Protein 3FE4 (pdb70)

Secondary structure (DSSP, 8-state):
-TTHHHH-GGGGSSS-S--EE-GGGPEE-TT-----EES-SSEEEEEEEEE-SS-EEEE--TT-EEE-TTS-EEEEEEEEEEE------SSEETTEE-SEEEEEEEEETTSSSHHHHTTSTT-EEEEEEEEE-SS----GGGHHHHHHGGGG-STT-EEEEEEE-HHHHS-S--S-EEEEEE--SSTT--S-EEEEEESS-EE--HHHHHHHHHS-B-TTSSBP---PPPP---TT---EES--/--HHHH-GGGGSSS-S--EE-GGGPEE-TT------BS-SSEEEEEEEEE-SS-EEEE--TT-EEE-TT--EEEEEEEEEEE-------SSEETTB--SEEEEEEEEETTSSSHHHHTTSTT-EEEEEEEEE-SSPPP-GGGHHHHHHGGGG-STT-EEEEEEE-HHHHS-S--S-EEEEEE--SSTT--S-EEEEEESS-EE--HHHHHHHHHS-B-TTS-B--PPPPPP---TT---EESS--

Foldseek 3Di:
DVCLCVPQVLVVDQFADDAEAEPVQAAADQLWWAQAWPDQFKDFAKWKWFFQQAWIKTADDQRTWTATSVGWIWGWGIKTKFAAVCAGDQYHYNPHRAGMKIKTKTFTPVDPDLVVLQQDALGIEIEMAGEHEDADDALVQCVVVLVCLLQHQEHPGMDIDRIHRRVSQHFPDRTKWKWWFHFDQDPSGDRRYIYIYHPGHGYHYPVSSVSRQARHAGPVRHGHGDHHRHHDDNRPIGIYMNDD/DCLCVPQVLVVDQFADDAEAEPVQAAADQQWWAFAWPDQFWDFDKWKWAAQQAWIKTADDQRTWTATSVGWIWGWGIKIKFAAPCQAGDRYHYNPRDAGMKIKTKTFTPVDPDLVVLQPDALGIEIEMAGEDEDADDALPLCVVVLVCLLQHQERGGMDIDRIHRRVSQHFPDRTKWKWWFHFDQDPSGDRRYTYTYHPGHGYHYPVSSVSRQARHAHPVRHGNHDHGRHHDDNRPIGIYMNDDD

Nearest PDB structures (foldseek):
  3fe4-assembly1_A  TM=1.004E+00  e=1.177E-58  Homo sapiens
  3fe4-assembly2_B  TM=1.004E+00  e=1.096E-55  Homo sapiens
  6y74-assembly1_B  TM=9.432E-01  e=4.328E-32  Homo sapiens
  4lu3-assembly1_A  TM=9.340E-01  e=4.397E-31  Homo sapiens
  6rqq-assembly2_C  TM=9.404E-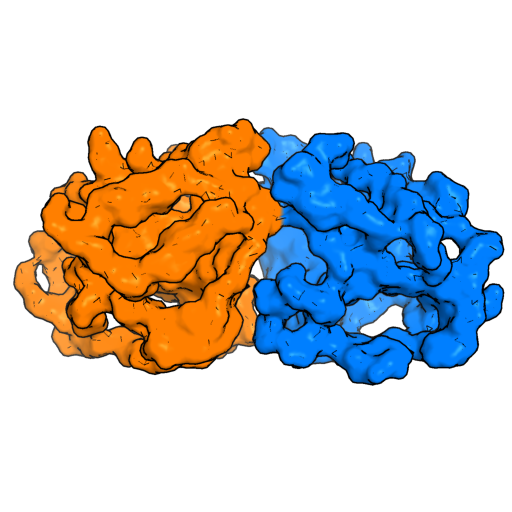01  e=1.831E-30  Homo sapiens

GO terms:
  GO:0004089 carbonate dehydratase activity (F, IDA)
  GO:0004089 carbonate dehydratase activity (F, TAS)
  GO:0005576 extracellular region (C, TAS)
  GO:0001580 detection of chemical stimulus involved in sensory perception of bitter taste (P, IDA)
  GO:0005576 extracellular region (C, IDA)
  GO:0070062 extracellular exosome (C, HDA)
  GO:0005576 extracellular region (C, HDA)

Radius of gyration: 23.87 Å; Cα contacts (8 Å, |Δi|>4): 1274; chains: 2; bounding box: 53×44×70 Å

CATH classification: 3.10.200.10

Solvent-accessible surface area: 21668 Å² total; per-residue (Å²): 75,98,71,55,54,142,60,29,110,36,8,50,28,103,88,5,0,0,0,30,0,94,127,140,70,30,127,94,34,93,82,24,116,30,8,85,37,91,20,4,91,96,47,90,34,60,2,3,0,18,0,49,8,118,3,0,39,0,12,17,45,61,86,0,88,0,42,14,70,122,44,36,43,6,12,2,50,22,1,22,4,43,15,5,92,142,51,4,0,11,0,7,12,61,55,95,44,29,28,0,0,1,6,0,12,0,24,4,46,134,39,147,39,49,39,25,0,30,65,10,99,79,0,4,0,10,1,0,0,2,1,27,35,47,102,64,112,99,27,101,108,3,35,97,2,14,77,49,1,77,82,0,92,43,14,24,30,49,18,49,5,103,27,14,19,0,71,53,2,8,3,135,50,33,83,69,6,19,12,7,8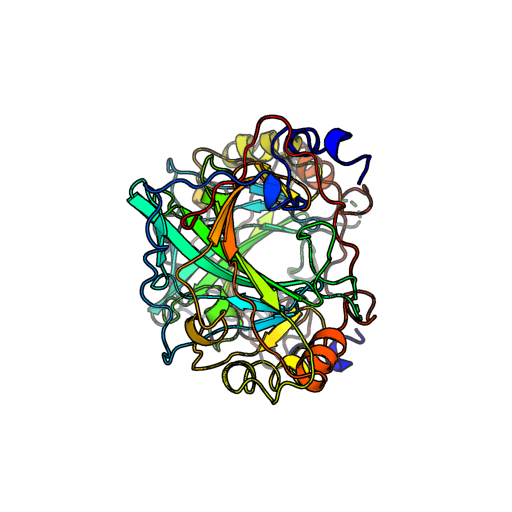9,0,0,54,22,79,29,27,0,26,47,10,2,32,8,7,1,2,32,47,53,4,117,4,14,149,79,5,12,153,88,4,26,64,22,1,26,38,148,88,90,53,69,8,68,70,107,88,16,146,45,30,89,46,72,172,27,67,3,35,4,23,50,143,95,75,76,61,140,63,26,107,36,7,49,27,109,85,5,0,0,0,32,0,83,131,133,90,25,129,90,32,103,88,27,70,29,8,86,34,89,21,4,93,98,49,91,32,85,2,6,0,21,0,45,7,118,6,0,42,0,11,16,43,62,95,0,88,0,41,14,69,122,44,31,46,7,13,2,49,17,0,24,4,44,17,7,76,144,105,40,4,0,11,0,7,19,63,54,106,47,29,29,0,0,1,4,0,14,0,24,3,46,125,44,188,39,51,35,28,0,32,59,10,96,78,0,4,0,8,0,1,0,3,1,26,36,125,96,49,109,98,26,97,111,2,32,96,2,11,78,50,2,82,82,0,93,32,12,25,29,48,17,47,4,115,26,15,18,0,75,57,0,9,3,108,39,32,116,73,5,18,10,6,92,0,0,50,20,76,28,26,0,33,46,11,3,30,7,6,1,2,33,53,67,3,114,4,14,148,79,5,11,153,85,5,24,63,24,2,27,38,149,86,91,50,46,8,97,68,103,80,30,166,43,33,90,40,72,180,30,67,4,32,2,21,43,88,183

Structure (mmCIF, N/CA/C/O backbone):
data_3FE4
#
_entry.id   3FE4
#
_cell.length_a   51.650
_cell.length_b   80.048
_cell.length_c   133.441
_cell.angle_alpha   90.00
_cell.angle_beta   90.00
_cell.angle_gamma   90.00
#
_symmetry.space_group_name_H-M   'P 21 21 21'
#
loop_
_entity.id
_entity.type
_entity.pdbx_description
1 polymer 'Carbonic anhydrase 6'
2 non-polymer 'MAGNESIUM ION'
3 non-polymer GLYCEROL
4 water water
#
loop_
_atom_site.group_PDB
_atom_site.id
_atom_site.type_symbol
_atom_site.label_atom_id
_atom_site.label_alt_id
_atom_site.label_comp_id
_atom_site.label_asym_id
_atom_site.label_entity_id
_atom_site.label_seq_id
_atom_site.pdbx_PDB_ins_code
_atom_site.Cartn_x
_atom_site.Cartn_y
_atom_site.Cartn_z
_atom_site.occupancy
_atom_site.B_iso_or_equiv
_atom_site.auth_seq_id
_atom_site.auth_comp_id
_atom_site.auth_asym_id
_atom_site.auth_atom_id
_atom_site.pdbx_PDB_model_num
ATOM 1 N N . GLU A 1 13 ? 52.587 64.995 97.422 1.00 36.48 32 GLU A N 1
ATOM 2 C CA . GLU A 1 13 ? 51.864 65.310 98.697 1.00 37.89 32 GLU A CA 1
ATOM 3 C C . GLU A 1 13 ? 52.051 66.794 99.016 1.00 35.24 32 GLU A C 1
ATOM 4 O O . GLU A 1 13 ? 51.144 67.482 99.483 1.00 34.39 32 GLU A O 1
ATOM 10 N N . ALA A 1 14 ? 53.234 67.293 98.716 1.00 30.34 33 ALA A N 1
ATOM 11 C CA . ALA A 1 14 ? 53.533 68.720 98.846 1.00 29.92 33 ALA A CA 1
ATOM 12 C C . ALA A 1 14 ? 52.683 69.557 97.895 1.00 24.95 33 ALA A C 1
ATOM 13 O O . ALA A 1 14 ? 52.372 70.700 98.183 1.00 19.75 33 ALA A O 1
ATOM 15 N N . HIS A 1 15 ? 52.324 68.958 96.769 1.00 26.27 34 HIS A N 1
ATOM 16 C CA . HIS A 1 15 ? 51.591 69.612 95.690 1.00 25.77 34 HIS A CA 1
ATOM 17 C C . HIS A 1 15 ? 50.044 69.640 95.876 1.00 26.99 34 HIS A C 1
ATOM 18 O O . HIS A 1 15 ? 49.338 70.399 95.187 1.00 21.19 34 HIS A O 1
ATOM 20 N N . TRP A 1 16 ? 49.537 68.848 96.822 1.00 21.47 35 TRP A N 1
ATOM 21 C CA . TRP A 1 16 ? 48.092 68.619 96.950 1.00 18.42 35 TRP A CA 1
ATOM 22 C C . TRP A 1 16 ? 47.274 69.909 97.016 1.00 18.72 35 TRP A C 1
ATOM 23 O O . TRP A 1 16 ? 46.218 69.957 96.400 1.00 16.05 35 TRP A O 1
ATOM 34 N N . PRO A 1 17 ? 47.744 70.939 97.764 1.00 14.49 36 PRO A N 1
ATOM 35 C CA . PRO A 1 17 ? 46.958 72.157 97.900 1.00 14.79 36 PRO A CA 1
ATOM 36 C C . PRO A 1 17 ? 46.785 72.963 96.616 1.00 12.23 36 PRO A C 1
ATOM 37 O O . PRO A 1 17 ? 45.901 73.809 96.548 1.00 16.61 36 PRO A O 1
ATOM 41 N N . GLN A 1 18 ? 47.590 72.725 95.607 1.00 9.37 37 GLN A N 1
ATOM 42 C CA . GLN A 1 18 ? 47.429 73.430 94.356 1.00 10.43 37 GLN A CA 1
ATOM 43 C C . GLN A 1 18 ? 46.028 73.244 93.792 1.00 16.81 37 GLN A C 1
ATOM 44 O O . GLN A 1 18 ? 45.354 74.219 93.505 1.00 18.07 37 GLN A O 1
ATOM 50 N N . HIS A 1 19 ? 45.614 71.989 93.661 1.00 16.97 38 HIS A N 1
ATOM 51 C CA . HIS A 1 19 ? 44.308 71.651 93.085 1.00 21.15 38 HIS A CA 1
ATOM 52 C C . HIS A 1 19 ? 43.261 71.222 94.096 1.00 21.53 38 HIS A C 1
ATOM 53 O O . HIS A 1 19 ? 42.048 71.273 93.802 1.00 19.81 38 HIS A O 1
ATOM 60 N N . TYR A 1 20 ? 43.685 70.782 95.283 1.00 12.34 39 TYR A N 1
ATOM 61 C CA . TYR A 1 20 ? 42.723 70.462 96.293 1.00 11.49 39 TYR A CA 1
ATOM 62 C C . TYR A 1 20 ? 42.904 71.398 97.468 1.00 14.78 39 TYR A C 1
ATOM 63 O O . TYR A 1 20 ? 43.713 71.118 98.360 1.00 14.44 39 TYR A O 1
ATOM 72 N N . PRO A 1 21 ? 42.151 72.499 97.488 1.00 12.85 40 PRO A N 1
ATOM 73 C CA . PRO A 1 21 ? 42.490 73.552 98.445 1.00 19.27 40 PRO A CA 1
ATOM 74 C C . PRO A 1 21 ? 42.400 73.143 99.923 1.00 20.63 40 PRO A C 1
ATOM 75 O O . PRO A 1 21 ? 43.155 73.667 100.747 1.00 18.06 40 PRO A O 1
ATOM 79 N N . ALA A 1 22 ? 41.522 72.195 100.246 1.00 15.28 41 ALA A N 1
ATOM 80 C CA . ALA A 1 22 ? 41.368 71.765 101.640 1.00 20.58 41 ALA A CA 1
ATOM 81 C C . ALA A 1 22 ? 42.637 71.150 102.152 1.00 17.48 41 ALA A C 1
ATOM 82 O O . ALA A 1 22 ? 42.913 71.193 103.361 1.00 20.70 41 ALA A O 1
ATOM 84 N N . CYS A 1 23 ? 43.442 70.591 101.245 1.00 17.44 42 CYS A N 1
ATOM 85 C CA . CYS A 1 23 ? 44.722 69.999 101.671 1.00 17.49 42 CYS A CA 1
ATOM 86 C C . CYS A 1 23 ? 45.729 71.000 102.254 1.00 22.34 42 CYS A C 1
ATOM 87 O O . CYS A 1 23 ? 46.634 70.589 102.985 1.00 20.02 42 CYS A O 1
ATOM 90 N N . GLY A 1 24 ? 45.567 72.289 101.921 1.00 22.49 43 GLY A N 1
ATOM 91 C CA . GLY A 1 24 ? 46.368 73.382 102.477 1.00 21.12 43 GLY A CA 1
ATOM 92 C C . GLY A 1 24 ? 45.783 73.955 103.768 1.00 20.96 43 GLY A C 1
ATOM 93 O O . GLY A 1 24 ? 46.263 74.957 104.273 1.00 17.18 43 GLY A O 1
ATOM 94 N N . GLY A 1 25 ? 44.778 73.279 104.334 1.00 20.01 44 GLY A N 1
ATOM 95 C CA . GLY A 1 25 ? 44.111 73.709 105.556 1.00 19.23 44 GLY A CA 1
ATOM 96 C C . GLY A 1 25 ? 44.904 73.564 106.837 1.00 18.78 44 GLY A C 1
ATOM 97 O O . GLY A 1 25 ? 45.987 73.020 106.828 1.00 16.52 44 GLY A O 1
ATOM 98 N N . GLN A 1 26 ? 44.304 74.060 107.929 1.00 17.48 45 GLN A N 1
ATOM 99 C CA . GLN A 1 26 ? 44.835 74.039 109.297 1.00 19.56 45 GLN A CA 1
ATOM 100 C C . GLN A 1 26 ? 44.431 72.850 110.180 1.00 17.47 45 GLN A C 1
ATOM 101 O O . GLN A 1 26 ? 44.985 72.717 111.276 1.00 19.40 45 GLN A O 1
ATOM 107 N N . ARG A 1 27 ? 43.477 72.022 109.742 1.00 14.72 46 ARG A N 1
ATOM 108 C CA . ARG A 1 27 ? 43.004 70.915 110.550 1.00 16.09 46 ARG A CA 1
ATOM 109 C C . ARG A 1 27 ? 43.141 69.560 109.807 1.00 14.40 46 ARG A C 1
ATOM 110 O O . ARG A 1 27 ? 42.188 68.765 109.619 1.00 17.94 46 ARG A O 1
ATOM 118 N N . GLN A 1 28 ? 44.367 69.313 109.359 1.00 12.35 47 GLN A N 1
ATOM 119 C CA . GLN A 1 28 ? 44.637 68.153 108.540 1.00 15.74 47 GLN A CA 1
ATOM 120 C C . GLN A 1 28 ? 45.002 66.946 109.407 1.00 17.08 47 GLN A C 1
ATOM 121 O O . GLN A 1 28 ? 45.494 67.088 110.545 1.00 15.56 47 GLN A O 1
ATOM 127 N N . SER A 1 29 ? 44.771 65.764 108.828 1.00 18.48 48 SER A N 1
ATOM 128 C CA . SER A 1 29 ? 45.115 64.477 109.426 1.00 15.80 48 SER A CA 1
ATOM 129 C C . SER A 1 29 ? 46.077 63.713 108.482 1.00 13.46 48 SER A C 1
ATOM 130 O O . SER A 1 29 ? 46.102 63.986 107.292 1.00 13.62 48 SER A O 1
ATOM 133 N N . PRO A 1 30 ? 46.813 62.718 108.992 1.00 13.62 49 PRO A N 1
ATOM 134 C CA . PRO A 1 30 ? 46.855 62.271 110.367 1.00 13.66 49 PRO A CA 1
ATOM 135 C C . PRO A 1 30 ? 47.763 63.185 111.146 1.00 12.51 49 PRO A C 1
ATOM 136 O O . PRO A 1 30 ? 48.382 64.109 110.583 1.00 16.47 49 PRO A O 1
ATOM 140 N N . ILE A 1 31 ? 47.866 62.916 112.445 1.00 14.52 50 ILE A N 1
ATOM 141 C CA . ILE A 1 31 ? 48.699 63.677 113.315 1.00 16.06 50 ILE A CA 1
ATOM 142 C C . ILE A 1 31 ? 49.479 62.686 114.180 1.00 17.04 50 ILE A C 1
ATOM 143 O O . ILE A 1 31 ? 49.103 61.490 114.308 1.00 17.03 50 ILE A O 1
ATOM 148 N N . ASN A 1 32 ? 50.532 63.203 114.792 1.00 18.66 51 ASN A N 1
ATOM 149 C CA . ASN A 1 32 ? 51.219 62.553 115.902 1.00 19.89 51 ASN A CA 1
ATOM 150 C C . ASN A 1 32 ? 50.531 62.997 117.197 1.00 21.02 51 ASN A C 1
ATOM 151 O O . ASN A 1 32 ? 50.391 64.193 117.447 1.00 22.38 51 ASN A O 1
ATOM 156 N N . LEU A 1 33 ? 50.102 62.038 118.005 1.00 20.29 52 LEU A N 1
ATOM 157 C CA . LEU A 1 33 ? 49.494 62.306 119.299 1.00 22.53 52 LEU A CA 1
ATOM 158 C C . LEU A 1 33 ? 50.600 62.337 120.337 1.00 23.00 52 LEU A C 1
ATOM 159 O O . LEU A 1 33 ? 51.163 61.289 120.658 1.00 21.22 52 LEU A O 1
ATOM 164 N N . GLN A 1 34 ? 50.936 63.529 120.829 1.00 22.20 53 GLN A N 1
ATOM 165 C CA . GLN A 1 34 ? 51.863 63.678 121.951 1.00 23.88 53 GLN A CA 1
ATOM 166 C C . GLN A 1 34 ? 51.070 63.690 123.280 1.00 25.09 53 GLN A C 1
ATOM 167 O O . GLN A 1 34 ? 50.320 64.622 123.577 1.00 21.80 53 GLN A O 1
ATOM 173 N N . ARG A 1 35 ? 51.236 62.633 124.064 1.00 23.72 54 ARG A N 1
ATOM 174 C CA . ARG A 1 35 ? 50.416 62.410 125.258 1.00 26.23 54 ARG A CA 1
ATOM 175 C C . ARG A 1 35 ? 50.630 63.452 126.347 1.00 26.01 54 ARG A C 1
ATOM 176 O O . ARG A 1 35 ? 49.720 63.718 127.135 1.00 24.83 54 ARG A O 1
ATOM 184 N N . THR A 1 36 ? 51.799 64.088 126.362 1.00 25.36 55 THR A N 1
ATOM 185 C CA . THR A 1 36 ? 52.053 65.144 127.350 1.00 23.76 55 THR A CA 1
ATOM 186 C C . THR A 1 36 ? 51.247 66.423 127.008 1.00 22.83 55 THR A C 1
ATOM 187 O O . THR A 1 36 ? 50.933 67.205 127.888 1.00 21.90 55 THR A O 1
ATOM 191 N N . LYS A 1 37 ? 50.886 66.600 125.738 1.00 19.39 56 LYS A N 1
ATOM 192 C CA . LYS A 1 37 ? 50.050 67.727 125.264 1.00 19.08 56 LYS A CA 1
ATOM 193 C C . LYS A 1 37 ? 48.527 67.471 125.180 1.00 18.27 56 LYS A C 1
ATOM 194 O O . LYS A 1 37 ? 47.766 68.361 124.814 1.00 23.83 56 LYS A O 1
ATOM 197 N N . VAL A 1 38 ? 48.071 66.279 125.541 1.00 18.81 57 VAL A N 1
ATOM 198 C CA . VAL A 1 38 ? 46.649 65.967 125.524 1.00 16.00 57 VAL A CA 1
ATOM 199 C C . VAL A 1 38 ? 45.930 66.577 126.734 1.00 21.26 57 VAL A C 1
ATOM 200 O O . VAL A 1 38 ? 46.418 66.485 127.898 1.00 18.90 57 VAL A O 1
ATOM 204 N N . ARG A 1 39 ? 44.774 67.190 126.473 1.00 15.30 58 ARG A N 1
ATOM 205 C CA . ARG A 1 39 ? 43.942 67.773 127.540 1.00 13.04 58 ARG A CA 1
ATOM 206 C C . ARG A 1 39 ? 42.797 66.827 127.972 1.00 19.46 58 ARG A C 1
ATOM 207 O O . ARG A 1 39 ? 41.980 66.412 127.167 1.00 18.78 58 ARG A O 1
ATOM 215 N N . TYR A 1 40 ? 42.758 66.501 129.268 1.00 18.05 59 TYR A N 1
ATOM 216 C CA . TYR A 1 40 ? 41.688 65.728 129.842 1.00 19.12 59 TYR A CA 1
ATOM 217 C C . TYR A 1 40 ? 40.411 66.552 129.906 1.00 19.69 59 TYR A C 1
ATOM 218 O O . TYR A 1 40 ? 40.355 67.570 130.577 1.00 14.64 59 TYR A O 1
ATOM 227 N N . ASN A 1 41 ? 39.379 66.085 129.225 1.00 17.60 60 ASN A N 1
ATOM 228 C CA . ASN A 1 41 ? 38.065 66.704 129.272 1.00 17.64 60 ASN A CA 1
ATOM 229 C C . ASN A 1 41 ? 37.079 65.778 129.998 1.00 18.96 60 ASN A C 1
ATOM 230 O O . ASN A 1 41 ? 36.501 64.890 129.378 1.00 19.95 60 ASN A O 1
ATOM 235 N N . PRO A 1 42 ? 36.862 65.991 131.315 1.00 28.51 61 PRO A N 1
ATOM 236 C CA . PRO A 1 42 ? 35.911 65.166 132.069 1.00 27.34 61 PRO A CA 1
ATOM 237 C C . PRO A 1 42 ? 34.474 65.161 131.541 1.00 27.30 61 PRO A C 1
ATOM 238 O O . PRO A 1 42 ? 33.706 64.296 131.917 1.00 35.37 61 PRO A O 1
ATOM 242 N N . SER A 1 43 ? 34.092 66.104 130.694 1.00 29.38 62 SER A N 1
ATOM 243 C CA . SER A 1 43 ? 32.728 66.114 130.163 1.00 29.92 62 SER A CA 1
ATOM 244 C C . SER A 1 43 ? 32.579 65.154 128.995 1.00 29.90 62 SER A C 1
ATOM 245 O O . SER A 1 43 ? 31.460 64.929 128.524 1.00 33.04 62 SER A O 1
ATOM 248 N N . LEU A 1 44 ? 33.694 64.588 128.511 1.00 26.78 63 LEU A N 1
ATOM 249 C CA . LEU A 1 44 ? 33.619 63.533 127.535 1.00 27.83 63 LEU A CA 1
ATOM 250 C C . LEU A 1 44 ? 33.337 62.273 128.338 1.00 30.25 63 LEU A C 1
ATOM 251 O O . LEU A 1 44 ? 33.985 61.994 129.368 1.00 36.77 63 LEU A O 1
ATOM 256 N N . LYS A 1 45 ? 32.317 61.562 127.912 1.00 26.44 64 LYS A N 1
ATOM 257 C CA . LYS A 1 45 ? 31.962 60.320 128.521 1.00 27.15 64 LYS A CA 1
ATOM 258 C C . LYS A 1 45 ? 32.317 59.258 127.490 1.00 28.32 64 LYS A C 1
ATOM 259 O O . LYS A 1 45 ? 33.375 59.355 126.862 1.00 28.44 64 LYS A O 1
ATOM 263 N N . GLY A 1 46 ? 31.444 58.267 127.305 1.00 30.57 65 GLY A N 1
ATOM 264 C CA . GLY A 1 46 ? 31.708 57.135 126.434 1.00 30.08 65 GLY A CA 1
ATOM 265 C C . GLY A 1 46 ? 31.324 57.383 124.984 1.00 31.78 65 GLY A C 1
ATOM 266 O O . GLY A 1 46 ? 30.625 58.368 124.642 1.00 25.61 65 GLY A O 1
ATOM 267 N N . LEU A 1 47 ? 31.754 56.458 124.131 1.00 25.15 66 LEU A N 1
ATOM 268 C CA . LEU A 1 47 ? 31.424 56.523 122.707 1.00 27.11 66 LEU A CA 1
ATOM 269 C C . LEU A 1 47 ? 29.960 56.165 122.489 1.00 27.92 66 LEU A C 1
ATOM 270 O O . LEU A 1 47 ? 29.404 56.400 121.399 1.00 30.53 66 LEU A O 1
ATOM 275 N N . ASN A 1 48 ? 29.346 55.530 123.488 1.00 23.34 67 ASN A N 1
ATOM 276 C CA . ASN A 1 48 ? 27.940 55.151 123.389 1.00 20.92 67 ASN A CA 1
ATOM 277 C C . ASN A 1 48 ? 27.634 54.385 122.070 1.00 22.85 67 ASN A C 1
ATOM 278 O O . ASN A 1 48 ? 26.840 54.822 121.225 1.00 23.79 67 ASN A O 1
ATOM 283 N N . MET A 1 49 ? 28.292 53.253 121.906 1.00 17.75 68 MET A N 1
ATOM 284 C CA . MET A 1 49 ? 28.176 52.419 120.719 1.00 19.53 68 MET A CA 1
ATOM 285 C C . MET A 1 49 ? 27.015 51.456 120.889 1.00 20.34 68 MET A C 1
ATOM 286 O O . MET A 1 49 ? 26.862 50.869 121.956 1.00 15.49 68 MET A O 1
ATOM 291 N N . THR A 1 50 ? 26.153 51.333 119.884 1.00 15.39 69 THR A N 1
ATOM 292 C CA . THR A 1 50 ? 25.061 50.374 119.932 1.00 15.16 69 THR A CA 1
ATOM 293 C C . THR A 1 50 ? 25.026 49.627 118.605 1.00 14.07 69 THR A C 1
ATOM 294 O O . THR A 1 50 ? 25.266 50.222 117.560 1.00 12.57 69 THR A O 1
ATOM 298 N N . GLY A 1 51 ? 24.797 48.314 118.676 1.00 14.08 70 GLY A N 1
ATOM 299 C CA . GLY A 1 51 ? 24.597 47.468 117.514 1.00 15.54 70 GLY A CA 1
ATOM 300 C C . GLY A 1 51 ? 25.835 46.873 116.869 1.00 14.83 70 GLY A C 1
ATOM 301 O O . GLY A 1 51 ? 25.757 46.376 115.724 1.00 19.77 70 GLY A O 1
ATOM 302 N N . TYR A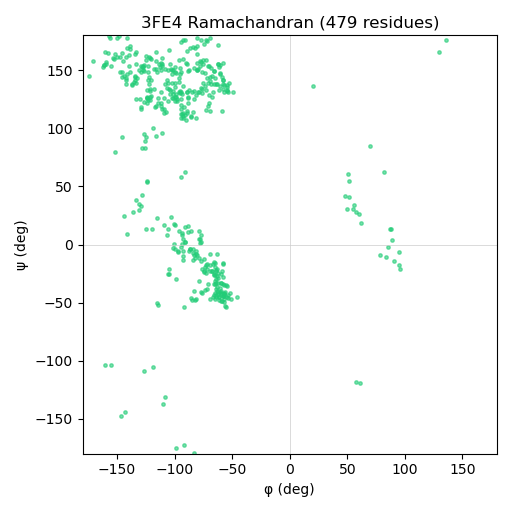 1 52 ? 26.974 46.938 117.548 1.00 13.47 71 TYR A N 1
ATOM 303 C CA . TYR A 1 52 ? 28.227 46.414 117.019 1.00 15.24 71 TYR A CA 1
ATOM 304 C C . TYR A 1 52 ? 28.541 44.977 117.475 1.00 16.30 71 TYR A C 1
ATOM 305 O O . TYR A 1 52 ? 29.567 44.370 117.075 1.00 15.50 71 TYR A O 1
ATOM 314 N N . GLU A 1 53 ? 27.668 44.420 118.305 1.00 12.51 72 GLU A N 1
ATOM 315 C CA . GLU A 1 53 ? 27.919 43.093 118.867 1.00 18.87 72 GLU A CA 1
ATOM 316 C C . GLU A 1 53 ? 27.831 41.965 117.828 1.00 19.36 72 GLU A C 1
ATOM 317 O O . GLU A 1 53 ? 27.510 42.176 116.626 1.00 15.90 72 GLU A O 1
ATOM 323 N N . THR A 1 54 ? 28.108 40.742 118.293 1.00 18.19 73 THR A N 1
ATOM 324 C CA . THR A 1 54 ? 28.048 39.612 117.392 1.00 16.71 73 THR A CA 1
ATOM 325 C C . THR A 1 54 ? 26.646 39.498 116.774 1.00 19.63 73 THR A C 1
ATOM 326 O O . THR A 1 54 ? 25.627 39.675 117.433 1.00 16.42 73 THR A O 1
ATOM 330 N N . GLN A 1 55 ? 26.585 39.291 115.468 1.00 15.36 74 GLN A N 1
ATOM 331 C CA . GLN A 1 55 ? 25.292 39.198 114.829 1.00 15.65 74 GLN A CA 1
ATOM 332 C C . GLN A 1 55 ? 25.454 38.486 113.538 1.00 14.32 74 GLN A C 1
ATOM 333 O O . GLN A 1 55 ? 26.532 38.516 112.929 1.00 14.20 74 GLN A O 1
ATOM 339 N N . ALA A 1 56 ? 24.366 37.888 113.114 1.00 14.81 75 ALA A N 1
ATOM 340 C CA . ALA A 1 56 ? 24.271 37.332 111.813 1.00 17.44 75 ALA A CA 1
ATOM 341 C C . ALA A 1 56 ? 23.971 38.518 110.891 1.00 26.35 75 ALA A C 1
ATOM 342 O O . ALA A 1 56 ? 23.722 39.632 111.346 1.00 34.88 75 ALA A O 1
ATOM 344 N N . GLY A 1 57 ? 24.022 38.286 109.601 1.00 24.35 76 GLY A N 1
ATOM 345 C CA . GLY A 1 57 ? 23.800 39.333 108.640 1.00 28.67 76 GLY A CA 1
ATOM 346 C C . GLY A 1 57 ? 24.855 39.213 107.578 1.00 30.14 76 GLY A C 1
ATOM 347 O O . GLY A 1 57 ? 25.765 38.422 107.694 1.00 34.57 76 GLY A O 1
ATOM 348 N N . GLU A 1 58 ? 24.756 40.047 106.564 1.00 27.14 77 GLU A N 1
ATOM 349 C CA . GLU A 1 58 ? 25.658 40.007 105.420 1.00 20.09 77 GLU A CA 1
ATOM 350 C C . GLU A 1 58 ? 26.707 41.122 105.574 1.00 18.40 77 GLU A C 1
ATOM 351 O O . GLU A 1 58 ? 26.379 42.274 105.814 1.00 19.72 77 GLU A O 1
ATOM 354 N N . PHE A 1 59 ? 27.987 40.756 105.506 1.00 14.40 78 PHE A N 1
ATOM 355 C CA . PHE A 1 59 ? 29.072 41.725 105.636 1.00 13.50 78 PHE A CA 1
ATOM 356 C C . PHE A 1 59 ? 29.987 41.590 104.415 1.00 15.99 78 PHE A C 1
ATOM 357 O O . PHE A 1 59 ? 30.949 40.784 104.418 1.00 16.53 78 PHE A O 1
ATOM 365 N N . PRO A 1 60 ? 29.682 42.331 103.345 1.00 14.43 79 PRO A N 1
ATOM 366 C CA . PRO A 1 60 ? 30.535 42.353 102.168 1.00 16.00 79 PRO A CA 1
ATOM 367 C C . PRO A 1 60 ? 31.955 42.792 102.483 1.00 17.02 79 PRO A C 1
ATOM 368 O O . PRO A 1 60 ? 32.160 43.786 103.180 1.00 18.11 79 PRO A O 1
ATOM 372 N N . MET A 1 61 ? 32.919 42.116 101.885 1.00 12.96 80 MET A N 1
ATOM 373 C CA . MET A 1 61 ? 34.337 42.381 102.121 1.00 15.27 80 MET A CA 1
ATOM 374 C C . MET A 1 61 ? 34.958 42.424 100.722 1.00 17.19 80 MET A C 1
ATOM 375 O O . MET A 1 61 ? 34.761 41.500 99.932 1.00 19.11 80 MET A O 1
ATOM 380 N N . VAL A 1 62 ? 35.643 43.518 100.409 1.00 14.13 81 VAL A N 1
ATOM 381 C CA . VAL A 1 62 ? 36.170 43.786 99.051 1.00 16.25 81 VAL A CA 1
ATOM 382 C C . VAL A 1 62 ? 37.606 44.274 99.077 1.00 16.80 81 VAL A C 1
ATOM 383 O O . VAL A 1 62 ? 38.040 45.002 99.988 1.00 13.17 81 VAL A O 1
ATOM 387 N N . ASN A 1 63 ? 38.343 43.860 98.069 1.00 13.64 82 ASN A N 1
ATOM 388 C CA . ASN A 1 63 ? 39.677 44.382 97.820 1.00 15.85 82 ASN A CA 1
ATOM 389 C C . ASN A 1 63 ? 39.431 45.533 96.842 1.00 11.70 82 ASN A C 1
ATOM 390 O O . ASN A 1 63 ? 39.056 45.301 95.695 1.00 17.14 82 ASN A O 1
ATOM 395 N N . ASN A 1 64 ? 39.590 46.756 97.309 1.00 17.71 83 ASN A N 1
ATOM 396 C CA . ASN A 1 64 ? 39.340 47.930 96.464 1.00 22.37 83 ASN A CA 1
ATOM 397 C C . ASN A 1 64 ? 40.595 48.434 95.769 1.00 28.77 83 ASN A C 1
ATOM 398 O O . ASN A 1 64 ? 40.566 49.518 95.200 1.00 29.66 83 ASN A O 1
ATOM 403 N N . GLY A 1 65 ? 41.684 47.663 95.840 1.00 24.70 84 GLY A N 1
ATOM 404 C CA . GLY A 1 65 ? 42.959 48.057 95.247 1.00 24.34 84 GLY A CA 1
ATOM 405 C C . GLY A 1 65 ? 43.884 48.722 96.234 1.00 22.95 84 GLY A C 1
ATOM 406 O O . GLY A 1 65 ? 45.087 48.742 96.047 1.00 18.86 84 GLY A O 1
ATOM 407 N N . HIS A 1 66 ? 43.341 49.253 97.320 1.00 20.35 85 HIS A N 1
ATOM 408 C CA B HIS A 1 66 ? 44.164 49.959 98.282 0.40 19.13 85 HIS A CA 1
ATOM 409 C CA C HIS A 1 66 ? 44.130 49.990 98.285 0.60 19.95 85 HIS A CA 1
ATOM 410 C C . HIS A 1 66 ? 44.003 49.391 99.674 1.00 20.24 85 HIS A C 1
ATOM 411 O O . HIS A 1 66 ? 44.908 49.503 100.492 1.00 21.97 85 HIS A O 1
ATOM 424 N N . THR A 1 67 ? 42.881 48.729 99.945 1.00 19.12 86 THR A N 1
ATOM 425 C CA . THR A 1 67 ? 42.727 48.109 101.251 1.00 16.38 86 THR A CA 1
ATOM 426 C C . THR A 1 67 ? 41.704 46.953 101.136 1.00 18.50 86 THR A C 1
ATOM 427 O O . THR A 1 67 ? 41.138 46.713 100.053 1.00 20.54 86 THR A O 1
ATOM 431 N N . VAL A 1 68 ? 41.474 46.247 102.234 1.00 17.05 87 VAL A N 1
ATOM 432 C CA . VAL A 1 68 ? 40.229 45.473 102.350 1.00 18.83 87 VAL A CA 1
ATOM 433 C C . VAL A 1 68 ? 39.235 46.321 103.123 1.00 14.35 87 VAL A C 1
ATOM 434 O O . VAL A 1 68 ? 39.541 46.834 104.207 1.00 18.64 87 VAL A O 1
ATOM 438 N N . GLN A 1 69 ? 38.029 46.423 102.570 1.00 13.52 88 GLN A N 1
ATOM 439 C CA . GLN A 1 69 ? 36.939 47.156 103.184 1.00 14.74 88 GLN A CA 1
ATOM 440 C C . GLN A 1 69 ? 35.735 46.259 103.422 1.00 14.36 88 GLN A C 1
ATOM 441 O O . GLN A 1 69 ? 35.315 45.482 102.517 1.00 16.88 88 GLN A O 1
ATOM 447 N N . ILE A 1 70 ? 35.174 46.368 104.620 1.00 14.90 89 ILE A N 1
ATOM 448 C CA . ILE A 1 70 ? 34.017 45.577 105.044 1.00 14.99 89 ILE A CA 1
ATOM 449 C C . ILE A 1 70 ? 32.873 46.590 105.172 1.00 15.38 89 ILE A C 1
ATOM 450 O O . ILE A 1 70 ? 32.985 47.557 105.922 1.00 12.92 89 ILE A O 1
ATOM 455 N N . SER A 1 71 ? 31.818 46.397 104.403 1.00 14.17 90 SER A N 1
ATOM 456 C CA . SER A 1 71 ? 30.608 47.242 104.545 1.00 17.27 90 SER A CA 1
ATOM 457 C C . SER A 1 71 ? 29.796 46.879 105.779 1.00 14.46 90 SER A C 1
ATOM 458 O O . SER A 1 71 ? 29.574 45.701 106.096 1.00 17.01 90 SER A O 1
ATOM 461 N N . LEU A 1 72 ? 29.309 47.900 106.462 1.00 13.04 91 LEU A N 1
ATOM 462 C CA . LEU A 1 72 ? 28.645 47.708 107.724 1.00 14.80 91 LEU A CA 1
ATOM 463 C C . LEU A 1 72 ? 27.174 48.172 107.679 1.00 15.40 91 LEU A C 1
ATOM 464 O O . LEU A 1 72 ? 26.842 49.108 106.952 1.00 16.53 91 LEU A O 1
ATOM 469 N N . PRO A 1 73 ? 26.306 47.556 108.495 1.00 15.92 92 PRO A N 1
ATOM 470 C CA . PRO A 1 73 ? 24.894 47.962 108.460 1.00 15.95 92 PRO A CA 1
ATOM 471 C C . PRO A 1 73 ? 24.603 49.238 109.268 1.00 17.55 92 PRO A C 1
ATOM 472 O O . PRO A 1 73 ? 25.302 49.587 110.239 1.00 16.33 92 PRO A O 1
ATOM 476 N N . SER A 1 74 ? 23.528 49.900 108.897 1.00 16.54 93 SER A N 1
ATOM 477 C CA . SER A 1 74 ? 23.194 51.189 109.493 1.00 17.23 93 SER A CA 1
ATOM 478 C C . SER A 1 74 ? 22.583 51.097 110.892 1.00 17.11 93 SER A C 1
ATOM 479 O O . SER A 1 74 ? 22.254 52.126 111.498 1.00 19.10 93 SER A O 1
ATOM 482 N N . THR A 1 75 ? 22.459 49.884 111.417 1.00 13.93 94 THR A N 1
ATOM 483 C CA . THR A 1 75 ? 22.094 49.669 112.839 1.00 15.76 94 THR A CA 1
ATOM 484 C C . THR A 1 75 ? 23.318 49.750 113.733 1.00 16.87 94 THR A C 1
ATOM 485 O O . THR A 1 75 ? 23.202 49.648 114.940 1.00 20.15 94 THR A O 1
ATOM 489 N N . MET A 1 76 ? 24.503 49.906 113.159 1.00 12.72 95 MET A N 1
ATOM 490 C CA . MET A 1 76 ? 25.675 50.226 113.977 1.00 13.66 95 MET A CA 1
ATOM 491 C C . MET A 1 76 ? 25.838 51.733 114.140 1.00 15.16 95 MET A C 1
ATOM 492 O O . MET A 1 76 ? 26.049 52.434 113.157 1.00 15.09 95 MET A O 1
ATOM 497 N N . ARG A 1 77 ? 25.698 52.254 115.366 1.00 15.74 96 ARG A N 1
ATOM 498 C CA . ARG A 1 77 ? 25.746 53.716 115.577 1.00 17.26 96 ARG A CA 1
ATOM 499 C C . ARG A 1 77 ? 26.388 54.103 116.894 1.00 18.77 96 ARG A C 1
ATOM 500 O O . ARG A 1 77 ? 26.255 53.379 117.904 1.00 16.65 96 ARG A O 1
ATOM 508 N N . MET A 1 78 ? 27.038 55.267 116.875 1.00 17.43 97 MET A N 1
ATOM 509 C CA . MET A 1 78 ? 27.666 55.831 118.036 1.00 21.25 97 MET A CA 1
ATOM 510 C C . MET A 1 78 ? 27.193 57.257 118.264 1.00 20.64 97 MET A C 1
ATOM 511 O O . MET A 1 78 ? 26.774 57.961 117.330 1.00 19.85 97 MET A O 1
ATOM 516 N N . THR A 1 79 ? 27.185 57.654 119.533 1.00 21.93 98 THR A N 1
ATOM 517 C CA . THR A 1 79 ? 26.680 58.952 119.906 1.00 20.59 98 THR A CA 1
ATOM 518 C C . THR A 1 79 ? 27.783 59.629 120.641 1.00 26.09 98 THR A C 1
ATOM 519 O O . THR A 1 79 ? 28.313 59.074 121.616 1.00 24.71 98 THR A O 1
ATOM 523 N N . VAL A 1 80 ? 28.122 60.817 120.173 1.00 25.98 99 VAL A N 1
ATOM 524 C CA . VAL A 1 80 ? 29.210 61.592 120.750 1.00 30.90 99 VAL A CA 1
ATOM 525 C C . VAL A 1 80 ? 28.703 62.524 121.872 1.00 32.59 99 VAL A C 1
ATOM 526 O O . VAL A 1 80 ? 27.509 62.615 122.123 1.00 25.81 99 VAL A O 1
ATOM 530 N N . ALA A 1 81 ? 29.622 63.230 122.532 1.00 36.97 100 ALA A N 1
ATOM 531 C CA . ALA A 1 81 ? 29.273 64.030 123.722 1.00 38.51 100 ALA A CA 1
ATOM 532 C C . ALA A 1 81 ? 28.091 64.962 123.502 1.00 38.40 100 ALA A C 1
ATOM 533 O O . ALA A 1 81 ? 27.154 64.989 124.321 1.00 40.82 100 ALA A O 1
ATOM 535 N N . ASP A 1 82 ? 28.104 65.695 122.391 1.00 34.57 101 ASP A N 1
ATOM 536 C CA . ASP A 1 82 ? 27.045 66.685 122.135 1.00 35.94 101 ASP A CA 1
ATOM 537 C C . ASP A 1 82 ? 25.729 66.107 121.611 1.00 33.45 101 ASP A C 1
ATOM 538 O O . ASP A 1 82 ? 24.809 66.863 121.266 1.00 35.68 101 ASP A O 1
ATOM 543 N N . GLY A 1 83 ? 25.650 64.781 121.534 1.00 30.82 102 GLY A N 1
ATOM 544 C CA . GLY A 1 83 ? 24.426 64.096 121.124 1.00 28.33 102 GLY A CA 1
ATOM 545 C C . GLY A 1 83 ? 24.326 63.734 119.660 1.00 27.37 102 GLY A C 1
ATOM 546 O O . GLY A 1 83 ? 23.379 63.016 119.260 1.00 20.10 102 GLY A O 1
ATOM 547 N N . THR A 1 84 ? 25.291 64.192 118.854 1.00 21.35 103 THR A N 1
ATOM 548 C CA . THR A 1 84 ? 25.307 63.828 117.429 1.00 22.63 103 THR A CA 1
ATOM 549 C C . THR A 1 84 ? 25.440 62.323 117.273 1.00 15.63 103 THR A C 1
ATOM 550 O O . THR A 1 84 ? 26.227 61.688 117.925 1.00 15.21 103 THR A O 1
ATOM 554 N N . VAL A 1 85 ? 24.627 61.749 116.425 1.00 15.43 104 VAL A N 1
ATOM 555 C CA . VAL A 1 85 ? 24.705 60.353 116.159 1.00 14.16 104 VAL A CA 1
ATOM 556 C C . VAL A 1 85 ? 25.376 60.068 114.812 1.00 16.49 104 VAL A C 1
ATOM 557 O O . VAL A 1 85 ? 25.018 60.649 113.777 1.00 16.53 104 VAL A O 1
ATOM 561 N N . TYR A 1 86 ? 26.356 59.196 114.840 1.00 13.70 105 TYR A N 1
ATOM 562 C CA . TYR A 1 86 ? 27.075 58.777 113.655 1.00 14.14 105 TYR A CA 1
ATOM 563 C C . TYR A 1 86 ? 26.808 57.311 113.299 1.00 14.43 105 TYR A C 1
ATOM 564 O O . TYR A 1 86 ? 26.908 56.452 114.144 1.00 18.28 105 TYR A O 1
ATOM 573 N N . ILE A 1 87 ? 26.495 57.067 112.030 1.00 15.59 106 ILE A N 1
ATOM 574 C CA . ILE A 1 87 ? 26.061 55.788 111.499 1.00 15.55 106 ILE A CA 1
ATOM 575 C C . ILE A 1 87 ? 27.286 55.121 110.842 1.00 14.68 106 ILE A C 1
ATOM 576 O O . ILE A 1 87 ? 27.923 55.719 109.983 1.00 15.28 106 ILE A O 1
ATOM 581 N N . ALA A 1 88 ? 27.578 53.878 111.233 1.00 13.14 107 ALA A N 1
ATOM 582 C CA . ALA A 1 88 ? 28.720 53.122 110.641 1.00 12.72 107 ALA A CA 1
ATOM 583 C C . ALA A 1 88 ? 28.483 52.880 109.176 1.00 13.95 107 ALA A C 1
ATOM 584 O O . ALA A 1 88 ? 27.358 52.628 108.774 1.00 14.87 107 ALA A O 1
ATOM 586 N N . GLN A 1 89 ? 29.519 53.045 108.361 1.00 14.12 108 GLN A N 1
ATOM 587 C CA . GLN A 1 89 ? 29.433 52.797 106.924 1.00 12.01 108 GLN A CA 1
ATOM 588 C C . GLN A 1 89 ? 30.320 51.632 106.497 1.00 10.85 108 GLN A C 1
ATOM 589 O O . GLN A 1 89 ? 29.870 50.697 105.830 1.00 14.81 108 GLN A O 1
ATOM 595 N N . GLN A 1 90 ? 31.571 51.682 106.918 1.00 14.97 109 GLN A N 1
ATOM 596 C CA . GLN A 1 90 ? 32.576 50.717 106.462 1.00 12.30 109 GLN A CA 1
ATOM 597 C C . GLN A 1 90 ? 33.754 50.702 107.417 1.00 13.96 109 GLN A C 1
ATOM 598 O O . GLN A 1 90 ? 33.996 51.701 108.171 1.00 14.52 109 GLN A O 1
ATOM 604 N N . MET A 1 91 ? 34.428 49.557 107.413 1.00 14.88 110 MET A N 1
ATOM 605 C CA . MET A 1 91 ? 35.643 49.330 108.168 1.00 12.99 110 MET A CA 1
ATOM 606 C C . MET A 1 91 ? 36.762 48.928 107.213 1.00 14.72 110 MET A C 1
ATOM 607 O O . MET A 1 91 ? 36.564 48.118 106.302 1.00 14.20 110 MET A O 1
ATOM 612 N N . HIS A 1 92 ? 37.946 49.478 107.438 1.00 14.80 111 HIS A N 1
ATOM 613 C CA . HIS A 1 92 ? 39.111 49.110 106.601 1.00 10.29 111 HIS A CA 1
ATOM 614 C C . HIS A 1 92 ? 40.385 49.232 107.404 1.00 15.29 111 HIS A C 1
ATOM 615 O O . HIS A 1 92 ? 40.370 49.590 108.580 1.00 11.60 111 HIS A O 1
ATOM 622 N N . PHE A 1 93 ? 41.501 48.883 106.789 1.00 16.20 112 PHE A N 1
ATOM 623 C CA . PHE A 1 93 ? 42.716 48.680 107.519 1.00 17.03 112 PHE A CA 1
ATOM 624 C C . PHE A 1 93 ? 43.872 49.390 106.788 1.00 19.75 112 PHE A C 1
ATOM 625 O O . PHE A 1 93 ? 43.917 49.435 105.555 1.00 19.00 112 PHE A O 1
ATOM 633 N N . HIS A 1 94 ? 44.796 49.940 107.558 1.00 16.92 113 HIS A N 1
ATOM 634 C CA . HIS A 1 94 ? 46.024 50.509 107.017 1.00 17.25 113 HIS A CA 1
ATOM 635 C C . HIS A 1 94 ? 47.189 49.684 107.499 1.00 17.49 113 HIS A C 1
ATOM 636 O O . HIS A 1 94 ? 47.327 49.460 108.727 1.00 18.40 113 HIS A O 1
ATOM 643 N N . TRP A 1 95 ? 48.025 49.196 106.572 1.00 17.30 114 TRP A N 1
ATOM 644 C CA . TRP A 1 95 ? 49.182 48.345 106.972 1.00 17.81 114 TRP A CA 1
ATOM 645 C C . TRP A 1 95 ? 50.407 48.673 106.127 1.00 22.05 114 TRP A C 1
ATOM 646 O O . TRP A 1 95 ? 50.320 49.427 105.143 1.00 21.60 114 TRP A O 1
ATOM 657 N N . GLY A 1 96 ? 51.544 48.137 106.559 1.00 26.14 115 GLY A N 1
ATOM 658 C CA . GLY A 1 96 ? 52.800 48.237 105.845 1.00 27.40 115 GLY A CA 1
ATOM 659 C C . GLY A 1 96 ? 53.294 46.834 105.476 1.00 31.58 115 GLY A C 1
ATOM 660 O O . GLY A 1 96 ? 52.757 46.216 104.584 1.00 28.26 115 GLY A O 1
ATOM 661 N N . GLY A 1 97 ? 54.307 46.326 106.178 1.00 39.64 116 GLY A N 1
ATOM 662 C CA . GLY A 1 97 ? 54.979 45.079 105.794 1.00 42.69 116 GLY A CA 1
ATOM 663 C C . GLY A 1 97 ? 56.011 45.311 104.704 1.00 45.44 116 GLY A C 1
ATOM 664 O O . GLY A 1 97 ? 56.873 44.461 104.462 1.00 49.70 116 GLY A O 1
ATOM 665 N N . ILE A 1 102 ? 58.438 49.573 111.120 1.00 44.37 121 ILE A N 1
ATOM 666 C CA . ILE A 1 102 ? 56.982 49.669 111.255 1.00 42.42 121 ILE A CA 1
ATOM 667 C C . ILE A 1 102 ? 56.498 50.806 110.352 1.00 40.24 121 ILE A C 1
ATOM 668 O O . ILE A 1 102 ? 57.021 51.926 110.435 1.00 39.39 121 ILE A O 1
ATOM 673 N N . SER A 1 103 ? 55.546 50.510 109.462 1.00 34.44 122 SER A N 1
ATOM 674 C CA . SER A 1 103 ? 55.132 51.482 108.443 1.00 35.74 122 SER A CA 1
ATOM 675 C C . SER A 1 103 ? 53.638 51.429 108.143 1.00 31.36 122 SER A C 1
ATOM 676 O O . SER A 1 103 ? 53.205 51.829 107.065 1.00 36.13 122 SER A O 1
ATOM 679 N N . GLY A 1 104 ? 52.848 50.956 109.099 1.00 29.10 123 GLY A N 1
ATOM 680 C CA . GLY A 1 104 ? 51.457 50.653 108.843 1.00 24.80 123 GLY A CA 1
ATOM 681 C C . GLY A 1 104 ? 50.492 51.786 109.123 1.00 25.12 123 GLY A C 1
ATOM 682 O O . GLY A 1 104 ? 49.686 52.156 108.267 1.00 23.04 123 GLY A O 1
ATOM 683 N N . SER A 1 105 ? 50.549 52.322 110.338 1.00 19.58 124 SER A N 1
ATOM 684 C CA . SER A 1 105 ? 49.560 53.279 110.768 1.00 15.90 124 SER A CA 1
ATOM 685 C C . SER A 1 105 ? 49.770 54.680 110.141 1.00 19.25 124 SER A C 1
ATOM 686 O O . SER A 1 105 ? 50.867 55.060 109.741 1.00 16.77 124 SER A O 1
ATOM 689 N N . GLU A 1 106 ? 48.678 55.434 110.058 1.00 16.75 125 GLU A N 1
ATOM 690 C CA . GLU A 1 106 ? 48.700 56.809 109.613 1.00 18.60 125 GLU A CA 1
ATOM 691 C C . GLU A 1 106 ? 49.011 57.712 110.786 1.00 16.88 125 GLU A C 1
ATOM 692 O O . GLU A 1 106 ? 49.859 58.595 110.690 1.00 18.66 125 GLU A O 1
ATOM 698 N N . HIS A 1 107 ? 48.341 57.483 111.908 1.00 13.93 126 HIS A N 1
ATOM 699 C CA . HIS A 1 107 ? 48.632 58.247 113.102 1.00 16.20 126 HIS A CA 1
ATOM 700 C C . HIS A 1 107 ? 49.809 57.656 113.825 1.00 19.04 126 HIS A C 1
ATOM 701 O O . HIS A 1 107 ? 50.038 56.466 113.721 1.00 16.49 126 HIS A O 1
ATOM 708 N N . THR A 1 108 ? 50.542 58.498 114.557 1.00 15.09 127 THR A N 1
ATOM 709 C CA . THR A 1 108 ? 51.609 58.008 115.432 1.00 17.38 127 THR A CA 1
ATOM 710 C C . THR A 1 108 ? 51.305 58.478 116.836 1.00 17.37 127 THR A C 1
ATOM 711 O O . THR A 1 108 ? 50.492 59.383 117.031 1.00 15.15 127 THR A O 1
ATOM 715 N N . VAL A 1 109 ? 51.919 57.832 117.818 1.00 17.39 128 VAL A N 1
ATOM 716 C CA . VAL A 1 109 ? 51.746 58.192 119.214 1.00 16.92 128 VAL A CA 1
ATOM 717 C C . VAL A 1 109 ? 53.099 58.340 119.843 1.00 21.76 128 VAL A C 1
ATOM 718 O O . VAL A 1 109 ? 53.873 57.385 119.849 1.00 16.78 128 VAL A O 1
ATOM 722 N N . ASP A 1 110 ? 53.377 59.552 120.312 1.00 21.73 129 ASP A N 1
ATOM 723 C CA . ASP A 1 110 ? 54.671 59.937 120.843 1.00 23.43 129 ASP A CA 1
ATOM 724 C C . ASP A 1 110 ? 55.770 59.568 119.844 1.00 20.84 129 ASP A C 1
ATOM 725 O O . ASP A 1 110 ? 56.810 59.079 120.224 1.00 18.02 129 ASP A O 1
ATOM 730 N N . GLY A 1 111 ? 55.518 59.783 118.555 1.00 18.01 130 GLY A N 1
ATOM 731 C CA . GLY A 1 111 ? 56.503 59.435 117.537 1.00 19.87 130 GLY A CA 1
ATOM 732 C C . GLY A 1 111 ? 56.514 57.976 117.072 1.00 21.88 130 GLY A C 1
ATOM 733 O O . GLY A 1 111 ? 57.134 57.674 116.074 1.00 27.72 130 GLY A O 1
ATOM 734 N N . ILE A 1 112 ? 55.795 57.088 117.755 1.00 21.85 131 ILE A N 1
ATOM 735 C CA . ILE A 1 112 ? 55.742 55.657 117.403 1.00 21.10 131 ILE A CA 1
ATOM 736 C C . ILE A 1 112 ? 54.645 55.357 116.389 1.00 20.73 131 ILE A C 1
ATOM 737 O O . ILE A 1 112 ? 53.494 55.704 116.612 1.00 17.25 131 ILE A O 1
ATOM 742 N N . ARG A 1 113 ? 55.018 54.701 115.296 1.00 18.45 132 ARG A N 1
ATOM 743 C CA . ARG A 1 113 ? 54.119 54.258 114.247 1.00 20.31 132 ARG A CA 1
ATOM 744 C C . ARG A 1 113 ? 53.765 52.794 114.533 1.00 20.79 132 ARG A C 1
ATOM 745 O O . ARG A 1 113 ? 54.632 52.054 114.943 1.00 18.41 132 ARG A O 1
ATOM 753 N N . HIS A 1 114 ? 52.511 52.383 114.328 1.00 15.99 133 HIS A N 1
ATOM 754 C CA . HIS A 1 114 ? 52.057 51.009 114.692 1.00 15.18 133 HIS A CA 1
ATOM 755 C C . HIS A 1 114 ? 51.916 50.141 113.459 1.00 17.63 133 HIS A C 1
ATOM 756 O O . HIS A 1 114 ? 51.934 50.666 112.334 1.00 16.24 133 HIS A O 1
ATOM 763 N N . VAL A 1 115 ? 51.776 48.819 113.645 1.00 18.31 134 VAL A N 1
ATOM 764 C CA . VAL A 1 115 ? 51.859 47.901 112.503 1.00 17.70 134 VAL A CA 1
ATOM 765 C C . VAL A 1 115 ? 50.624 47.963 111.611 1.00 19.59 134 VAL A C 1
ATOM 766 O O . VAL A 1 115 ? 50.719 47.879 110.386 1.00 21.38 134 VAL A O 1
ATOM 770 N N . ILE A 1 116 ? 49.459 48.087 112.228 1.00 13.87 135 ILE A N 1
ATOM 771 C CA . ILE A 1 116 ? 48.236 48.251 111.512 1.00 14.68 135 ILE A CA 1
ATOM 772 C C . ILE A 1 116 ? 47.412 49.295 112.250 1.00 14.87 135 ILE A C 1
ATOM 773 O O . ILE A 1 116 ? 47.487 49.376 113.466 1.00 12.50 135 ILE A O 1
ATOM 778 N N . GLU A 1 117 ? 46.614 50.068 111.517 1.00 14.47 136 GLU A N 1
ATOM 779 C CA . GLU A 1 117 ? 45.569 50.928 112.110 1.00 15.02 136 GLU A CA 1
ATOM 780 C C . GLU A 1 117 ? 44.243 50.534 111.463 1.00 18.32 136 GLU A C 1
ATOM 781 O O . GLU A 1 117 ? 44.13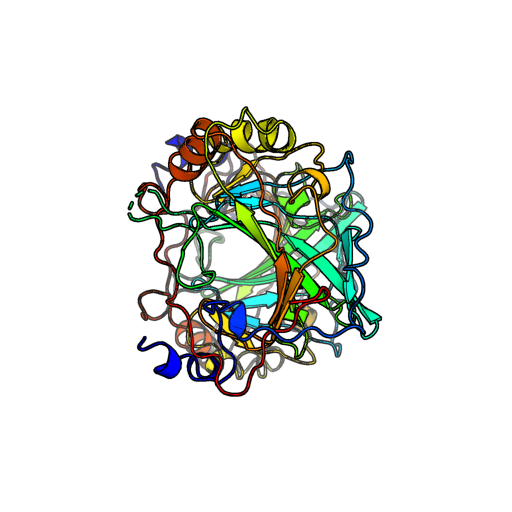7 50.444 110.239 1.00 19.33 136 GLU A O 1
ATOM 787 N N . ILE A 1 118 ? 43.235 50.363 112.297 1.00 14.05 137 ILE A N 1
ATOM 788 C CA . ILE A 1 118 ? 41.892 49.999 111.887 1.00 13.99 137 ILE A CA 1
ATOM 789 C C . ILE A 1 118 ? 41.000 51.234 111.954 1.00 13.47 137 ILE A C 1
ATOM 790 O O . ILE A 1 118 ? 41.025 51.947 112.955 1.00 13.92 137 ILE A O 1
ATOM 795 N N . HIS A 1 119 ? 40.218 51.468 110.901 1.00 11.89 138 HIS A N 1
ATOM 796 C CA . HIS A 1 119 ? 39.309 52.588 110.781 1.00 10.45 138 HIS A CA 1
ATOM 797 C C . HIS A 1 119 ? 37.900 52.126 110.569 1.00 13.86 138 HIS A C 1
ATOM 798 O O . HIS A 1 119 ? 37.640 51.338 109.660 1.00 14.39 138 HIS A O 1
ATOM 805 N N . ILE A 1 120 ? 37.007 52.581 111.442 1.00 11.84 139 ILE A N 1
ATOM 806 C CA . ILE A 1 120 ? 35.564 52.436 111.217 1.00 12.90 139 ILE A CA 1
ATOM 807 C C . ILE A 1 120 ? 35.030 53.841 110.874 1.00 13.27 139 ILE A C 1
ATOM 808 O O . ILE A 1 120 ? 35.019 54.740 111.693 1.00 15.18 139 ILE A O 1
ATOM 813 N N . VAL A 1 121 ? 34.576 53.993 109.647 1.00 13.57 140 VAL A N 1
ATOM 814 C CA . VAL A 1 121 ? 34.110 55.248 109.102 1.00 14.51 140 VAL A CA 1
ATOM 815 C C . VAL A 1 121 ? 32.598 55.336 109.303 1.00 14.00 140 VAL A C 1
ATOM 816 O O . VAL A 1 121 ? 31.872 54.395 108.946 1.00 15.12 140 VAL A O 1
ATOM 820 N N . HIS A 1 122 ? 32.162 56.462 109.868 1.00 13.51 141 HIS A N 1
ATOM 821 C CA . HIS A 1 122 ? 30.743 56.758 110.170 1.00 11.49 141 HIS A CA 1
ATOM 822 C C . HIS A 1 122 ? 30.372 58.059 109.521 1.00 13.12 141 HIS A C 1
ATOM 823 O O . HIS A 1 122 ? 31.246 58.941 109.312 1.00 13.45 141 HIS A O 1
ATOM 830 N N . TYR A 1 123 ? 29.065 58.244 109.315 1.00 13.82 142 TYR A N 1
ATOM 831 C CA . TYR A 1 123 ? 28.518 59.509 108.792 1.00 17.39 142 TYR A CA 1
ATOM 832 C C . TYR A 1 123 ? 27.415 60.065 109.709 1.00 16.81 142 TYR A C 1
ATOM 833 O O . TYR A 1 123 ? 26.731 59.305 110.406 1.00 16.26 142 TYR A O 1
ATOM 842 N N . ASN A 1 124 ? 27.295 61.399 109.739 1.00 16.21 143 ASN A N 1
ATOM 843 C CA . ASN A 1 124 ? 26.370 62.100 110.639 1.00 11.59 143 ASN A CA 1
ATOM 844 C C . ASN A 1 124 ? 24.930 61.780 110.196 1.00 15.21 143 ASN A C 1
ATOM 845 O O . ASN A 1 124 ? 24.550 62.015 109.037 1.00 14.61 143 ASN A O 1
ATOM 850 N N . SER A 1 125 ? 24.118 61.309 111.129 1.00 12.17 144 SER A N 1
ATOM 851 C CA . SER A 1 125 ? 22.761 60.927 110.854 1.00 15.86 144 SER A CA 1
ATOM 852 C C . SER A 1 125 ? 21.830 62.077 110.447 1.00 18.87 144 SER A C 1
ATOM 853 O O . SER A 1 125 ? 20.772 61.815 109.925 1.00 16.26 144 SER A O 1
ATOM 856 N N . LYS A 1 126 ? 22.232 63.322 110.666 1.00 19.01 145 LYS A N 1
ATOM 857 C CA . LYS A 1 126 ? 21.474 64.471 110.131 1.00 19.30 145 LYS A CA 1
ATOM 858 C C . LYS A 1 126 ? 21.469 64.523 108.591 1.00 21.07 145 LYS A C 1
ATOM 859 O O . LYS A 1 126 ? 20.636 65.209 107.996 1.00 22.33 145 LYS A O 1
ATOM 865 N N . TYR A 1 127 ? 22.362 63.778 107.939 1.00 15.75 146 TYR A N 1
ATOM 866 C CA . TYR A 1 127 ? 22.342 63.647 106.473 1.00 20.16 146 TYR A CA 1
ATOM 867 C C . TYR A 1 127 ? 21.730 62.323 105.941 1.00 18.39 146 TYR A C 1
ATOM 868 O O . TYR A 1 127 ? 21.817 61.272 106.574 1.00 17.11 146 TYR A O 1
ATOM 877 N N . LYS A 1 128 ? 21.134 62.389 104.747 1.00 18.36 147 LYS A N 1
ATOM 878 C CA . LYS A 1 128 ? 20.358 61.276 104.195 1.00 17.90 147 LYS A CA 1
ATOM 879 C C . LYS A 1 128 ? 21.194 60.125 103.691 1.00 20.06 147 LYS A C 1
ATOM 880 O O . LYS A 1 128 ? 20.708 59.000 103.587 1.00 21.80 147 LYS A O 1
ATOM 884 N N . SER A 1 129 ? 22.462 60.391 103.366 1.00 18.96 148 SER A N 1
ATOM 885 C CA . SER A 1 129 ? 23.337 59.356 102.849 1.00 14.90 148 SER A CA 1
ATOM 886 C C . SER A 1 129 ? 24.764 59.701 103.186 1.00 15.28 148 SER A C 1
ATOM 887 O O . SER A 1 129 ? 25.066 60.852 103.503 1.00 13.54 148 SER A O 1
ATOM 890 N N . TYR A 1 130 ? 25.606 58.660 103.150 1.00 13.71 149 TYR A N 1
ATOM 891 C CA . TYR A 1 130 ? 27.064 58.767 103.243 1.00 14.27 149 TYR A CA 1
ATOM 892 C C . TYR A 1 130 ? 27.630 59.738 102.212 1.00 16.87 149 TYR A C 1
ATOM 893 O O . TYR A 1 130 ? 28.501 60.545 102.538 1.00 14.18 149 TYR A O 1
ATOM 902 N N . ASP A 1 131 ? 27.156 59.612 100.964 1.00 17.39 150 ASP A N 1
ATOM 903 C CA . ASP A 1 131 ? 27.640 60.445 99.869 1.00 17.27 150 ASP A CA 1
ATOM 904 C C . ASP A 1 131 ? 27.342 61.919 100.071 1.00 13.24 150 ASP A C 1
ATOM 905 O O . ASP A 1 131 ? 28.173 62.741 99.774 1.00 16.38 150 ASP A O 1
ATOM 910 N N . ILE A 1 132 ? 26.192 62.258 100.650 1.00 13.83 151 ILE A N 1
ATOM 911 C CA . ILE A 1 132 ? 25.894 63.648 101.018 1.00 13.52 151 ILE A CA 1
ATOM 912 C C . ILE A 1 132 ? 26.785 64.098 102.182 1.00 15.42 151 ILE A C 1
ATOM 913 O O . ILE A 1 132 ? 27.359 65.192 102.177 1.00 15.68 151 ILE A O 1
ATOM 918 N N . ALA A 1 133 ? 26.882 63.262 103.204 1.00 14.25 152 ALA A N 1
ATOM 919 C CA . ALA A 1 133 ? 27.673 63.594 104.388 1.00 11.09 152 ALA A CA 1
ATOM 920 C C . ALA A 1 133 ? 29.156 63.890 104.059 1.00 16.32 152 ALA A C 1
ATOM 921 O O . ALA A 1 133 ? 29.796 64.715 104.721 1.00 16.66 152 ALA A O 1
ATOM 923 N N . GLN A 1 134 ? 29.696 63.203 103.059 1.00 15.30 153 GLN A N 1
ATOM 924 C CA . GLN A 1 134 ? 31.114 63.329 102.757 1.00 20.52 153 GLN A CA 1
ATOM 925 C C . GLN A 1 134 ? 31.529 64.768 102.422 1.00 25.33 153 GLN A C 1
ATOM 926 O O . GLN A 1 134 ? 32.680 65.122 102.603 1.00 31.97 153 GLN A O 1
ATOM 932 N N . ASP A 1 135 ? 30.588 65.582 101.988 1.00 29.89 154 ASP A N 1
ATOM 933 C CA . ASP A 1 135 ? 30.872 66.970 101.584 1.00 37.98 154 ASP A CA 1
ATOM 934 C C . ASP A 1 135 ? 30.193 67.984 102.489 1.00 36.94 154 ASP A C 1
ATOM 935 O O . ASP A 1 135 ? 29.987 69.129 102.100 1.00 43.94 154 ASP A O 1
ATOM 940 N N . ALA A 1 136 ? 29.867 67.559 103.702 1.00 25.07 155 ALA A N 1
ATOM 941 C CA . ALA A 1 136 ? 29.095 68.330 104.609 1.00 22.72 155 ALA A CA 1
ATOM 942 C C . ALA A 1 136 ? 29.958 68.671 105.811 1.00 19.67 155 ALA A C 1
ATOM 943 O O . ALA A 1 136 ? 30.831 67.903 106.180 1.00 16.36 155 ALA A O 1
ATOM 945 N N . PRO A 1 137 ? 29.722 69.833 106.433 1.00 23.23 156 PRO A N 1
ATOM 946 C CA . PRO A 1 137 ? 30.446 70.079 107.660 1.00 26.01 156 PRO A CA 1
ATOM 947 C C . PRO A 1 137 ? 29.947 69.077 108.719 1.00 23.06 156 PRO A C 1
ATOM 948 O O . PRO A 1 137 ? 28.758 68.666 108.741 1.00 30.20 156 PRO A O 1
ATOM 952 N N . ASP A 1 138 ? 30.857 68.650 109.552 1.00 24.93 157 ASP A N 1
ATOM 953 C CA . ASP A 1 138 ? 30.550 67.588 110.526 1.00 23.27 157 ASP A CA 1
ATOM 954 C C . ASP A 1 138 ? 29.876 66.326 109.926 1.00 17.36 157 ASP A C 1
ATOM 955 O O . ASP A 1 138 ? 29.110 65.632 110.571 1.00 14.30 157 ASP A O 1
ATOM 960 N N . GLY A 1 139 ? 30.191 66.034 108.677 1.00 15.99 158 GLY A N 1
ATOM 961 C CA . GLY A 1 139 ? 29.644 64.896 107.972 1.00 11.71 158 GLY A CA 1
ATOM 962 C C . GLY A 1 139 ? 30.165 63.566 108.462 1.00 14.20 158 GLY A C 1
ATOM 963 O O . GLY A 1 139 ? 29.433 62.547 108.432 1.00 12.45 158 GLY A O 1
ATOM 964 N N . LEU A 1 140 ? 31.431 63.534 108.889 1.00 13.17 159 LEU A N 1
ATOM 965 C CA . LEU A 1 140 ? 32.096 62.245 109.171 1.00 14.21 159 LEU A CA 1
ATOM 966 C C . LEU A 1 140 ? 32.768 62.070 110.524 1.00 16.85 159 LEU A C 1
ATOM 967 O O . LEU A 1 140 ? 33.187 63.047 111.160 1.00 13.33 159 LEU A O 1
ATOM 972 N N . ALA A 1 141 ? 32.836 60.810 110.965 1.00 12.59 160 ALA A N 1
ATOM 973 C CA . ALA A 1 141 ? 33.582 60.404 112.168 1.00 12.37 160 ALA A CA 1
ATOM 974 C C . ALA A 1 141 ? 34.242 59.062 111.962 1.00 16.42 160 ALA A C 1
ATOM 975 O O . ALA A 1 141 ? 33.672 58.134 111.359 1.00 18.63 160 ALA A O 1
ATOM 977 N N . VAL A 1 142 ? 35.472 58.966 112.428 1.00 15.40 161 VAL A N 1
ATOM 978 C CA . VAL A 1 142 ? 36.249 57.747 112.284 1.00 16.31 161 VAL A CA 1
ATOM 979 C C . VAL A 1 142 ? 36.678 57.292 113.672 1.00 17.34 161 VAL A C 1
ATOM 980 O O . VAL A 1 142 ? 37.325 58.040 114.427 1.00 14.90 161 VAL A O 1
ATOM 984 N N . LEU A 1 143 ? 36.321 56.055 113.980 1.00 15.00 162 LEU A N 1
ATOM 985 C CA . LEU A 1 143 ? 36.867 55.348 115.134 1.00 16.79 162 LEU A CA 1
ATOM 986 C C . LEU A 1 143 ? 38.164 54.607 114.696 1.00 15.82 162 LEU A C 1
ATOM 987 O O . LEU A 1 143 ? 38.173 53.808 113.750 1.00 13.37 162 LEU A O 1
ATOM 992 N N . ALA A 1 144 ? 39.281 54.907 115.336 1.00 13.32 163 ALA A N 1
ATOM 993 C CA . ALA A 1 144 ? 40.586 54.357 114.916 1.00 12.84 163 ALA A CA 1
ATOM 994 C C . ALA A 1 144 ? 41.182 53.566 116.080 1.00 15.62 163 ALA A C 1
ATOM 995 O O . ALA A 1 144 ? 41.024 53.932 117.248 1.00 12.19 163 ALA A O 1
ATOM 997 N N . ALA A 1 145 ? 41.814 52.450 115.776 1.00 12.84 164 ALA A N 1
ATOM 998 C CA . ALA A 1 145 ? 42.484 51.650 116.784 1.00 14.45 164 ALA A CA 1
ATOM 999 C C . ALA A 1 145 ? 43.772 51.100 116.173 1.00 11.68 164 ALA A C 1
ATOM 1000 O O . ALA A 1 145 ? 43.786 50.708 114.999 1.00 16.67 164 ALA A O 1
ATOM 1002 N N . PHE A 1 146 ? 44.844 51.053 116.963 1.00 11.87 165 PHE A N 1
ATOM 1003 C CA . PHE A 1 146 ? 46.080 50.406 116.558 1.00 11.64 165 PHE A CA 1
ATOM 1004 C C . PHE A 1 146 ? 46.120 48.927 116.907 1.00 14.13 165 PHE A C 1
ATOM 1005 O O . PHE A 1 146 ? 45.552 48.499 117.892 1.00 15.14 165 PHE A O 1
ATOM 1013 N N . VAL A 1 147 ? 46.831 48.165 116.090 1.00 16.97 166 VAL A N 1
ATOM 1014 C CA . VAL A 1 147 ? 47.185 46.794 116.413 1.00 15.25 166 VAL A CA 1
ATOM 1015 C C . VAL A 1 147 ? 48.577 46.810 117.005 1.00 13.61 166 VAL A C 1
ATOM 1016 O O . VAL A 1 147 ? 49.449 47.548 116.535 1.00 14.79 166 VAL A O 1
ATOM 1020 N N . GLU A 1 148 ? 48.787 45.946 117.989 1.00 15.88 167 GLU A N 1
ATOM 1021 C CA . GLU A 1 148 ? 50.110 45.649 118.535 1.00 17.67 167 GLU A CA 1
ATOM 1022 C C . GLU A 1 148 ? 50.426 44.141 118.410 1.00 20.30 167 GLU A C 1
ATOM 1023 O O . GLU A 1 148 ? 49.524 43.284 118.474 1.00 15.71 167 GLU A O 1
ATOM 1025 N N . VAL A 1 149 ? 51.700 43.821 118.151 1.00 19.26 168 VAL A N 1
ATOM 1026 C CA . VAL A 1 149 ? 52.137 42.435 118.073 1.00 19.53 168 VAL A CA 1
ATOM 1027 C C . VAL A 1 149 ? 53.254 42.272 119.081 1.00 21.93 168 VAL A C 1
ATOM 1028 O O . VAL A 1 149 ? 53.985 43.215 119.384 1.00 19.15 168 VAL A O 1
ATOM 1032 N N . LYS A 1 150 ? 53.334 41.073 119.616 1.00 23.01 169 LYS A N 1
ATOM 1033 C CA . LYS A 1 150 ? 54.321 40.721 120.633 1.00 24.47 169 LYS A CA 1
ATOM 1034 C C . LYS A 1 150 ? 54.476 39.221 120.479 1.00 24.04 169 LYS A C 1
ATOM 1035 O O . LYS A 1 150 ? 55.085 38.754 119.513 1.00 24.87 169 LYS A O 1
ATOM 1037 N N . ASN A 1 151 ? 53.880 38.456 121.377 1.00 24.42 170 ASN A N 1
ATOM 1038 C CA . ASN A 1 151 ? 53.905 37.011 121.262 1.00 24.90 170 ASN A CA 1
ATOM 1039 C C . ASN A 1 151 ? 52.502 36.518 121.509 1.00 26.43 170 ASN A C 1
ATOM 1040 O O . ASN A 1 151 ? 52.293 35.486 122.154 1.00 26.95 170 ASN A O 1
ATOM 1042 N N . TYR A 1 152 ? 51.539 37.278 120.992 1.00 21.40 171 TYR A N 1
ATOM 1043 C CA . TYR A 1 152 ? 50.142 37.030 121.254 1.00 22.76 171 TYR A CA 1
ATOM 1044 C C . TYR A 1 152 ? 49.645 35.846 120.432 1.00 22.79 171 TYR A C 1
ATOM 1045 O O . TYR A 1 152 ? 50.099 35.643 119.297 1.00 19.74 171 TYR A O 1
ATOM 1054 N N . PRO A 1 153 ? 48.683 35.094 120.970 1.00 24.43 172 PRO A N 1
ATOM 1055 C CA . PRO A 1 153 ? 48.041 34.053 120.157 1.00 25.87 172 PRO A CA 1
ATOM 1056 C C . PRO A 1 153 ? 47.025 34.611 119.157 1.00 21.04 172 PRO A C 1
ATOM 1057 O O . PRO A 1 153 ? 46.727 35.815 119.153 1.00 19.32 172 PRO A O 1
ATOM 1061 N N . GLU A 1 154 ? 46.479 33.721 118.336 1.00 18.79 173 GLU A N 1
ATOM 1062 C CA . GLU A 1 154 ? 45.482 34.098 117.346 1.00 21.94 173 GLU A CA 1
ATOM 1063 C C . GLU A 1 154 ? 44.352 34.820 118.040 1.00 23.61 173 GLU A C 1
ATOM 1064 O O . GLU A 1 154 ? 43.869 34.374 119.094 1.00 22.94 173 GLU A O 1
ATOM 1070 N N . ASN A 1 155 ? 43.954 35.957 117.463 1.00 23.62 174 ASN A N 1
ATOM 1071 C CA . ASN A 1 155 ? 42.794 36.702 117.921 1.00 21.86 174 ASN A CA 1
ATOM 1072 C C . ASN A 1 155 ? 41.623 36.068 117.215 1.00 20.21 174 ASN A C 1
ATOM 1073 O O . ASN A 1 155 ? 41.457 36.156 115.964 1.00 18.76 174 ASN A O 1
ATOM 1078 N N . THR A 1 156 ? 40.808 35.389 118.011 1.00 19.44 175 THR A N 1
ATOM 1079 C CA . THR A 1 156 ? 39.802 34.535 117.459 1.00 19.32 175 THR A CA 1
ATOM 1080 C C . THR A 1 156 ? 38.719 35.339 116.724 1.00 22.27 175 THR A C 1
ATOM 1081 O O . THR A 1 156 ? 38.070 34.827 115.802 1.00 21.44 175 THR A O 1
ATOM 1085 N N . TYR A 1 157 ? 38.550 36.628 117.057 1.00 19.88 176 TYR A N 1
ATOM 1086 C CA . TYR A 1 157 ? 37.537 37.451 116.380 1.00 14.19 176 TYR A CA 1
ATOM 1087 C C . TYR A 1 157 ? 37.911 37.866 114.962 1.00 16.18 176 TYR A C 1
ATOM 1088 O O . TYR A 1 157 ? 37.062 38.342 114.202 1.00 16.88 176 TYR A O 1
ATOM 1097 N N . TYR A 1 158 ? 39.183 37.669 114.622 1.00 16.51 177 TYR A N 1
ATOM 1098 C CA . TYR A 1 158 ? 39.674 37.895 113.261 1.00 15.53 177 TYR A CA 1
ATOM 1099 C C . TYR A 1 158 ? 39.769 36.650 112.389 1.00 18.54 177 TYR A C 1
ATOM 1100 O O . TYR A 1 158 ? 40.059 36.766 111.190 1.00 18.23 177 TYR A O 1
ATOM 1109 N N . SER A 1 159 ? 39.535 35.466 112.960 1.00 23.04 178 SER A N 1
ATOM 1110 C CA . SER A 1 159 ? 39.814 34.206 112.235 1.00 21.96 178 SER A CA 1
ATOM 1111 C C . SER A 1 159 ? 39.071 34.052 110.930 1.00 20.69 178 SER A C 1
ATOM 1112 O O . SER A 1 159 ? 39.686 33.701 109.941 1.00 17.90 178 SER A O 1
ATOM 1115 N N . ASN A 1 160 ? 37.757 34.277 110.904 1.00 21.55 179 ASN A N 1
ATOM 1116 C CA . ASN A 1 160 ? 36.999 34.178 109.617 1.00 24.11 179 ASN A CA 1
ATOM 1117 C C . ASN A 1 160 ? 37.377 35.173 108.569 1.00 21.67 179 ASN A C 1
ATOM 1118 O O . ASN A 1 160 ? 37.458 34.865 107.377 1.00 24.06 179 ASN A O 1
ATOM 1123 N N . PHE A 1 161 ? 37.516 36.421 109.008 1.00 21.12 180 PHE A N 1
ATOM 1124 C CA . PHE A 1 161 ? 37.936 37.502 108.153 1.00 17.21 180 PHE A CA 1
ATOM 1125 C C . PHE A 1 161 ? 39.259 37.211 107.511 1.00 18.87 180 PHE A C 1
ATOM 1126 O O . PHE A 1 161 ? 39.421 37.365 106.290 1.00 17.40 180 PHE A O 1
ATOM 1134 N N . ILE A 1 162 ? 40.234 36.808 108.323 1.00 15.43 181 ILE A N 1
ATOM 1135 C CA . ILE A 1 162 ? 41.559 36.532 107.760 1.00 17.30 181 ILE A CA 1
ATOM 1136 C C . ILE A 1 162 ? 41.452 35.408 106.798 1.00 12.24 181 ILE A C 1
ATOM 1137 O O . ILE A 1 162 ? 42.051 35.473 105.690 1.00 12.94 181 ILE A O 1
ATOM 1142 N N . SER A 1 163 ? 40.652 34.384 107.139 1.00 11.90 182 SER A N 1
ATOM 1143 C CA A SER A 1 163 ? 40.541 33.238 106.241 0.60 16.34 182 SER A CA 1
ATOM 1144 C CA B SER A 1 163 ? 40.543 33.226 106.261 0.40 14.92 182 SER A CA 1
ATOM 1145 C C . SER A 1 163 ? 39.960 33.627 104.882 1.00 17.80 182 SER A C 1
ATOM 1146 O O . SER A 1 163 ? 40.310 33.030 103.870 1.00 14.64 182 SER A O 1
ATOM 1151 N N . HIS A 1 164 ? 39.093 34.644 104.848 1.00 14.28 183 HIS A N 1
ATOM 1152 C CA . HIS A 1 164 ? 38.520 35.088 103.568 1.00 12.71 183 HIS A CA 1
ATOM 1153 C C . HIS A 1 164 ? 39.379 35.991 102.696 1.00 16.79 183 HIS A C 1
ATOM 1154 O O . HIS A 1 164 ? 39.011 36.229 101.575 1.00 16.81 183 HIS A O 1
ATOM 1161 N N . LEU A 1 165 ? 40.517 36.491 103.200 1.00 17.35 184 LEU A N 1
ATOM 1162 C CA . LEU A 1 165 ? 41.411 37.314 102.381 1.00 20.51 184 LEU A CA 1
ATOM 1163 C C . LEU A 1 165 ? 41.829 36.574 101.099 1.00 20.24 184 LEU A C 1
ATOM 1164 O O . LEU A 1 165 ? 42.010 37.212 100.046 1.00 18.63 184 LEU A O 1
ATOM 1169 N N . ALA A 1 166 ? 41.985 35.249 101.197 1.00 16.86 185 ALA A N 1
ATOM 1170 C CA . ALA A 1 166 ? 42.419 34.413 100.083 1.00 17.61 185 ALA A CA 1
ATOM 1171 C C . ALA A 1 166 ? 41.398 34.481 98.942 1.00 23.12 185 ALA A C 1
ATOM 1172 O O . ALA A 1 166 ? 41.727 34.263 97.766 1.00 22.06 185 ALA A O 1
ATOM 1174 N N . ASN A 1 167 ? 40.151 34.798 99.280 1.00 18.35 186 ASN A N 1
ATOM 1175 C CA . ASN A 1 167 ? 39.110 34.950 98.269 1.00 16.07 186 ASN A CA 1
ATOM 1176 C C . ASN A 1 167 ? 39.038 36.312 97.565 1.00 17.97 186 ASN A C 1
ATOM 1177 O O . ASN A 1 167 ? 38.273 36.458 96.643 1.00 15.82 186 ASN A O 1
ATOM 1182 N N . ILE A 1 168 ? 39.786 37.314 98.026 1.00 16.40 187 ILE A N 1
ATOM 1183 C CA . ILE A 1 168 ? 39.773 38.643 97.399 1.00 15.41 187 ILE A CA 1
ATOM 1184 C C . ILE A 1 168 ? 41.181 39.150 97.070 1.00 10.26 187 ILE A C 1
ATOM 1185 O O . ILE A 1 168 ? 41.501 40.329 97.205 1.00 14.04 187 ILE A O 1
ATOM 1190 N N . LYS A 1 169 ? 41.998 38.258 96.539 1.00 16.21 188 LYS A N 1
ATOM 1191 C CA . LYS A 1 169 ? 43.377 38.552 96.240 1.00 14.90 188 LYS A CA 1
ATOM 1192 C C . LYS A 1 169 ? 43.514 39.641 95.161 1.00 17.99 188 LYS A C 1
ATOM 1193 O O . LYS A 1 169 ? 44.444 40.478 95.228 1.00 15.29 188 LYS A O 1
ATOM 1199 N N . TYR A 1 170 ? 42.636 39.608 94.156 1.00 17.71 189 TYR A N 1
ATOM 1200 C CA . TYR A 1 170 ? 42.690 40.588 93.057 1.00 12.81 189 TYR A CA 1
ATOM 1201 C C . TYR A 1 170 ? 41.749 41.763 93.280 1.00 15.05 189 TYR A C 1
ATOM 1202 O O . TYR A 1 170 ? 40.699 41.612 93.888 1.00 17.51 189 TYR A O 1
ATOM 1211 N N . PRO A 1 171 ? 42.154 42.961 92.817 1.00 17.85 190 PRO A N 1
ATOM 1212 C CA . PRO A 1 171 ? 41.343 44.135 93.043 1.00 18.82 190 PRO A CA 1
ATOM 1213 C C . PRO A 1 171 ? 39.961 43.997 92.414 1.00 12.94 190 PRO A C 1
ATOM 1214 O O . PRO A 1 171 ? 39.794 43.461 91.315 1.00 16.83 190 PRO A O 1
ATOM 1218 N N . GLY A 1 172 ? 38.969 44.402 93.179 1.00 16.65 191 GLY A N 1
ATOM 1219 C CA . GLY A 1 172 ? 37.622 44.301 92.752 1.00 13.37 191 GLY A CA 1
ATOM 1220 C C . GLY A 1 172 ? 36.946 43.016 93.139 1.00 16.69 191 GLY A C 1
ATOM 1221 O O . GLY A 1 172 ? 35.731 42.915 93.018 1.00 16.24 191 GLY A O 1
ATOM 1222 N N . GLN A 1 173 ? 37.697 42.000 93.564 1.00 15.50 192 GLN A N 1
ATOM 1223 C CA . GLN A 1 173 ? 37.038 40.797 94.063 1.00 15.41 192 GLN A CA 1
ATOM 1224 C C . GLN A 1 173 ? 36.316 41.052 95.379 1.00 18.27 192 GLN A C 1
ATOM 1225 O O . GLN A 1 173 ? 36.702 41.915 96.164 1.00 16.58 192 GLN A O 1
ATOM 1231 N N . ARG A 1 174 ? 35.266 40.280 95.615 1.00 16.01 193 ARG A N 1
ATOM 1232 C CA . ARG A 1 174 ? 34.416 40.484 96.759 1.00 16.53 193 ARG A CA 1
ATOM 1233 C C . ARG A 1 174 ? 34.042 39.135 97.330 1.00 15.02 193 ARG A C 1
ATOM 1234 O O . ARG A 1 174 ? 33.932 38.141 96.625 1.00 16.55 193 ARG A O 1
ATOM 1242 N N . THR A 1 175 ? 33.754 39.132 98.607 1.00 15.76 194 THR A N 1
ATOM 1243 C CA . THR A 1 175 ? 33.360 37.945 99.295 1.00 19.32 194 THR A CA 1
ATOM 1244 C C . THR A 1 175 ? 32.432 38.418 100.406 1.00 25.20 194 THR A C 1
ATOM 1245 O O . THR A 1 175 ? 32.421 39.577 100.733 1.00 20.01 194 THR A O 1
ATOM 1249 N N . THR A 1 176 ? 31.623 37.539 100.971 1.00 29.92 195 THR A N 1
ATOM 1250 C CA A THR A 1 176 ? 30.748 37.885 102.096 0.50 33.46 195 THR A CA 1
ATOM 1251 C CA B THR A 1 176 ? 30.810 37.935 102.127 0.50 33.96 195 THR A CA 1
ATOM 1252 C C . THR A 1 176 ? 31.045 37.076 103.361 1.00 34.79 195 THR A C 1
ATOM 1253 O O . THR A 1 176 ? 31.390 35.866 103.282 1.00 33.29 195 THR A O 1
ATOM 1260 N N . LEU A 1 177 ? 30.854 37.714 104.512 1.00 26.64 196 LEU A N 1
ATOM 1261 C CA . LEU A 1 177 ? 30.879 37.030 105.789 1.00 22.54 196 LEU A CA 1
ATOM 1262 C C . LEU A 1 177 ? 29.406 37.036 106.232 1.00 25.45 196 LEU A C 1
ATOM 1263 O O . LEU A 1 177 ? 28.729 38.024 106.011 1.00 17.70 196 LEU A O 1
ATOM 1268 N N . THR A 1 178 ? 28.855 35.952 106.788 1.00 23.27 197 THR A N 1
ATOM 1269 C CA . THR A 1 178 ? 27.423 35.992 107.184 1.00 24.61 197 THR A CA 1
ATOM 1270 C C . THR A 1 178 ? 27.202 36.251 108.691 1.00 24.55 197 THR A C 1
ATOM 1271 O O . THR A 1 178 ? 26.099 36.078 109.257 1.00 28.72 197 THR A O 1
ATOM 1275 N N . GLY A 1 179 ? 28.237 36.727 109.318 1.00 16.77 198 GLY A N 1
ATOM 1276 C CA . GLY A 1 179 ? 28.229 36.969 110.743 1.00 18.93 198 GLY A CA 1
ATOM 1277 C C . GLY A 1 179 ? 29.554 37.636 111.030 1.00 17.08 198 GLY A C 1
ATOM 1278 O O . GLY A 1 179 ? 30.535 37.397 110.336 1.00 16.48 198 GLY A O 1
ATOM 1279 N N . LEU A 1 180 ? 29.537 38.547 111.980 1.00 15.55 199 LEU A N 1
ATOM 1280 C CA . LEU A 1 180 ? 30.734 39.297 112.390 1.00 18.63 199 LEU A CA 1
ATOM 1281 C C . LEU A 1 180 ? 30.499 39.897 113.771 1.00 14.36 199 LEU A C 1
ATOM 1282 O O . LEU A 1 180 ? 29.334 40.221 114.146 1.00 16.66 199 LEU A O 1
ATOM 1287 N N . ASP A 1 181 ? 31.599 40.123 114.479 1.00 13.73 200 ASP A N 1
ATOM 1288 C CA . ASP A 1 181 ? 31.570 40.763 115.787 1.00 18.55 200 ASP A CA 1
ATOM 1289 C C . ASP A 1 181 ? 32.493 41.979 115.824 1.00 15.15 200 ASP A C 1
ATOM 1290 O O . ASP A 1 181 ? 33.612 41.875 116.291 1.00 17.74 200 ASP A O 1
ATOM 1295 N N . VAL A 1 182 ? 31.993 43.120 115.348 1.00 16.23 201 VAL A N 1
ATOM 1296 C CA . VAL A 1 182 ? 32.847 44.335 115.149 1.00 13.64 201 VAL A CA 1
ATOM 1297 C C . VAL A 1 182 ? 33.363 44.833 116.516 1.00 17.25 201 VAL A C 1
ATOM 1298 O O . VAL A 1 182 ? 34.567 45.122 116.709 1.00 16.89 201 VAL A O 1
ATOM 1302 N N . GLN A 1 183 ? 32.486 44.809 117.505 1.00 12.68 202 GLN A N 1
ATOM 1303 C CA . GLN A 1 183 ? 32.881 45.250 118.831 1.00 16.58 202 GLN A CA 1
ATOM 1304 C C . GLN A 1 183 ? 34.116 44.518 119.333 1.00 16.80 202 GLN A C 1
ATOM 1305 O O . GLN A 1 183 ? 35.028 45.137 119.872 1.00 19.89 202 GLN A O 1
ATOM 1311 N N . ASP A 1 184 ? 34.153 43.194 119.170 1.00 19.44 203 ASP A N 1
ATOM 1312 C CA . ASP A 1 184 ? 35.275 42.390 119.697 1.00 16.38 203 ASP A CA 1
ATOM 1313 C C . ASP A 1 184 ? 36.451 42.286 118.741 1.00 17.66 203 ASP A C 1
ATOM 1314 O O . ASP A 1 184 ? 37.472 41.674 119.105 1.00 19.46 203 ASP A O 1
ATOM 1319 N N . MET A 1 185 ? 36.327 42.843 117.524 1.00 16.37 204 MET A N 1
ATOM 1320 C CA . MET A 1 185 ? 37.486 43.094 116.681 1.00 15.48 204 MET A CA 1
ATOM 1321 C C . MET A 1 185 ? 38.224 44.378 117.142 1.00 18.97 204 MET A C 1
ATOM 1322 O O . MET A 1 185 ? 39.321 44.642 116.700 1.00 21.96 204 MET A O 1
ATOM 1327 N N . LEU A 1 186 ? 37.610 45.165 118.022 1.00 17.84 205 LEU A N 1
ATOM 1328 C CA . LEU A 1 186 ? 38.191 46.401 118.492 1.00 14.97 205 LEU A CA 1
ATOM 1329 C C . LEU A 1 186 ? 38.922 46.070 119.804 1.00 16.08 205 LEU A C 1
ATOM 1330 O O . LEU A 1 186 ? 38.814 44.935 120.310 1.00 15.62 205 LEU A O 1
ATOM 1335 N N . PRO A 1 187 ? 39.646 47.047 120.368 1.00 18.01 206 PRO A N 1
ATOM 1336 C CA . PRO A 1 187 ? 40.308 46.724 121.626 1.00 17.75 206 PRO A CA 1
ATOM 1337 C C . PRO A 1 187 ? 39.342 46.316 122.751 1.00 18.97 206 PRO A C 1
ATOM 1338 O O . PRO A 1 187 ? 38.177 46.747 122.783 1.00 15.15 206 PRO A O 1
ATOM 1342 N N . ARG A 1 188 ? 39.849 45.531 123.695 1.00 19.27 207 ARG A N 1
ATOM 1343 C CA . ARG A 1 188 ? 39.052 45.128 124.842 1.00 21.90 207 ARG A CA 1
ATOM 1344 C C . ARG A 1 188 ? 38.490 46.292 125.621 1.00 20.91 207 ARG A C 1
ATOM 1345 O O . ARG A 1 188 ? 37.327 46.248 126.011 1.00 22.95 207 ARG A O 1
ATOM 1348 N N . ASN A 1 189 ? 39.288 47.352 125.813 1.00 18.02 208 ASN A N 1
ATOM 1349 C CA . ASN A 1 189 ? 38.805 48.576 126.454 1.00 21.38 208 ASN A CA 1
ATOM 1350 C C . ASN A 1 189 ? 38.357 49.574 125.412 1.00 20.65 208 ASN A C 1
ATOM 1351 O O . ASN A 1 189 ? 39.159 50.120 124.647 1.00 22.66 208 ASN A O 1
ATOM 1356 N N . LEU A 1 190 ? 37.053 49.825 125.393 1.00 20.44 209 LEU A N 1
ATOM 1357 C CA . LEU A 1 190 ? 36.453 50.789 124.477 1.00 20.50 209 LEU A CA 1
ATOM 1358 C C . LEU A 1 190 ? 36.028 52.080 125.176 1.00 24.56 209 LEU A C 1
ATOM 1359 O O . LEU A 1 190 ? 35.362 52.937 124.581 1.00 27.01 209 LEU A O 1
ATOM 1364 N N . GLN A 1 191 ? 36.423 52.184 126.437 1.00 27.51 210 GLN A N 1
ATOM 1365 C CA . GLN A 1 191 ? 36.040 53.269 127.285 1.00 27.99 210 GLN A CA 1
ATOM 1366 C C . GLN A 1 191 ? 36.940 54.479 127.060 1.00 28.10 210 GLN A C 1
ATOM 1367 O O . GLN A 1 191 ? 36.448 55.597 127.009 1.00 29.30 210 GLN A O 1
ATOM 1370 N N . HIS A 1 192 ? 38.236 54.255 126.876 1.00 23.64 211 HIS A N 1
ATOM 1371 C CA . HIS A 1 192 ? 39.190 55.358 126.809 1.00 21.94 211 HIS A CA 1
ATOM 1372 C C . HIS A 1 192 ? 39.625 55.732 125.406 1.00 20.48 211 HIS A C 1
ATOM 1373 O O . HIS A 1 192 ? 40.035 54.887 124.613 1.00 14.13 211 HIS A O 1
ATOM 1380 N N . TYR A 1 193 ? 39.585 57.023 125.114 1.00 13.13 212 TYR A N 1
ATOM 1381 C CA . TYR A 1 193 ? 39.986 57.495 123.798 1.00 12.87 212 TYR A CA 1
ATOM 1382 C C . TYR A 1 193 ? 40.529 58.903 123.803 1.00 13.98 212 TYR A C 1
ATOM 1383 O O . TYR A 1 193 ? 40.382 59.645 124.798 1.00 16.07 212 TYR A O 1
ATOM 1392 N N . TYR A 1 194 ? 41.211 59.226 122.699 1.00 16.04 213 TYR A N 1
ATOM 1393 C CA . TYR A 1 194 ? 41.609 60.582 122.352 1.00 17.88 213 TYR A CA 1
ATOM 1394 C C . TYR A 1 194 ? 40.697 61.046 121.218 1.00 16.23 213 TYR A C 1
ATOM 1395 O O . TYR A 1 194 ? 40.258 60.253 120.431 1.00 15.65 213 TYR A O 1
ATOM 1404 N N . THR A 1 195 ? 40.444 62.335 121.136 1.00 12.95 214 THR A N 1
ATOM 1405 C CA . THR A 1 195 ? 39.655 62.866 120.063 1.00 12.12 214 THR A CA 1
ATOM 1406 C C . THR A 1 195 ? 40.193 64.196 119.577 1.00 12.95 214 THR A C 1
ATOM 1407 O O . THR A 1 195 ? 40.767 64.997 120.350 1.00 13.98 214 THR A O 1
ATOM 1411 N N . TYR A 1 196 ? 40.039 64.430 118.280 1.00 14.45 215 TYR A N 1
ATOM 1412 C CA . TYR A 1 196 ? 40.381 65.696 117.727 1.00 14.52 215 TYR A CA 1
ATOM 1413 C C . TYR A 1 196 ? 39.634 65.878 116.434 1.00 11.93 215 TYR A C 1
ATOM 1414 O O . TYR A 1 196 ? 39.161 64.909 115.816 1.00 13.72 215 TYR A O 1
ATOM 1423 N N . HIS A 1 197 ? 39.614 67.113 115.977 1.00 12.78 216 HIS A N 1
ATOM 1424 C CA . HIS A 1 197 ? 38.961 67.441 114.677 1.00 13.83 216 HIS A CA 1
ATOM 1425 C C . HIS A 1 197 ? 39.951 67.535 113.533 1.00 14.47 216 HIS A C 1
ATOM 1426 O O . HIS A 1 197 ? 40.944 68.253 113.600 1.00 14.56 216 HIS A O 1
ATOM 1433 N N . GLY A 1 198 ? 39.704 66.775 112.482 1.00 12.01 217 GLY A N 1
ATOM 1434 C CA . GLY A 1 198 ? 40.668 66.656 111.427 1.00 11.83 217 GLY A CA 1
ATOM 1435 C C . GLY A 1 198 ? 40.028 66.480 110.071 1.00 13.29 217 GLY A C 1
ATOM 1436 O O . GLY A 1 198 ? 38.950 67.030 109.800 1.00 14.49 217 GLY A O 1
ATOM 1437 N N . SER A 1 199 ? 40.705 65.729 109.218 1.00 10.95 218 SER A N 1
ATOM 1438 C CA . SER A 1 199 ? 40.342 65.623 107.829 1.00 12.99 218 SER A CA 1
ATOM 1439 C C . SER A 1 199 ? 40.512 64.216 107.266 1.00 15.26 218 SER A C 1
ATOM 1440 O O . SER A 1 199 ? 41.057 63.280 107.901 1.00 13.15 218 SER A O 1
ATOM 1443 N N . LEU A 1 200 ? 40.146 64.091 106.005 1.00 13.95 219 LEU A N 1
ATOM 1444 C CA . LEU A 1 200 ? 40.551 62.927 105.224 1.00 14.66 219 LEU A CA 1
ATOM 1445 C C . LEU A 1 200 ? 42.065 62.949 105.046 1.00 17.27 219 LEU A C 1
ATOM 1446 O O . LEU A 1 200 ? 42.674 64.006 104.965 1.00 16.08 219 LEU A O 1
ATOM 1451 N N . THR A 1 201 ? 42.685 61.791 104.943 1.00 17.98 220 THR A N 1
ATOM 1452 C CA . THR A 1 201 ? 44.163 61.732 104.763 1.00 17.09 220 THR A CA 1
ATOM 1453 C C . THR A 1 201 ? 44.659 61.656 103.312 1.00 18.46 220 THR A C 1
ATOM 1454 O O . THR A 1 201 ? 45.868 61.473 103.051 1.00 17.08 220 THR A O 1
ATOM 1458 N N . THR A 1 202 ? 43.747 61.817 102.376 1.00 17.30 221 THR A N 1
ATOM 1459 C CA . THR A 1 202 ? 44.048 61.856 100.972 1.00 16.47 221 THR A CA 1
ATOM 1460 C C . THR A 1 202 ? 43.133 62.910 100.323 1.00 19.63 221 THR A C 1
ATOM 1461 O O . THR A 1 202 ? 42.115 63.299 100.923 1.00 17.53 221 THR A O 1
ATOM 1465 N N . PRO A 1 203 ? 43.478 63.387 99.126 1.00 17.23 222 PRO A N 1
ATOM 1466 C CA . PRO A 1 203 ? 42.613 64.393 98.523 1.00 15.86 222 PRO A CA 1
ATOM 1467 C C . PRO A 1 203 ? 41.209 63.842 98.307 1.00 18.47 222 PRO A C 1
ATOM 1468 O O . PRO A 1 203 ? 41.062 62.659 98.046 1.00 16.15 222 PRO A O 1
ATOM 1472 N N . PRO A 1 204 ? 40.190 64.694 98.417 1.00 15.17 223 PRO A N 1
ATOM 1473 C CA . PRO A 1 204 ? 40.275 66.144 98.585 1.00 15.99 223 PRO A CA 1
ATOM 1474 C C . PRO A 1 204 ? 40.605 66.688 100.002 1.00 15.83 223 PRO A C 1
ATOM 1475 O O . PRO A 1 204 ? 40.453 67.892 100.228 1.00 14.41 223 PRO A O 1
ATOM 1479 N N . CYS A 1 205 ? 41.026 65.834 100.943 1.00 15.25 224 CYS A N 1
ATOM 1480 C CA . CYS A 1 205 ? 41.426 66.292 102.295 1.00 16.43 224 CYS A CA 1
ATOM 1481 C C . CYS A 1 205 ? 40.360 67.087 103.043 1.00 15.17 224 CYS A C 1
ATOM 1482 O O . CYS A 1 205 ? 40.685 67.979 103.822 1.00 12.98 224 CYS A O 1
ATOM 1485 N N . THR A 1 206 ? 39.092 66.738 102.839 1.00 16.85 225 THR A N 1
ATOM 1486 C CA . THR A 1 206 ? 37.980 67.482 103.426 1.00 17.15 225 THR A CA 1
ATOM 1487 C C . THR A 1 206 ? 38.093 67.539 104.965 1.00 17.94 225 THR A C 1
ATOM 1488 O O . THR A 1 206 ? 38.356 66.528 105.627 1.00 13.56 225 THR A O 1
ATOM 1492 N N . GLU A 1 207 ? 37.947 68.731 105.512 1.00 16.04 226 GLU A N 1
ATOM 1493 C CA . GLU A 1 207 ? 38.147 68.926 106.923 1.00 15.51 226 GLU A CA 1
ATOM 1494 C C . GLU A 1 207 ? 36.824 68.754 107.704 1.00 14.76 226 GLU A C 1
ATOM 1495 O O . GLU A 1 207 ? 36.367 69.668 108.378 1.00 14.24 226 GLU A O 1
ATOM 1501 N N . ASN A 1 208 ? 36.238 67.563 107.651 1.00 15.62 227 ASN A N 1
ATOM 1502 C CA . ASN A 1 208 ? 34.920 67.347 108.268 1.00 14.13 227 ASN A CA 1
ATOM 1503 C C . ASN A 1 208 ? 34.893 66.032 109.029 1.00 11.34 227 ASN A C 1
ATOM 1504 O O . ASN A 1 208 ? 33.859 65.361 109.133 1.00 14.26 227 ASN A O 1
ATOM 1509 N N . VAL A 1 209 ? 36.066 65.619 109.515 1.00 11.04 228 VAL A N 1
ATOM 1510 C CA . VAL A 1 209 ? 36.211 64.314 110.127 1.00 13.37 228 VAL A CA 1
ATOM 1511 C C . VAL A 1 209 ? 36.457 64.482 111.623 1.00 13.99 228 VAL A C 1
ATOM 1512 O O . VAL A 1 209 ? 37.436 65.090 112.019 1.00 14.04 228 VAL A O 1
ATOM 1516 N N . HIS A 1 210 ? 35.531 63.987 112.453 1.00 14.81 229 HIS A N 1
ATOM 1517 C CA . HIS A 1 210 ? 35.753 63.971 113.898 1.00 13.09 229 HIS A CA 1
ATOM 1518 C C . HIS A 1 210 ? 36.465 62.636 114.224 1.00 13.51 229 HIS A C 1
ATOM 1519 O O . HIS A 1 210 ? 35.860 61.562 114.055 1.00 12.28 229 HIS A O 1
ATOM 1526 N N . TRP A 1 211 ? 37.722 62.680 114.664 1.00 14.29 230 TRP A N 1
ATOM 1527 C CA . TRP A 1 211 ? 38.537 61.458 114.924 1.00 14.54 230 TRP A CA 1
ATOM 1528 C C . TRP A 1 211 ? 38.418 61.016 116.374 1.00 13.81 230 TRP A C 1
ATOM 1529 O O . TRP A 1 211 ? 38.495 61.832 117.311 1.00 14.60 230 TRP A O 1
ATOM 1540 N N . PHE A 1 212 ? 38.257 59.720 116.557 1.00 13.57 231 PHE A N 1
ATOM 1541 C CA . PHE A 1 212 ? 38.390 59.113 117.853 1.00 13.38 231 PHE A CA 1
ATOM 1542 C C . PHE A 1 212 ? 39.451 58.007 117.785 1.00 15.89 231 PHE A C 1
ATOM 1543 O O . PHE A 1 212 ? 39.342 57.062 116.986 1.00 18.07 231 PHE A O 1
ATOM 1551 N N . VAL A 1 213 ? 40.480 58.131 118.611 1.00 15.87 232 VAL A N 1
ATOM 1552 C CA . VAL A 1 213 ? 41.574 57.197 118.579 1.00 15.55 232 VAL A CA 1
ATOM 1553 C C . VAL A 1 213 ? 41.569 56.507 119.908 1.00 13.62 232 VAL A C 1
ATOM 1554 O O . VAL A 1 213 ? 41.750 57.135 120.919 1.00 19.58 232 VAL A O 1
ATOM 1558 N N . LEU A 1 214 ? 41.397 55.190 119.896 1.00 14.24 233 LEU A N 1
ATOM 1559 C CA . LEU A 1 214 ? 41.323 54.423 121.126 1.00 15.91 233 LEU A CA 1
ATOM 1560 C C . LEU A 1 214 ? 42.691 54.332 121.777 1.00 15.20 233 LEU A C 1
ATOM 1561 O O . LEU A 1 214 ? 43.691 54.276 121.076 1.00 17.09 233 LEU A O 1
ATOM 1566 N N . ALA A 1 215 ? 42.726 54.375 123.119 1.00 16.14 234 ALA A N 1
ATOM 1567 C CA . ALA A 1 215 ? 43.969 54.330 123.874 1.00 17.00 234 ALA A CA 1
ATOM 1568 C C . ALA A 1 215 ? 44.505 52.896 123.917 1.00 18.64 234 ALA A C 1
ATOM 1569 O O . ALA A 1 215 ? 45.701 52.689 123.734 1.00 19.33 234 ALA A O 1
ATOM 1571 N N . ASP A 1 216 ? 43.611 51.919 124.103 1.00 14.99 235 ASP A N 1
ATOM 1572 C CA . ASP A 1 216 ? 43.951 50.494 124.117 1.00 14.21 235 ASP A CA 1
ATOM 1573 C C . ASP A 1 216 ? 44.139 49.977 122.663 1.00 18.67 235 ASP A C 1
ATOM 1574 O O . ASP A 1 216 ? 43.624 50.563 121.685 1.00 21.89 235 ASP A O 1
ATOM 1579 N N . PHE A 1 217 ? 44.874 48.876 122.548 1.00 19.46 236 PHE A N 1
ATOM 1580 C CA . PHE A 1 217 ? 45.292 48.299 121.280 1.00 18.39 236 PHE A CA 1
ATOM 1581 C C . PHE A 1 217 ? 44.595 46.992 121.045 1.00 16.09 236 PHE A C 1
ATOM 1582 O O . PHE A 1 217 ? 44.194 46.296 122.002 1.00 18.98 236 PHE A O 1
ATOM 1590 N N . VAL A 1 218 ? 44.456 46.645 119.766 1.00 13.60 237 VAL A N 1
ATOM 1591 C CA . VAL A 1 218 ? 44.005 45.310 119.365 1.00 13.01 237 VAL A CA 1
ATOM 1592 C C . VAL A 1 218 ? 45.242 44.383 119.342 1.00 17.85 237 VAL A C 1
ATOM 1593 O O . VAL A 1 218 ? 46.270 44.737 118.794 1.00 16.92 237 VAL A O 1
ATOM 1597 N N . LYS A 1 219 ? 45.135 43.209 119.962 1.00 19.51 238 LYS A N 1
ATOM 1598 C CA . LYS A 1 219 ? 46.216 42.196 119.942 1.00 19.91 238 LYS A CA 1
ATOM 1599 C C . LYS A 1 219 ? 46.035 41.193 118.808 1.00 18.79 238 LYS A C 1
ATOM 1600 O O . LYS A 1 219 ? 45.061 40.462 118.779 1.00 19.31 238 LYS A O 1
ATOM 1606 N N . LEU A 1 220 ? 46.940 41.211 117.829 1.00 15.19 239 LEU A N 1
ATOM 1607 C CA . LEU A 1 220 ? 46.963 40.178 116.803 1.00 15.48 239 LEU A CA 1
ATOM 1608 C C . LEU A 1 220 ? 48.207 39.319 116.962 1.00 15.68 239 LEU A C 1
ATOM 1609 O O . LEU A 1 220 ? 49.190 39.770 117.511 1.00 14.92 239 LEU A O 1
ATOM 1614 N N . SER A 1 221 ? 48.142 38.088 116.457 1.00 17.16 240 SER A N 1
ATOM 1615 C CA . SER A 1 221 ? 49.304 37.227 116.357 1.00 16.13 240 SER A CA 1
ATOM 1616 C C . SER A 1 221 ? 50.155 37.718 115.198 1.00 15.67 240 SER A C 1
ATOM 1617 O O . SER A 1 221 ? 49.646 38.396 114.279 1.00 11.57 240 SER A O 1
ATOM 1620 N N . ARG A 1 222 ? 51.433 37.358 115.228 1.00 15.02 241 ARG A N 1
ATOM 1621 C CA . ARG A 1 222 ? 52.333 37.688 114.118 1.00 18.12 241 ARG A CA 1
ATOM 1622 C C . ARG A 1 222 ? 51.904 37.084 112.780 1.00 14.66 241 ARG A C 1
ATOM 1623 O O . ARG A 1 222 ? 51.977 37.761 111.748 1.00 13.95 241 ARG A O 1
ATOM 1631 N N . THR A 1 223 ? 51.380 35.857 112.801 1.00 15.14 242 THR A N 1
ATOM 1632 C CA . THR A 1 223 ? 50.847 35.224 111.588 1.00 13.73 242 THR A CA 1
ATOM 1633 C C . THR A 1 223 ? 49.668 35.994 110.997 1.00 11.95 242 THR A C 1
ATOM 1634 O O . THR A 1 223 ? 49.587 36.163 109.786 1.00 14.73 242 THR A O 1
ATOM 1638 N N . GLN A 1 224 ? 48.773 36.458 111.850 1.00 13.53 243 GLN A N 1
ATOM 1639 C CA . GLN A 1 224 ? 47.609 37.242 111.406 1.00 13.27 243 GLN A CA 1
ATOM 1640 C C . GLN A 1 224 ? 48.052 38.509 110.725 1.00 17.41 243 GLN A C 1
ATOM 1641 O O . GLN A 1 224 ? 47.561 38.814 109.632 1.00 16.46 243 GLN A O 1
ATOM 1647 N N . VAL A 1 225 ? 49.025 39.207 111.333 1.00 13.91 244 VAL A N 1
ATOM 1648 C CA . VAL A 1 225 ? 49.555 40.422 110.729 1.00 14.47 244 VAL A CA 1
ATOM 1649 C C . VAL A 1 225 ? 50.201 40.115 109.355 1.00 11.65 244 VAL A C 1
ATOM 1650 O O . VAL A 1 225 ? 49.895 40.797 108.362 1.00 12.65 244 VAL A O 1
ATOM 1654 N N . TRP A 1 226 ? 51.004 39.047 109.283 1.00 10.07 245 TRP A N 1
ATOM 1655 C CA . TRP A 1 226 ? 51.653 38.635 108.036 1.00 12.34 245 TRP A CA 1
ATOM 1656 C C . TRP A 1 226 ? 50.622 38.353 106.925 1.00 14.24 245 TRP A C 1
ATOM 1657 O O . TRP A 1 226 ? 50.793 38.772 105.778 1.00 13.67 245 TRP A O 1
ATOM 1668 N N . LYS A 1 227 ? 49.549 37.638 107.264 1.00 15.74 246 LYS A N 1
ATOM 1669 C CA . LYS A 1 227 ? 48.527 37.316 106.291 1.00 14.46 246 LYS A CA 1
ATOM 1670 C C . LYS A 1 227 ? 47.836 38.601 105.786 1.00 16.95 246 LYS A C 1
ATOM 1671 O O . LYS A 1 227 ? 47.627 38.787 104.568 1.00 15.62 246 LYS A O 1
ATOM 1677 N N . LEU A 1 228 ? 47.518 39.525 106.693 1.00 11.05 247 LEU A N 1
ATOM 1678 C CA . LEU A 1 228 ? 46.881 40.770 106.259 1.00 15.15 247 LEU A CA 1
ATOM 1679 C C . LEU A 1 228 ? 47.774 41.523 105.289 1.00 15.97 247 LEU A C 1
ATOM 1680 O O . LEU A 1 228 ? 47.302 42.068 104.299 1.00 24.38 247 LEU A O 1
ATOM 1685 N N . GLU A 1 229 ? 49.063 41.558 105.582 1.00 15.86 248 GLU A N 1
ATOM 1686 C CA . GLU A 1 229 ? 50.015 42.316 104.778 1.00 19.51 248 GLU A CA 1
ATOM 1687 C C . GLU A 1 229 ? 50.352 41.630 103.464 1.00 20.11 248 GLU A C 1
ATOM 1688 O O . GLU A 1 229 ? 50.891 42.269 102.562 1.00 23.65 248 GLU A O 1
ATOM 1694 N N . ASN A 1 230 ? 50.139 40.325 103.371 1.00 14.34 249 ASN A N 1
ATOM 1695 C CA . ASN A 1 230 ? 50.651 39.606 102.233 1.00 16.39 249 ASN A CA 1
ATOM 1696 C C . ASN A 1 230 ? 49.556 38.922 101.406 1.00 20.62 249 ASN A C 1
ATOM 1697 O O . ASN A 1 230 ? 49.845 38.104 100.566 1.00 24.35 249 ASN A O 1
ATOM 1702 N N . SER A 1 231 ? 48.300 39.264 101.621 1.00 15.20 250 SER A N 1
ATOM 1703 C CA . SER A 1 231 ? 47.238 38.538 100.926 1.00 23.85 250 SER A CA 1
ATOM 1704 C C . SER A 1 231 ? 46.679 39.205 99.679 1.00 21.58 250 SER A C 1
ATOM 1705 O O . SER A 1 231 ? 46.216 38.526 98.771 1.00 24.36 250 SER A O 1
ATOM 1708 N N . LEU A 1 232 ? 46.692 40.527 99.640 1.00 21.85 251 LEU A N 1
ATOM 1709 C CA . LEU A 1 232 ? 45.974 41.267 98.594 1.00 22.36 251 LEU A CA 1
ATOM 1710 C C . LEU A 1 232 ? 46.945 41.868 97.582 1.00 22.23 251 LEU A C 1
ATOM 1711 O O . LEU A 1 232 ? 48.006 42.357 97.963 1.00 19.52 251 LEU A O 1
ATOM 1716 N N . LEU A 1 233 ? 46.549 41.836 96.308 1.00 22.15 252 LEU A N 1
ATOM 1717 C CA . LEU A 1 233 ? 47.277 42.506 95.212 1.00 25.21 252 LEU A CA 1
ATOM 1718 C C . LEU A 1 233 ? 46.529 43.786 94.795 1.00 26.15 252 LEU A C 1
ATOM 1719 O O . LEU A 1 233 ? 45.305 43.922 95.026 1.00 19.15 252 LEU A O 1
ATOM 1724 N N . ASP A 1 234 ? 47.286 44.722 94.211 1.00 24.49 253 ASP A N 1
ATOM 1725 C CA . ASP A 1 234 ? 46.764 45.993 93.699 1.00 31.33 253 ASP A CA 1
ATOM 1726 C C . ASP A 1 234 ? 46.537 45.914 92.177 1.00 33.33 253 ASP A C 1
ATOM 1727 O O . ASP A 1 234 ? 46.672 44.853 91.574 1.00 28.04 253 ASP A O 1
ATOM 1732 N N . HIS A 1 235 ? 46.167 47.039 91.570 1.00 38.72 254 HIS A N 1
ATOM 1733 C CA . HIS A 1 235 ? 45.826 47.093 90.130 1.00 40.72 254 HIS A CA 1
ATOM 1734 C C . HIS A 1 235 ? 47.002 46.799 89.203 1.00 42.93 254 HIS A C 1
ATOM 1735 O O . HIS A 1 235 ? 46.819 46.348 88.071 1.00 44.26 254 HIS A O 1
ATOM 1742 N N . ARG A 1 236 ? 48.206 47.070 89.686 1.00 44.14 255 ARG A N 1
ATOM 1743 C CA . ARG A 1 236 ? 49.442 46.718 88.986 1.00 42.96 255 ARG A CA 1
ATOM 1744 C C . ARG A 1 236 ? 49.850 45.278 89.310 1.00 43.55 255 ARG A C 1
ATOM 1745 O O . ARG A 1 236 ? 50.970 44.863 89.017 1.00 45.74 255 ARG A O 1
ATOM 1747 N N . ASN A 1 237 ? 48.946 44.528 89.939 1.00 43.59 256 ASN A N 1
ATOM 1748 C CA . ASN A 1 237 ? 49.194 43.139 90.335 1.00 43.82 256 ASN A CA 1
ATOM 1749 C C . ASN A 1 237 ? 50.330 42.928 91.343 1.00 41.49 256 ASN A C 1
ATOM 1750 O O . ASN A 1 237 ? 50.824 41.811 91.492 1.00 42.94 256 ASN A O 1
ATOM 1755 N N . LYS A 1 238 ? 50.731 43.989 92.044 1.00 39.52 257 LYS A N 1
ATOM 1756 C CA . LYS A 1 238 ? 51.742 43.885 93.096 1.00 36.17 257 LYS A CA 1
ATOM 1757 C C . LYS A 1 238 ? 51.059 43.849 94.472 1.00 35.52 257 LYS A C 1
ATOM 1758 O O . LYS A 1 238 ? 49.948 44.380 94.638 1.00 30.05 257 LYS A O 1
ATOM 1760 N N . THR A 1 239 ? 51.717 43.226 95.447 1.00 31.41 258 THR A N 1
ATOM 1761 C CA . THR A 1 239 ? 51.195 43.166 96.824 1.00 33.74 258 THR A CA 1
ATOM 1762 C C . THR A 1 239 ? 50.911 44.566 97.326 1.00 33.54 258 THR A C 1
ATOM 1763 O O . THR A 1 239 ? 51.692 45.462 97.077 1.00 32.92 258 THR A O 1
ATOM 1767 N N . ILE A 1 240 ? 49.784 44.753 97.998 1.00 33.38 259 ILE A N 1
ATOM 1768 C CA . ILE A 1 240 ? 49.409 46.073 98.511 1.00 38.04 259 ILE A CA 1
ATOM 1769 C C . ILE A 1 240 ? 50.290 46.453 99.705 1.00 42.52 259 ILE A C 1
ATOM 1770 O O . ILE A 1 240 ? 50.230 45.792 100.752 1.00 42.68 259 ILE A O 1
ATOM 1775 N N . HIS A 1 241 ? 51.077 47.518 99.541 1.00 48.69 260 HIS A N 1
ATOM 1776 C CA . HIS A 1 241 ? 51.868 48.125 100.637 1.00 55.06 260 HIS A CA 1
ATOM 1777 C C . HIS A 1 241 ? 52.100 49.637 100.389 1.00 58.14 260 HIS A C 1
ATOM 1778 O O . HIS A 1 241 ? 53.197 50.046 99.972 1.00 62.43 260 HIS A O 1
ATOM 1780 N N . ASN A 1 242 ? 51.079 50.450 100.689 1.00 59.24 261 ASN A N 1
ATOM 1781 C CA . ASN A 1 242 ? 51.010 51.869 100.251 1.00 61.11 261 ASN A CA 1
ATOM 1782 C C . ASN A 1 242 ? 51.528 52.979 101.209 1.00 59.81 261 ASN A C 1
ATOM 1783 O O . ASN A 1 242 ? 51.406 52.885 102.437 1.00 62.37 261 ASN A O 1
ATOM 1785 N N . ASP A 1 243 ? 52.054 54.051 100.611 1.00 55.20 262 ASP A N 1
ATOM 1786 C CA . ASP A 1 243 ? 52.614 55.193 101.343 1.00 53.12 262 ASP A CA 1
ATOM 1787 C C . ASP A 1 243 ? 51.573 56.052 102.089 1.00 48.90 262 ASP A C 1
ATOM 1788 O O . ASP A 1 243 ? 50.726 56.699 101.479 1.00 51.02 262 ASP A O 1
ATOM 1790 N N . TYR A 1 244 ? 51.668 56.049 103.414 1.00 42.93 263 TYR A N 1
ATOM 1791 C CA . TYR A 1 244 ? 50.916 56.968 104.269 1.00 38.58 263 TYR A CA 1
ATOM 1792 C C . TYR A 1 244 ? 51.277 58.443 103.993 1.00 31.19 263 TYR A C 1
ATOM 1793 O O . TYR A 1 244 ? 52.397 58.772 103.561 1.00 23.92 263 TYR A O 1
ATOM 1802 N N . ARG A 1 245 ? 50.325 59.328 104.251 1.00 24.07 264 ARG A N 1
ATOM 1803 C CA . ARG A 1 245 ? 50.591 60.777 104.343 1.00 17.24 264 ARG A CA 1
ATOM 1804 C C . ARG A 1 245 ? 51.369 61.070 105.615 1.00 18.51 264 ARG A C 1
ATOM 1805 O O . ARG A 1 245 ? 51.048 60.525 106.670 1.00 18.17 264 ARG A O 1
ATOM 1813 N N . ARG A 1 246 ? 52.361 61.952 105.546 1.00 20.02 265 ARG A N 1
ATOM 1814 C CA . ARG A 1 246 ? 53.093 62.327 106.781 1.00 24.19 265 ARG A CA 1
ATOM 1815 C C . ARG A 1 246 ? 52.133 62.911 107.839 1.00 20.35 265 ARG A C 1
ATOM 1816 O O . ARG A 1 246 ? 51.042 63.409 107.515 1.00 20.65 265 ARG A O 1
ATOM 1824 N N . THR A 1 247 ? 52.508 62.837 109.108 1.00 17.04 266 THR A N 1
ATOM 1825 C CA . THR A 1 247 ? 51.690 63.478 110.136 1.00 17.78 266 THR A CA 1
ATOM 1826 C C . THR A 1 247 ? 51.717 65.007 109.953 1.00 19.43 266 THR A C 1
ATOM 1827 O O . THR A 1 247 ? 52.702 65.583 109.475 1.00 17.51 266 THR A O 1
ATOM 1831 N N . GLN A 1 248 ? 50.618 65.659 110.329 1.00 16.64 267 GLN A N 1
ATOM 1832 C CA . GLN A 1 248 ? 50.396 67.070 110.053 1.00 15.75 267 GLN A CA 1
ATOM 1833 C C . GLN A 1 248 ? 50.437 67.879 111.359 1.00 15.74 267 GLN A C 1
ATOM 1834 O O . GLN A 1 248 ? 50.182 67.341 112.452 1.00 17.71 267 GLN A O 1
ATOM 1840 N N . PRO A 1 249 ? 50.753 69.175 111.255 1.00 15.63 268 PRO A N 1
ATOM 1841 C CA . PRO A 1 249 ? 50.774 70.012 112.460 1.00 15.57 268 PRO A CA 1
ATOM 1842 C C . PRO A 1 249 ? 49.399 70.151 113.085 1.00 13.84 268 PRO A C 1
ATOM 1843 O O . PRO A 1 249 ? 48.404 70.258 112.349 1.00 13.16 268 PRO A O 1
ATOM 1847 N N . LEU A 1 250 ? 49.364 70.171 114.422 1.00 14.93 269 LEU A N 1
ATOM 1848 C CA . LEU A 1 250 ? 48.128 70.419 115.196 1.00 15.65 269 LEU A CA 1
ATOM 1849 C C . LEU A 1 250 ? 47.628 71.849 114.971 1.00 18.30 269 LEU A C 1
ATOM 1850 O O . LEU A 1 250 ? 46.411 72.091 114.947 1.00 15.42 269 LEU A O 1
ATOM 1855 N N . ASN A 1 251 ? 48.555 72.797 114.799 1.00 14.32 270 ASN A N 1
ATOM 1856 C CA . ASN A 1 251 ? 48.177 74.197 114.603 1.00 18.61 270 ASN A CA 1
ATOM 1857 C C . ASN A 1 251 ? 47.415 74.673 115.845 1.00 20.12 270 ASN A C 1
ATOM 1858 O O . ASN A 1 251 ? 47.965 74.613 116.952 1.00 19.37 270 ASN A O 1
ATOM 1863 N N . HIS A 1 252 ? 46.154 75.097 115.711 1.00 19.10 271 HIS A N 1
ATOM 1864 C CA . HIS A 1 252 ? 45.452 75.590 116.891 1.00 21.68 271 HIS A CA 1
ATOM 1865 C C . HIS A 1 252 ? 44.662 74.524 117.656 1.00 19.25 271 HIS A 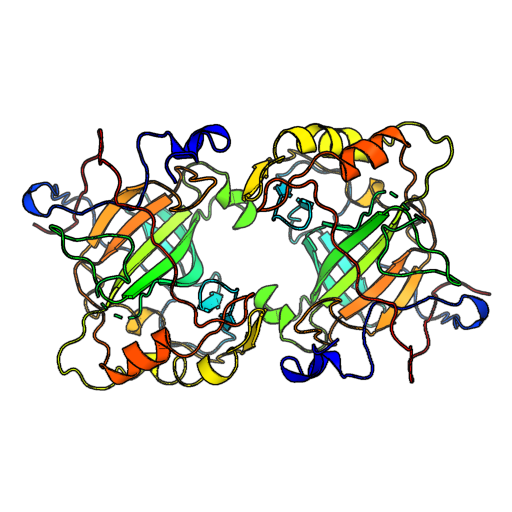C 1
ATOM 1866 O O . HIS A 1 252 ? 44.065 74.813 118.675 1.00 24.69 271 HIS A O 1
ATOM 1873 N N . ARG A 1 253 ? 44.726 73.277 117.215 1.00 15.58 272 ARG A N 1
ATOM 1874 C CA . ARG A 1 253 ? 43.990 72.225 117.856 1.00 13.06 272 ARG A CA 1
ATOM 1875 C C . ARG A 1 253 ? 44.676 71.708 119.092 1.00 15.36 272 ARG A C 1
ATOM 1876 O O . ARG A 1 253 ? 45.913 71.700 119.178 1.00 14.60 272 ARG A O 1
ATOM 1884 N N . VAL A 1 254 ? 43.868 71.237 120.037 1.00 16.46 273 VAL A N 1
ATOM 1885 C CA . VAL A 1 254 ? 44.371 70.493 121.205 1.00 15.29 273 VAL A CA 1
ATOM 1886 C C . VAL A 1 254 ? 43.637 69.151 121.224 1.00 15.59 273 VAL A C 1
ATOM 1887 O O . VAL A 1 254 ? 42.392 69.092 121.128 1.00 21.10 273 VAL A O 1
ATOM 1891 N N . VAL A 1 255 ? 44.400 68.062 121.273 1.00 13.82 274 VAL A N 1
ATOM 1892 C CA . VAL A 1 255 ? 43.836 66.726 121.355 1.00 15.80 274 VAL A CA 1
ATOM 1893 C C . VAL A 1 255 ? 43.294 66.590 122.779 1.00 14.36 274 VAL A C 1
ATOM 1894 O O . VAL A 1 255 ? 43.973 66.989 123.735 1.00 13.83 274 VAL A O 1
ATOM 1898 N N . GLU A 1 256 ? 42.055 66.093 122.903 1.00 15.82 275 GLU A N 1
ATOM 1899 C CA . GLU A 1 256 ? 41.459 65.844 124.213 1.00 15.63 275 GLU A CA 1
ATOM 1900 C C . GLU A 1 256 ? 41.292 64.346 124.509 1.00 14.99 275 GLU A C 1
ATOM 1901 O O . GLU A 1 256 ? 41.268 63.532 123.608 1.00 15.49 275 GLU A O 1
ATOM 1907 N N . SER A 1 257 ? 41.153 64.011 125.787 1.00 14.01 276 SER A N 1
ATOM 1908 C CA . SER A 1 257 ? 40.987 62.635 126.241 1.00 14.19 276 SER A CA 1
ATOM 1909 C C . SER A 1 257 ? 39.846 62.583 127.236 1.00 20.02 276 SER A C 1
ATOM 1910 O O . SER A 1 257 ? 39.515 63.585 127.901 1.00 15.76 276 SER A O 1
ATOM 1913 N N . ASN A 1 258 ? 39.231 61.416 127.354 1.00 17.74 277 ASN A N 1
ATOM 1914 C CA . ASN A 1 258 ? 38.132 61.271 128.301 1.00 20.05 277 ASN A CA 1
ATOM 1915 C C . ASN A 1 258 ? 38.616 60.531 129.565 1.00 17.44 277 ASN A C 1
ATOM 1916 O O . ASN A 1 258 ? 37.824 59.932 130.263 1.00 20.94 277 ASN A O 1
ATOM 1921 N N . PHE A 1 259 ? 39.923 60.575 129.830 1.00 18.50 278 PHE A N 1
ATOM 1922 C CA . PHE A 1 259 ? 40.539 59.990 131.031 1.00 21.87 278 PHE A CA 1
ATOM 1923 C C . PHE A 1 259 ? 41.765 60.828 131.458 1.00 20.91 278 PHE A C 1
ATOM 1924 O O . PHE A 1 259 ? 42.418 61.430 130.605 1.00 18.95 278 PHE A O 1
ATOM 1932 N N . PRO A 1 260 ? 42.068 60.903 132.772 1.00 23.85 279 PRO A N 1
ATOM 1933 C CA . PRO A 1 260 ? 43.220 61.674 133.229 1.00 28.47 279 PRO A CA 1
ATOM 1934 C C . PRO A 1 260 ? 44.555 61.348 132.543 1.00 33.75 279 PRO A C 1
ATOM 1935 O O . PRO A 1 260 ? 45.399 62.259 132.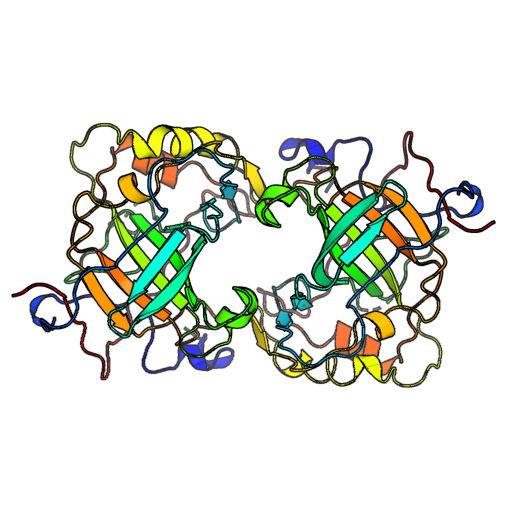390 1.00 35.28 279 PRO A O 1
ATOM 1939 N N . ALA B 1 14 ? 40.926 39.467 76.576 1.00 37.93 33 ALA B N 1
ATOM 1940 C CA . ALA B 1 14 ? 41.213 39.634 78.015 1.00 33.47 33 ALA B CA 1
ATOM 1941 C C . ALA B 1 14 ? 41.956 38.396 78.587 1.00 35.31 33 ALA B C 1
ATOM 1942 O O . ALA B 1 14 ? 41.634 37.240 78.279 1.00 36.36 33 ALA B O 1
ATOM 1944 N N . HIS B 1 15 ? 42.964 38.670 79.410 1.00 33.42 34 HIS B N 1
ATOM 1945 C CA . HIS B 1 15 ? 43.384 37.756 80.456 1.00 32.26 34 HIS B CA 1
ATOM 1946 C C . HIS B 1 15 ? 42.411 37.798 81.667 1.00 31.14 34 HIS B C 1
ATOM 1947 O O . HIS B 1 15 ? 42.687 37.226 82.724 1.00 32.96 34 HIS B O 1
ATOM 1949 N N . TRP B 1 16 ? 41.287 38.484 81.532 1.00 26.34 35 TRP B N 1
ATOM 1950 C CA . TRP B 1 16 ? 40.390 38.680 82.664 1.00 22.91 35 TRP B CA 1
ATOM 1951 C C . TRP B 1 16 ? 39.939 37.363 83.283 1.00 22.10 35 TRP B C 1
ATOM 1952 O O . TRP B 1 16 ? 39.932 37.257 84.490 1.00 27.24 35 TRP B O 1
ATOM 1963 N N . PRO B 1 17 ? 39.587 36.343 82.468 1.00 21.19 36 PRO B N 1
ATOM 1964 C CA . PRO B 1 17 ? 39.025 35.114 83.089 1.00 24.04 36 PRO B CA 1
ATOM 1965 C C . PRO B 1 17 ? 39.979 34.329 84.005 1.00 24.59 36 PRO B C 1
ATOM 1966 O O . PRO B 1 17 ? 39.542 33.530 84.824 1.00 24.29 36 PRO B O 1
ATOM 1970 N N . GLN B 1 18 ? 41.268 34.581 83.841 1.00 27.79 37 GLN B N 1
ATOM 1971 C CA . GLN B 1 18 ? 42.348 33.999 84.640 1.00 31.35 37 GLN B CA 1
ATOM 1972 C C . GLN B 1 18 ? 42.172 34.275 86.131 1.00 26.11 37 GLN B C 1
ATOM 1973 O O . GLN B 1 18 ? 42.345 33.396 86.970 1.00 31.05 37 GLN B O 1
ATOM 1979 N N . HIS B 1 19 ? 41.871 35.521 86.445 1.00 24.40 38 HIS B N 1
ATOM 1980 C CA . HIS B 1 19 ? 41.765 35.979 87.831 1.00 22.80 38 HIS B CA 1
ATOM 1981 C C . HIS B 1 19 ? 40.310 36.182 88.248 1.00 17.55 38 HIS B C 1
ATOM 1982 O O . HIS B 1 19 ? 40.008 36.150 89.432 1.00 21.35 38 HIS B O 1
ATOM 1989 N N . TYR B 1 20 ? 39.420 36.439 87.294 1.00 16.10 39 TYR B N 1
ATOM 1990 C CA . TYR B 1 20 ? 38.017 36.733 87.618 1.00 15.29 39 TYR B CA 1
ATOM 1991 C C . TYR B 1 20 ? 37.128 35.789 86.819 1.00 19.62 39 TYR B C 1
ATOM 1992 O O . TYR B 1 20 ? 36.824 36.082 85.662 1.00 22.35 39 TYR B O 1
ATOM 2001 N N . PRO B 1 21 ? 36.729 34.663 87.419 1.00 20.52 40 PRO B N 1
ATOM 2002 C CA . PRO B 1 21 ? 36.047 33.586 86.665 1.00 25.34 40 PRO B CA 1
ATOM 2003 C C . PRO B 1 21 ? 34.733 33.984 85.985 1.00 24.56 40 PRO B C 1
ATOM 2004 O O . PRO B 1 21 ? 34.411 33.458 84.917 1.00 18.71 40 PRO B O 1
ATOM 2008 N N . ALA B 1 22 ? 33.973 34.891 86.590 1.00 20.86 41 ALA B N 1
ATOM 2009 C CA . ALA B 1 22 ? 32.713 35.358 85.969 1.00 19.67 41 ALA B CA 1
ATOM 2010 C C . ALA B 1 22 ? 32.934 35.959 84.586 1.00 20.55 41 ALA B C 1
ATOM 2011 O O . ALA B 1 22 ? 32.033 35.935 83.748 1.00 19.00 41 ALA B O 1
ATOM 2013 N N . CYS B 1 23 ? 34.121 36.509 84.337 1.00 20.57 42 CYS B N 1
ATOM 2014 C CA . CYS B 1 23 ? 34.364 37.172 83.073 1.00 24.52 42 CYS B CA 1
ATOM 2015 C C . CYS B 1 23 ? 34.406 36.190 81.908 1.00 22.38 42 CYS B C 1
ATOM 2016 O O . CYS B 1 23 ? 34.201 36.574 80.780 1.00 24.03 42 CYS B O 1
ATOM 2019 N N . GLY B 1 24 ? 34.679 34.925 82.192 1.00 23.38 43 GLY B N 1
ATOM 2020 C CA . GLY B 1 24 ? 34.609 33.858 81.188 1.00 25.25 43 GLY B CA 1
ATOM 2021 C C . GLY B 1 24 ? 33.232 33.209 81.138 1.00 24.94 43 GLY B C 1
ATOM 2022 O O . GLY B 1 24 ? 33.082 32.149 80.564 1.00 23.20 43 GLY B O 1
ATOM 2023 N N . GLY B 1 25 ? 32.227 33.850 81.735 1.00 22.54 44 GLY B N 1
ATOM 2024 C CA . GLY B 1 25 ? 30.858 33.346 81.703 1.00 24.61 44 GLY B CA 1
ATOM 2025 C C . GLY B 1 25 ? 30.138 33.469 80.380 1.00 20.97 44 GLY B C 1
ATOM 2026 O O . GLY B 1 25 ? 30.673 34.015 79.427 1.00 21.63 44 GLY B O 1
ATOM 2027 N N . GLN B 1 26 ? 28.923 32.931 80.332 1.00 20.93 45 GLN B N 1
ATOM 2028 C CA . GLN B 1 26 ? 28.066 32.957 79.130 1.00 20.85 45 GLN B CA 1
ATOM 2029 C C . GLN B 1 26 ? 27.067 34.142 79.040 1.00 20.30 45 GLN B C 1
ATOM 2030 O O . GLN B 1 26 ? 26.377 34.306 78.026 1.00 21.00 45 GLN B O 1
ATOM 2036 N N . ARG B 1 27 ? 26.980 34.961 80.086 1.00 19.47 46 ARG B N 1
ATOM 2037 C CA . ARG B 1 27 ? 26.004 36.049 80.118 1.00 20.24 46 ARG B CA 1
ATOM 2038 C C . ARG B 1 27 ? 26.678 37.387 80.353 1.00 17.09 46 ARG B C 1
ATOM 2039 O O . ARG B 1 27 ? 26.342 38.122 81.303 1.00 17.65 46 ARG B O 1
ATOM 2047 N N . GLN B 1 28 ? 27.652 37.691 79.499 1.00 11.96 47 GLN B N 1
ATOM 2048 C CA . GLN B 1 28 ? 28.472 38.887 79.671 1.00 14.64 47 GLN B CA 1
ATOM 2049 C C . GLN B 1 28 ? 27.925 40.109 78.901 1.00 14.27 47 GLN B C 1
ATOM 2050 O O . GLN B 1 28 ? 27.171 39.985 77.957 1.00 17.54 47 GLN B O 1
ATOM 2056 N N . SER B 1 29 ? 28.370 41.263 79.350 1.00 16.55 48 SER B N 1
ATOM 2057 C CA . SER B 1 29 ? 28.004 42.592 78.836 1.00 13.62 48 SER B CA 1
ATOM 2058 C C . SER B 1 29 ? 29.299 43.373 78.518 1.00 17.65 48 SER B C 1
ATOM 2059 O O . SER B 1 29 ? 30.365 43.108 79.085 1.00 16.79 48 SER B O 1
ATOM 2062 N N . PRO B 1 30 ? 29.228 44.323 77.585 1.00 18.19 49 PRO B N 1
ATOM 2063 C CA . PRO B 1 30 ? 28.040 44.746 76.866 1.00 17.77 49 PRO B CA 1
ATOM 2064 C C . PRO B 1 30 ? 27.783 43.822 75.698 1.00 17.55 49 PRO B C 1
ATOM 2065 O O . PRO B 1 30 ? 28.559 42.872 75.477 1.00 13.80 49 PRO B O 1
ATOM 2069 N N . ILE B 1 31 ? 26.720 44.109 74.944 1.00 15.17 50 ILE B N 1
ATOM 2070 C CA . ILE B 1 31 ? 26.391 43.352 73.738 1.00 17.65 50 ILE B CA 1
ATOM 2071 C C . ILE B 1 31 ? 26.056 44.290 72.602 1.00 20.09 50 ILE B C 1
ATOM 2072 O O . ILE B 1 31 ? 25.805 45.488 72.818 1.00 18.36 50 ILE B O 1
ATOM 2077 N N . ASN B 1 32 ? 26.027 43.733 71.396 1.00 20.91 51 ASN B N 1
ATOM 2078 C CA . ASN B 1 32 ? 25.486 44.420 70.221 1.00 16.18 51 ASN B CA 1
ATOM 2079 C C . ASN B 1 32 ? 24.022 44.049 70.128 1.00 19.08 51 ASN B C 1
ATOM 2080 O O . ASN B 1 32 ? 23.703 42.889 70.053 1.00 20.26 51 ASN B O 1
ATOM 2085 N N . LEU B 1 33 ? 23.125 45.021 70.223 1.00 22.72 52 LEU B N 1
ATOM 2086 C CA . LEU B 1 33 ? 21.718 44.748 70.004 1.00 22.81 52 LEU B CA 1
ATOM 2087 C C . LEU B 1 33 ? 21.400 44.720 68.487 1.00 21.23 52 LEU B C 1
ATOM 2088 O O . LEU B 1 33 ? 21.369 45.759 67.823 1.00 24.30 52 LEU B O 1
ATOM 2093 N N . GLN B 1 34 ? 21.137 43.541 67.957 1.00 19.77 53 GLN B N 1
ATOM 2094 C CA . GLN B 1 34 ? 20.725 43.383 66.561 1.00 19.10 53 GLN B CA 1
ATOM 2095 C C . GLN B 1 34 ? 19.197 43.346 66.475 1.00 22.19 53 GLN B C 1
ATOM 2096 O O . GLN B 1 34 ? 18.552 42.385 66.914 1.00 18.20 53 GLN B O 1
ATOM 2102 N N . ARG B 1 35 ? 18.605 44.409 65.941 1.00 19.60 54 ARG B N 1
ATOM 2103 C CA . ARG B 1 35 ? 17.161 44.598 66.083 1.00 22.81 54 ARG B CA 1
ATOM 2104 C C . ARG B 1 35 ? 16.322 43.523 65.367 1.00 25.15 54 ARG B C 1
ATOM 2105 O O . ARG B 1 35 ? 15.187 43.237 65.770 1.00 23.84 54 ARG B O 1
ATOM 2113 N N . THR B 1 36 ? 16.891 42.921 64.327 1.00 23.01 55 THR B N 1
ATOM 2114 C CA . THR B 1 36 ? 16.202 41.858 63.575 1.00 21.65 55 THR B CA 1
ATOM 2115 C C . THR B 1 36 ? 16.029 40.617 64.439 1.00 23.36 55 THR B C 1
ATOM 2116 O O . THR B 1 36 ? 15.140 39.790 64.185 1.00 18.26 55 THR B O 1
ATOM 2120 N N . LYS B 1 37 ? 16.877 40.504 65.467 1.00 18.28 56 LYS B N 1
ATOM 2121 C CA . LYS B 1 37 ? 16.892 39.353 66.358 1.00 19.78 56 LYS B CA 1
ATOM 2122 C C . LYS B 1 37 ? 16.186 39.590 67.690 1.00 15.86 56 LYS B C 1
ATOM 2123 O O . LYS B 1 37 ? 16.163 38.691 68.526 1.00 18.02 56 LYS B O 1
ATOM 2127 N N . VAL B 1 38 ? 15.640 40.782 67.900 1.00 14.41 57 VAL B N 1
ATOM 2128 C CA . VAL B 1 38 ? 14.937 41.123 69.132 1.00 16.66 57 VAL B CA 1
ATOM 2129 C C . VAL B 1 38 ? 13.505 40.557 69.141 1.00 19.16 57 VAL B C 1
ATOM 2130 O O . VAL B 1 38 ? 12.775 40.662 68.160 1.00 19.54 57 VAL B O 1
ATOM 2134 N N . ARG B 1 39 ? 13.130 39.891 70.233 1.00 16.42 58 ARG B N 1
ATOM 2135 C CA . ARG B 1 39 ? 11.802 39.284 70.346 1.00 13.57 58 ARG B CA 1
ATOM 2136 C C . ARG B 1 39 ? 10.842 40.164 71.177 1.00 13.75 58 ARG B C 1
ATOM 2137 O O . ARG B 1 39 ? 11.082 40.462 72.354 1.00 11.14 58 ARG B O 1
ATOM 2145 N N . TYR B 1 40 ? 9.719 40.510 70.570 1.00 15.69 59 TYR B N 1
ATOM 2146 C CA . TYR B 1 40 ? 8.686 41.240 71.258 1.00 14.86 59 TYR B CA 1
ATOM 2147 C C . TYR B 1 40 ? 8.036 40.317 72.274 1.00 16.55 59 TYR B C 1
ATOM 2148 O O . TYR B 1 40 ? 7.623 39.212 71.957 1.00 11.83 59 TYR B O 1
ATOM 2157 N N . ASN B 1 41 ? 7.961 40.795 73.503 1.00 14.79 60 ASN B N 1
ATOM 2158 C CA . ASN B 1 41 ? 7.340 40.081 74.592 1.00 14.84 60 ASN B CA 1
ATOM 2159 C C . ASN B 1 41 ? 6.180 40.998 75.036 1.00 17.61 60 ASN B C 1
ATOM 2160 O O . ASN B 1 41 ? 6.397 41.960 75.780 1.00 19.65 60 ASN B O 1
ATOM 2165 N N . PRO B 1 42 ? 4.950 40.685 74.597 1.00 18.32 61 PRO B N 1
ATOM 2166 C CA . PRO B 1 42 ? 3.829 41.564 74.930 1.00 26.36 61 PRO B CA 1
ATOM 2167 C C . PRO B 1 42 ? 3.534 41.666 76.440 1.00 30.30 61 PRO B C 1
ATOM 2168 O O . PRO B 1 42 ? 2.747 42.517 76.839 1.00 31.93 61 PRO B O 1
ATOM 2172 N N . SER B 1 43 ? 4.187 40.847 77.266 1.00 29.14 62 SER B N 1
ATOM 2173 C CA . SER B 1 43 ? 3.872 40.798 78.686 1.00 30.45 62 SER B CA 1
ATOM 2174 C C . SER B 1 43 ? 4.726 41.730 79.517 1.00 29.86 62 SER B C 1
ATOM 2175 O O . SER B 1 43 ? 4.432 41.948 80.692 1.00 35.51 62 SER B O 1
ATOM 2178 N N . LEU B 1 44 ? 5.805 42.249 78.935 1.00 27.24 63 LEU B N 1
ATOM 2179 C CA . LEU B 1 44 ? 6.579 43.307 79.561 1.00 29.11 63 LEU B CA 1
ATOM 2180 C C . LEU B 1 44 ? 5.745 44.561 79.352 1.00 32.69 63 LEU B C 1
ATOM 2181 O O . LEU B 1 44 ? 5.284 44.820 78.234 1.00 34.37 63 LEU B O 1
ATOM 2186 N N . LYS B 1 45 ? 5.518 45.330 80.399 1.00 33.81 64 LYS B N 1
ATOM 2187 C CA . LYS B 1 45 ? 4.846 46.614 80.226 1.00 32.53 64 LYS B CA 1
ATOM 2188 C C . LYS B 1 45 ? 5.889 47.703 80.439 1.00 30.18 64 LYS B C 1
ATOM 2189 O O . LYS B 1 45 ? 6.984 47.649 79.863 1.00 27.83 64 LYS B O 1
ATOM 2191 N N . GLY B 1 46 ? 5.567 48.689 81.262 1.00 29.69 65 GLY B N 1
ATOM 2192 C CA . GLY B 1 46 ? 6.469 49.812 81.495 1.00 27.04 65 GLY B CA 1
ATOM 2193 C C . GLY B 1 46 ? 7.528 49.528 82.546 1.00 26.45 65 GLY B C 1
ATOM 2194 O O . GLY B 1 46 ? 7.475 48.539 83.262 1.00 31.77 65 GLY B O 1
ATOM 2195 N N . LEU B 1 47 ? 8.479 50.439 82.642 1.00 23.34 66 LEU B N 1
ATOM 2196 C CA . LEU B 1 47 ? 9.488 50.439 83.704 1.00 25.56 66 LEU B CA 1
ATOM 2197 C C . LEU B 1 47 ? 8.939 50.839 85.089 1.00 27.91 66 LEU B C 1
ATOM 2198 O O . LEU B 1 47 ? 9.614 50.659 86.114 1.00 32.06 66 LEU B O 1
ATOM 2203 N N . ASN B 1 48 ? 7.758 51.451 85.131 1.00 25.09 67 ASN B N 1
ATOM 2204 C CA . ASN B 1 48 ? 7.131 51.797 86.403 1.00 26.32 67 ASN B CA 1
ATOM 2205 C C . ASN B 1 48 ? 8.116 52.565 87.308 1.00 26.26 67 ASN B C 1
ATOM 2206 O O . ASN B 1 48 ? 8.366 52.214 88.467 1.00 29.13 67 ASN B O 1
ATOM 2211 N N . MET B 1 49 ? 8.654 53.644 86.762 1.00 15.50 68 MET B N 1
ATOM 2212 C CA . MET B 1 49 ? 9.570 54.502 87.539 1.00 18.91 68 MET B CA 1
ATOM 2213 C C . MET B 1 49 ? 8.795 55.494 88.396 1.00 19.55 68 MET B C 1
ATOM 2214 O O . MET B 1 49 ? 7.871 56.116 87.909 1.00 21.76 68 MET B O 1
ATOM 2219 N N . THR B 1 50 ? 9.153 55.610 89.669 1.00 16.45 69 THR B N 1
ATOM 2220 C CA . THR B 1 50 ? 8.604 56.615 90.547 1.00 17.99 69 THR B CA 1
ATOM 2221 C C . THR B 1 50 ? 9.703 57.308 91.328 1.00 17.55 69 THR B C 1
ATOM 2222 O O . THR B 1 50 ? 10.758 56.697 91.648 1.00 16.97 69 THR B O 1
ATOM 2226 N N . GLY B 1 51 ? 9.501 58.617 91.521 1.00 13.99 70 GLY B N 1
ATOM 2227 C CA . GLY B 1 51 ? 10.408 59.480 92.264 1.00 12.22 70 GLY B CA 1
ATOM 2228 C C . GLY B 1 51 ? 11.555 60.110 91.501 1.00 11.66 70 GLY B C 1
ATOM 2229 O O . GLY B 1 51 ? 12.496 60.676 92.134 1.00 15.33 70 GLY B O 1
ATOM 2230 N N . TYR B 1 52 ? 11.502 60.060 90.175 1.00 14.55 71 TYR B N 1
ATOM 2231 C CA . TYR B 1 52 ? 12.606 60.581 89.354 1.00 16.46 71 TYR B CA 1
ATOM 2232 C C . TYR B 1 52 ? 12.388 62.014 88.827 1.00 15.84 71 TYR B C 1
ATOM 2233 O O . TYR B 1 52 ? 13.303 62.593 88.240 1.00 16.39 71 TYR B O 1
ATOM 2242 N N . GLU B 1 53 ? 11.200 62.578 89.073 1.00 14.65 72 GLU B N 1
ATOM 2243 C CA . GLU B 1 53 ? 10.824 63.923 88.653 1.00 16.83 72 GLU B CA 1
ATOM 2244 C C . GLU B 1 53 ? 11.680 65.048 89.262 1.00 16.40 72 GLU B C 1
ATOM 2245 O O . GLU B 1 53 ? 12.495 64.825 90.183 1.00 17.48 72 GLU B O 1
ATOM 2251 N N . THR B 1 54 ? 11.456 66.261 88.763 1.00 16.26 73 THR B N 1
ATOM 2252 C CA . THR B 1 54 ? 12.155 67.414 89.253 1.00 19.53 73 THR B CA 1
ATOM 2253 C C . THR B 1 54 ? 11.952 67.450 90.770 1.00 18.76 73 THR B C 1
ATOM 2254 O O . THR B 1 54 ? 10.856 67.186 91.268 1.00 18.27 73 THR B O 1
ATOM 2258 N N . GLN B 1 55 ? 13.044 67.631 91.507 1.00 14.35 74 GLN B N 1
ATOM 2259 C CA . GLN B 1 55 ? 12.991 67.721 92.954 1.00 16.92 74 GLN B CA 1
ATOM 2260 C C . GLN B 1 55 ? 14.153 68.486 93.514 1.00 17.87 74 GLN B C 1
ATOM 2261 O O . GLN B 1 55 ? 15.248 68.488 92.957 1.00 15.87 74 GLN B O 1
ATOM 2267 N N . ALA B 1 56 ? 13.920 69.064 94.679 1.00 17.68 75 ALA B N 1
ATOM 2268 C CA . ALA B 1 56 ? 14.932 69.691 95.455 1.00 19.13 75 ALA B CA 1
ATOM 2269 C C . ALA B 1 56 ? 15.583 68.520 96.201 1.00 27.90 75 ALA B C 1
ATOM 2270 O O . ALA B 1 56 ? 15.065 67.402 96.196 1.00 36.94 75 ALA B O 1
ATOM 2272 N N . GLY B 1 57 ? 16.703 68.761 96.837 1.00 26.03 76 GLY B N 1
ATOM 2273 C CA . GLY B 1 57 ? 17.451 67.678 97.489 1.00 28.49 76 GLY B CA 1
ATOM 2274 C C . GLY B 1 57 ? 18.879 67.784 97.023 1.00 26.02 76 GLY B C 1
ATOM 2275 O O . GLY B 1 57 ? 19.162 68.461 96.034 1.00 29.74 76 GLY B O 1
ATOM 2276 N N . GLU B 1 58 ? 19.785 67.105 97.701 1.00 22.88 77 GLU B N 1
ATOM 2277 C CA . GLU B 1 58 ? 21.196 67.170 97.357 1.00 23.82 77 GLU B CA 1
ATOM 2278 C C . GLU B 1 58 ? 21.624 66.012 96.435 1.00 16.01 77 GLU B C 1
ATOM 2279 O O . GLU B 1 58 ? 21.280 64.864 96.700 1.00 22.48 77 GLU B O 1
ATOM 2285 N N . PHE B 1 59 ? 22.341 66.310 95.350 1.00 14.63 78 PHE B N 1
ATOM 2286 C CA . PHE B 1 59 ? 22.809 65.270 94.435 1.00 15.64 78 PHE B CA 1
ATOM 2287 C C . PHE B 1 59 ? 24.335 65.441 94.335 1.00 17.10 78 PHE B C 1
ATOM 2288 O O . PHE B 1 59 ? 24.826 66.274 93.556 1.00 15.52 78 PHE B O 1
ATOM 2296 N N . PRO B 1 60 ? 25.077 64.721 95.187 1.00 15.02 79 PRO B N 1
ATOM 2297 C CA . PRO B 1 60 ? 26.570 64.734 95.101 1.00 16.58 79 PRO B CA 1
ATOM 2298 C C . PRO B 1 60 ? 27.014 64.290 93.720 1.00 16.99 79 PRO B C 1
ATOM 2299 O O . PRO B 1 60 ? 26.473 63.349 93.189 1.00 17.81 79 PRO B O 1
ATOM 2303 N N . MET B 1 61 ? 28.009 64.987 93.167 1.00 16.33 80 MET B N 1
ATOM 2304 C CA . MET B 1 61 ? 28.560 64.761 91.853 1.00 17.19 80 MET B CA 1
ATOM 2305 C C . MET B 1 61 ? 30.069 64.692 92.082 1.00 20.64 80 MET B C 1
ATOM 2306 O O . MET B 1 61 ? 30.663 65.631 92.668 1.00 19.22 80 MET B O 1
ATOM 2311 N N . VAL B 1 62 ? 30.679 63.597 91.643 1.00 13.45 81 VAL B N 1
ATOM 2312 C CA . VAL B 1 62 ? 32.123 63.338 91.905 1.00 16.13 81 VAL B CA 1
ATOM 2313 C C . VAL B 1 62 ? 32.828 62.839 90.652 1.00 15.18 81 VAL B C 1
ATOM 2314 O O . VAL B 1 62 ? 32.295 62.043 89.872 1.00 15.81 81 VAL B O 1
ATOM 2318 N N . ASN B 1 63 ? 34.044 63.323 90.441 1.00 14.57 82 ASN B N 1
ATOM 2319 C CA . ASN B 1 63 ? 34.955 62.772 89.474 1.00 13.44 82 ASN B CA 1
ATOM 2320 C C . ASN B 1 63 ? 35.692 61.645 90.166 1.00 16.13 82 ASN B C 1
ATOM 2321 O O . ASN B 1 63 ? 36.486 61.892 91.072 1.00 16.39 82 ASN B O 1
ATOM 2326 N N . ASN B 1 64 ? 35.416 60.405 89.781 1.00 18.10 83 ASN B N 1
ATOM 2327 C CA . ASN B 1 64 ? 36.066 59.272 90.476 1.00 18.24 83 ASN B CA 1
ATOM 2328 C C . ASN B 1 64 ? 37.296 58.800 89.730 1.00 20.05 83 ASN B C 1
ATOM 2329 O O . ASN B 1 64 ? 37.818 57.730 90.022 1.00 23.19 83 ASN B O 1
ATOM 2334 N N . GLY B 1 65 ? 37.743 59.581 88.751 1.00 18.91 84 GLY B N 1
ATOM 2335 C CA . GLY B 1 65 ? 38.986 59.272 88.007 1.00 21.96 84 GLY B CA 1
ATOM 2336 C C . GLY B 1 65 ? 38.691 58.516 86.745 1.00 23.62 84 GLY B C 1
ATOM 2337 O O . GLY B 1 65 ? 39.507 58.488 85.839 1.00 22.01 84 GLY B O 1
ATOM 2338 N N . HIS B 1 66 ? 37.495 57.934 86.658 1.00 21.57 85 HIS B N 1
ATOM 2339 C CA A HIS B 1 66 ? 37.108 57.275 85.416 0.60 22.85 85 HIS B CA 1
ATOM 2340 C CA B HIS B 1 66 ? 37.053 57.183 85.493 0.40 22.63 85 HIS B CA 1
ATOM 2341 C C . HIS B 1 66 ? 35.798 57.766 84.864 1.00 21.06 85 HIS B C 1
ATOM 2342 O O . HIS B 1 66 ? 35.580 57.639 83.683 1.00 18.45 85 HIS B O 1
ATOM 2355 N N . THR B 1 67 ? 34.943 58.385 85.686 1.00 16.80 86 THR B N 1
ATOM 2356 C CA . THR B 1 67 ? 33.753 59.001 85.166 1.00 19.00 86 THR B CA 1
ATOM 2357 C C . THR B 1 67 ? 33.275 60.070 86.132 1.00 18.34 86 THR B C 1
ATOM 2358 O O . THR B 1 67 ? 33.873 60.251 87.193 1.00 18.02 86 THR B O 1
ATOM 2362 N N . VAL B 1 68 ? 32.179 60.737 85.771 1.00 17.83 87 VAL B N 1
ATOM 2363 C CA . VAL B 1 68 ? 31.401 61.531 86.710 1.00 14.99 87 VAL B CA 1
ATOM 2364 C C . VAL B 1 68 ? 30.192 60.685 87.152 1.00 17.43 87 VAL B C 1
ATOM 2365 O O . VAL B 1 68 ? 29.410 60.152 86.334 1.00 17.99 87 VAL B O 1
ATOM 2369 N N . GLN B 1 69 ? 30.063 60.573 88.455 1.00 18.51 88 GLN B N 1
ATOM 2370 C CA . GLN B 1 69 ? 28.985 59.870 89.079 1.00 20.57 88 GLN B CA 1
ATOM 2371 C C . GLN B 1 69 ? 28.125 60.809 89.951 1.00 20.63 88 GLN B C 1
ATOM 2372 O O . GLN B 1 69 ? 28.632 61.565 90.793 1.00 16.63 88 GLN B O 1
ATOM 2378 N N . ILE B 1 70 ? 26.813 60.697 89.805 1.00 13.82 89 ILE B N 1
ATOM 2379 C CA . ILE B 1 70 ? 25.902 61.439 90.620 1.00 13.53 89 ILE B CA 1
ATOM 2380 C C . ILE B 1 70 ? 25.227 60.455 91.558 1.00 17.82 89 ILE B C 1
ATOM 2381 O O . ILE B 1 70 ? 24.644 59.465 91.089 1.00 16.81 89 ILE B O 1
ATOM 2386 N N . SER B 1 71 ? 25.280 60.725 92.867 1.00 14.26 90 SER B N 1
ATOM 2387 C CA . SER B 1 71 ? 24.592 59.893 93.847 1.00 17.57 90 SER B CA 1
ATOM 2388 C C . SER B 1 71 ? 23.107 60.200 93.900 1.00 16.86 90 SER B C 1
ATOM 2389 O O . SER B 1 71 ? 22.699 61.387 94.014 1.00 16.25 90 SER B O 1
ATOM 2392 N N . LEU B 1 72 ? 22.286 59.150 93.842 1.00 17.16 91 LEU B N 1
ATOM 2393 C CA . LEU B 1 72 ? 20.823 59.308 93.812 1.00 16.49 91 LEU B CA 1
ATOM 2394 C C . LEU B 1 72 ? 20.129 58.879 95.115 1.00 18.66 91 LEU B C 1
ATOM 2395 O O . LEU B 1 72 ? 20.582 57.956 95.793 1.00 18.56 91 LEU B O 1
ATOM 2400 N N . PRO B 1 73 ? 18.980 59.485 95.439 1.00 14.73 92 PRO B N 1
ATOM 2401 C CA . PRO B 1 73 ? 18.270 59.104 96.678 1.00 18.53 92 PRO B CA 1
ATOM 2402 C C . PRO B 1 73 ? 17.502 57.775 96.522 1.00 20.27 92 PRO B C 1
ATOM 2403 O O . PRO B 1 73 ? 17.147 57.389 95.401 1.00 18.45 92 PRO B O 1
ATOM 2407 N N . SER B 1 74 ? 17.234 57.100 97.636 1.00 18.44 93 SER B N 1
ATOM 2408 C CA . SER B 1 74 ? 16.587 55.776 97.622 1.00 19.18 93 SER B CA 1
ATOM 2409 C C . SER B 1 74 ? 15.061 55.858 97.391 1.00 20.71 93 SER B C 1
ATOM 2410 O O . SER B 1 74 ? 14.388 54.855 97.448 1.00 19.61 93 SER B O 1
ATOM 2413 N N . THR B 1 75 ? 14.538 57.062 97.215 1.00 18.02 94 THR B N 1
ATOM 2414 C CA . THR B 1 75 ? 13.178 57.295 96.767 1.00 18.97 94 THR B CA 1
ATOM 2415 C C . THR B 1 75 ? 13.006 57.169 95.222 1.00 15.08 94 THR B C 1
ATOM 2416 O O . THR B 1 75 ? 11.906 57.305 94.692 1.00 17.67 94 THR B O 1
ATOM 2420 N N . MET B 1 76 ? 14.081 56.979 94.473 1.00 13.99 95 MET B N 1
ATOM 2421 C CA . MET B 1 76 ? 13.933 56.720 93.050 1.00 14.37 95 MET B CA 1
ATOM 2422 C C . MET B 1 76 ? 13.938 55.200 92.862 1.00 16.71 95 MET B C 1
ATOM 2423 O O . MET B 1 76 ? 14.914 54.542 93.201 1.00 18.98 95 MET B O 1
ATOM 2428 N N . ARG B 1 77 ? 12.858 54.650 92.318 1.00 14.92 96 ARG B N 1
ATOM 2429 C CA . ARG B 1 77 ? 12.662 53.195 92.289 1.00 17.53 96 ARG B CA 1
ATOM 2430 C C . ARG B 1 77 ? 11.987 52.846 91.006 1.00 19.26 96 ARG B C 1
ATOM 2431 O O . ARG B 1 77 ? 11.134 53.605 90.544 1.00 20.92 96 ARG B O 1
ATOM 2439 N N . MET B 1 78 ? 12.339 51.690 90.454 1.00 17.26 97 MET B N 1
ATOM 2440 C CA . MET B 1 78 ? 11.598 51.130 89.347 1.00 19.66 97 MET B CA 1
ATOM 2441 C C . MET B 1 78 ? 11.162 49.694 89.642 1.00 16.43 97 MET B C 1
ATOM 2442 O O . MET B 1 78 ? 11.782 49.000 90.452 1.00 20.04 97 MET B O 1
ATOM 2447 N N . THR B 1 79 ? 10.089 49.271 88.996 1.00 20.27 98 THR B N 1
ATOM 2448 C CA . THR B 1 79 ? 9.553 47.899 89.182 1.00 21.21 98 THR B CA 1
ATOM 2449 C C . THR B 1 79 ? 9.517 47.173 87.857 1.00 23.68 98 THR B C 1
ATOM 2450 O O . THR B 1 79 ? 8.973 47.699 86.868 1.00 25.68 98 THR B O 1
ATOM 2454 N N . VAL B 1 80 ? 10.125 45.988 87.837 1.00 30.85 99 VAL B N 1
ATOM 2455 C CA . VAL B 1 80 ? 10.215 45.163 86.639 1.00 28.63 99 VAL B CA 1
ATOM 2456 C C . VAL B 1 80 ? 9.004 44.236 86.525 1.00 31.03 99 VAL B C 1
ATOM 2457 O O . VAL B 1 80 ? 8.241 44.069 87.476 1.00 26.21 99 VAL B O 1
ATOM 2461 N N . ALA B 1 81 ? 8.832 43.649 85.348 1.00 34.70 100 ALA B N 1
ATOM 2462 C CA . ALA B 1 81 ? 7.658 42.833 85.051 1.00 36.70 100 ALA B CA 1
ATOM 2463 C C . ALA B 1 81 ? 7.310 41.850 86.158 1.00 36.66 100 ALA B C 1
ATOM 2464 O O . ALA B 1 81 ? 6.145 41.738 86.534 1.00 38.99 100 ALA B O 1
ATOM 2466 N N . ASP B 1 82 ? 8.292 41.139 86.706 1.00 33.00 101 ASP B N 1
ATOM 2467 C CA . ASP B 1 82 ? 7.958 40.113 87.688 1.00 30.70 101 ASP B CA 1
ATOM 2468 C C . ASP B 1 82 ? 7.644 40.721 89.066 1.00 30.50 101 ASP B C 1
ATOM 2469 O O . ASP B 1 82 ? 7.429 39.997 90.027 1.00 29.83 101 ASP B O 1
ATOM 2474 N N . GLY B 1 83 ? 7.620 42.053 89.134 1.00 30.70 102 GLY B N 1
ATOM 2475 C CA . GLY B 1 83 ? 7.349 42.785 90.375 1.00 30.68 102 GLY B CA 1
ATOM 2476 C C . GLY B 1 83 ? 8.568 43.101 91.256 1.00 25.76 102 GLY B C 1
ATOM 2477 O O . GLY B 1 83 ? 8.420 43.620 92.355 1.00 23.16 102 GLY B O 1
ATOM 2478 N N . THR B 1 84 ? 9.775 42.773 90.801 1.00 25.18 103 THR B N 1
ATOM 2479 C CA . THR B 1 84 ? 10.937 43.134 91.565 1.00 19.77 103 THR B CA 1
ATOM 2480 C C . THR B 1 84 ? 11.041 44.670 91.572 1.00 17.98 103 THR B C 1
ATOM 2481 O O . THR B 1 84 ? 10.823 45.304 90.556 1.00 21.36 103 THR B O 1
ATOM 2485 N N . VAL B 1 85 ? 11.369 45.251 92.724 1.00 15.47 104 VAL B N 1
ATOM 2486 C CA . VAL B 1 85 ? 11.590 46.683 92.852 1.00 18.20 104 VAL B CA 1
ATOM 2487 C C . VAL B 1 85 ? 13.108 46.933 92.987 1.00 18.93 104 VAL B C 1
ATOM 2488 O O . VAL B 1 85 ? 13.757 46.367 93.881 1.00 22.60 104 VAL B O 1
ATOM 2492 N N . TYR B 1 86 ? 13.645 47.748 92.091 1.00 14.87 105 TYR B N 1
ATOM 2493 C CA . TYR B 1 86 ? 15.000 48.192 92.140 1.00 16.14 105 TYR B CA 1
ATOM 2494 C C . TYR B 1 86 ? 15.137 49.640 92.552 1.00 16.79 105 TYR B C 1
ATOM 2495 O O . TYR B 1 86 ? 14.418 50.524 92.042 1.00 19.07 105 TYR B O 1
ATOM 2504 N N . ILE B 1 87 ? 16.072 49.876 93.457 1.00 17.48 106 ILE B N 1
ATOM 2505 C CA . ILE B 1 87 ? 16.289 51.177 94.078 1.00 15.86 106 ILE B CA 1
ATOM 2506 C C . ILE B 1 87 ? 17.497 51.884 93.418 1.00 17.58 106 ILE B C 1
ATOM 2507 O O . ILE B 1 87 ? 18.581 51.303 93.272 1.00 16.22 106 ILE B O 1
ATOM 2512 N N . ALA B 1 88 ? 17.324 53.136 93.004 1.00 15.19 107 ALA B N 1
ATOM 2513 C CA . ALA B 1 88 ? 18.423 53.875 92.319 1.00 18.08 107 ALA B CA 1
ATOM 2514 C C . ALA B 1 88 ? 19.534 54.159 93.256 1.00 17.01 107 ALA B C 1
ATOM 2515 O O . ALA B 1 88 ? 19.284 54.504 94.418 1.00 19.28 107 ALA B O 1
ATOM 2517 N N . GLN B 1 89 ? 20.767 53.993 92.785 1.00 13.42 108 GLN B N 1
ATOM 2518 C CA . GLN B 1 89 ? 21.968 54.221 93.614 1.00 16.73 108 GLN B CA 1
ATOM 2519 C C . GLN B 1 89 ? 22.753 55.411 93.064 1.00 17.33 108 GLN B C 1
ATOM 2520 O O . GLN B 1 89 ? 23.148 56.292 93.802 1.00 17.54 108 GLN B O 1
ATOM 2526 N N . GLN B 1 90 ? 23.050 55.361 91.764 1.00 14.79 109 GLN B N 1
ATOM 2527 C CA . GLN B 1 90 ? 23.881 56.359 91.129 1.00 15.40 109 GLN B CA 1
ATOM 2528 C C . GLN B 1 90 ? 23.663 56.362 89.625 1.00 15.90 109 GLN B C 1
ATOM 2529 O O . GLN B 1 90 ? 23.188 55.370 89.058 1.00 17.92 109 GLN B O 1
ATOM 2535 N N . MET B 1 91 ? 23.983 57.505 89.023 1.00 14.80 110 MET B N 1
ATOM 2536 C CA A MET B 1 91 ? 23.992 57.712 87.585 0.60 14.63 110 MET B CA 1
ATOM 2537 C CA B MET B 1 91 ? 24.011 57.693 87.577 0.40 14.17 110 MET B CA 1
ATOM 2538 C C . MET B 1 91 ? 25.423 58.037 87.166 1.00 13.76 110 MET B C 1
ATOM 2539 O O . MET B 1 91 ? 26.092 58.798 87.850 1.00 17.14 110 MET B O 1
ATOM 2548 N N . HIS B 1 92 ? 25.868 57.498 86.034 1.00 14.09 111 HIS B N 1
ATOM 2549 C CA . HIS B 1 92 ? 27.168 57.874 85.481 1.00 16.41 111 HIS B CA 1
ATOM 2550 C C . HIS B 1 92 ? 27.131 57.796 83.970 1.00 18.30 111 HIS B C 1
ATOM 2551 O O . HIS B 1 92 ? 26.120 57.449 83.394 1.00 15.70 111 HIS B O 1
ATOM 2558 N N . PHE B 1 93 ? 28.265 58.138 83.342 1.00 15.88 112 PHE B N 1
ATOM 2559 C CA . PHE B 1 93 ? 28.324 58.348 81.901 1.00 16.97 112 PHE B CA 1
ATOM 2560 C C . PHE B 1 93 ? 29.525 57.660 81.293 1.00 17.43 112 PHE B C 1
ATOM 2561 O O . PHE B 1 93 ? 30.593 57.638 81.895 1.00 19.75 112 PHE B O 1
ATOM 2569 N N . HIS B 1 94 ? 29.314 57.096 80.110 1.00 17.27 113 HIS B N 1
ATOM 2570 C CA . HIS B 1 94 ? 30.367 56.558 79.280 1.00 17.29 113 HIS B CA 1
ATOM 2571 C C . HIS B 1 94 ? 30.520 57.395 78.035 1.00 17.02 113 HIS B C 1
ATOM 2572 O O . HIS B 1 94 ? 29.550 57.604 77.296 1.00 17.02 113 HIS B O 1
ATOM 2579 N N . TRP B 1 95 ? 31.720 57.934 77.837 1.00 17.43 114 TRP B N 1
ATOM 2580 C CA . TRP B 1 95 ? 32.008 58.766 76.690 1.00 18.37 114 TRP B CA 1
ATOM 2581 C C . TRP B 1 95 ? 33.381 58.459 76.096 1.00 21.53 114 TRP B C 1
ATOM 2582 O O . TRP B 1 95 ? 34.175 57.716 76.681 1.00 27.33 114 TRP B O 1
ATOM 2593 N N . GLY B 1 96 ? 33.622 59.009 74.906 1.00 23.64 115 GLY B N 1
ATOM 2594 C CA . GLY B 1 96 ? 34.860 58.763 74.149 1.00 28.85 115 GLY B CA 1
ATOM 2595 C C . GLY B 1 96 ? 35.520 60.076 73.760 1.00 30.02 115 GLY B C 1
ATOM 2596 O O . GLY B 1 96 ? 36.025 60.802 74.609 1.00 26.72 115 GLY B O 1
ATOM 2597 N N . GLY B 1 97 ? 35.471 60.402 72.477 1.00 33.40 116 GLY B N 1
ATOM 2598 C CA . GLY B 1 97 ? 35.975 61.686 71.993 1.00 36.02 116 GLY B CA 1
ATOM 2599 C C . GLY B 1 97 ? 37.483 61.805 72.061 1.00 35.80 116 GLY B C 1
ATOM 2600 O O . GLY B 1 97 ? 38.199 60.856 71.769 1.00 35.04 116 GLY B O 1
ATOM 2601 N N . GLU B 1 101 ? 36.527 58.045 64.978 1.00 45.54 120 GLU B N 1
ATOM 2602 C CA . GLU B 1 101 ? 35.537 56.977 65.150 1.00 45.24 120 GLU B CA 1
ATOM 2603 C C . GLU B 1 101 ? 34.692 57.250 66.397 1.00 43.09 120 GLU B C 1
ATOM 2604 O O . GLU B 1 101 ? 35.230 57.644 67.440 1.00 46.78 120 GLU B O 1
ATOM 2606 N N . ILE B 1 102 ? 33.377 57.063 66.284 1.00 37.74 121 ILE B N 1
ATOM 2607 C CA . ILE B 1 102 ? 32.468 57.285 67.418 1.00 35.58 121 ILE B CA 1
ATOM 2608 C C . ILE B 1 102 ? 32.804 56.221 68.451 1.00 32.60 121 ILE B C 1
ATOM 2609 O O . ILE B 1 102 ? 32.967 55.043 68.108 1.00 32.33 121 ILE B O 1
ATOM 2614 N N . SER B 1 103 ? 32.969 56.636 69.699 1.00 29.85 122 SER B N 1
ATOM 2615 C CA . SER B 1 103 ? 33.691 55.804 70.654 1.00 28.88 122 SER B CA 1
ATOM 2616 C C . SER B 1 103 ? 33.138 55.783 72.072 1.00 26.90 122 SER B C 1
ATOM 2617 O O . SER B 1 103 ? 33.774 55.235 72.975 1.00 24.54 122 SER B O 1
ATOM 2620 N N . GLY B 1 104 ? 31.967 56.358 72.284 1.00 20.41 123 GLY B N 1
ATOM 2621 C CA . GLY B 1 104 ? 31.496 56.537 73.629 1.00 21.18 123 GLY B CA 1
ATOM 2622 C C . GLY B 1 104 ? 30.784 55.369 74.238 1.00 20.68 123 GLY B C 1
ATOM 2623 O O . GLY B 1 104 ? 31.032 55.020 75.388 1.00 21.43 123 GLY B O 1
ATOM 2624 N N . SER B 1 105 ? 29.848 54.781 73.516 1.00 17.21 124 SER B N 1
ATOM 2625 C CA . SER B 1 105 ? 28.954 53.809 74.215 1.00 17.84 124 SER B CA 1
ATOM 2626 C C . SER B 1 105 ? 29.631 52.459 74.433 1.00 19.32 124 SER B C 1
ATOM 2627 O O . SER B 1 105 ? 30.547 52.092 73.714 1.00 22.29 124 SER B O 1
ATOM 2630 N N . GLU B 1 106 ? 29.208 51.732 75.458 1.00 17.61 125 GLU B N 1
ATOM 2631 C CA . GLU B 1 106 ? 29.607 50.336 75.630 1.00 17.98 125 GLU B CA 1
ATOM 2632 C C . GLU B 1 106 ? 28.744 49.362 74.779 1.00 15.83 125 GLU B C 1
ATOM 2633 O O . GLU B 1 106 ? 29.266 48.504 74.038 1.00 15.83 125 GLU B O 1
ATOM 2639 N N . HIS B 1 107 ? 27.435 49.531 74.838 1.00 16.95 126 HIS B N 1
ATOM 2640 C CA . HIS B 1 107 ? 26.524 48.801 73.943 1.00 14.96 126 HIS B CA 1
ATOM 2641 C C . HIS B 1 107 ? 26.485 49.450 72.566 1.00 14.57 126 HIS B C 1
ATOM 2642 O O . HIS B 1 107 ? 26.720 50.668 72.400 1.00 17.99 126 HIS B O 1
ATOM 2649 N N . THR B 1 108 ? 26.226 48.629 71.568 1.00 15.20 127 THR B N 1
ATOM 2650 C CA . THR B 1 108 ? 26.038 49.085 70.197 1.00 15.96 127 THR B CA 1
ATOM 2651 C C . THR B 1 108 ? 24.683 48.559 69.723 1.00 16.58 127 THR B C 1
ATOM 2652 O O . THR B 1 108 ? 24.142 47.606 70.305 1.00 18.01 127 THR B O 1
ATOM 2656 N N . VAL B 1 109 ? 24.160 49.159 68.654 1.00 17.63 128 VAL B N 1
ATOM 2657 C CA . VAL B 1 109 ? 22.882 48.793 68.070 1.00 18.04 128 VAL B CA 1
ATOM 2658 C C . VAL B 1 109 ? 23.091 48.581 66.579 1.00 19.05 128 VAL B C 1
ATOM 2659 O O . VAL B 1 109 ? 23.490 49.522 65.853 1.00 17.46 128 VAL B O 1
ATOM 2663 N N . ASP B 1 110 ? 22.859 47.353 66.138 1.00 16.95 129 ASP B N 1
ATOM 2664 C CA . ASP B 1 110 ? 23.144 46.980 64.764 1.00 22.59 129 ASP B CA 1
ATOM 2665 C C . ASP B 1 110 ? 24.537 47.458 64.384 1.00 20.51 129 ASP B C 1
ATOM 2666 O O . ASP B 1 110 ? 24.728 47.982 63.289 1.00 21.30 129 ASP B O 1
ATOM 2671 N N . GLY B 1 111 ? 25.497 47.301 65.294 1.00 19.34 130 GLY B N 1
ATOM 2672 C CA . GLY B 1 111 ? 26.894 47.542 64.986 1.00 22.01 130 GLY B CA 1
ATOM 2673 C C . GLY B 1 111 ? 27.333 48.993 65.114 1.00 25.97 130 GLY B C 1
ATOM 2674 O O . GLY B 1 111 ? 28.512 49.284 64.933 1.00 28.84 130 GLY B O 1
ATOM 2675 N N . ILE B 1 112 ? 26.408 49.897 65.440 1.00 23.45 131 ILE B N 1
ATOM 2676 C CA . ILE B 1 112 ? 26.721 51.330 65.547 1.00 22.24 131 ILE B CA 1
ATOM 2677 C C . ILE B 1 112 ? 26.942 51.700 67.003 1.00 20.57 131 ILE B C 1
ATOM 2678 O O . ILE B 1 112 ? 26.135 51.379 67.869 1.00 18.13 131 ILE B O 1
ATOM 2683 N N . ARG B 1 113 ? 28.052 52.371 67.266 1.00 19.96 132 ARG B N 1
ATOM 2684 C CA . ARG B 1 113 ? 28.354 52.879 68.582 1.00 16.63 132 ARG B CA 1
ATOM 2685 C C . ARG B 1 113 ? 27.794 54.299 68.698 1.00 19.15 132 ARG B C 1
ATOM 2686 O O . ARG B 1 113 ? 27.573 54.992 67.687 1.00 19.06 132 ARG B O 1
ATOM 2694 N N . HIS B 1 114 ? 27.540 54.729 69.922 1.00 17.97 133 HIS B N 1
ATOM 2695 C CA . HIS B 1 114 ? 27.021 56.087 70.160 1.00 17.30 133 HIS B CA 1
ATOM 2696 C C . HIS B 1 114 ? 27.967 56.940 70.944 1.00 19.36 133 HIS B C 1
ATOM 2697 O O . HIS B 1 114 ? 28.913 56.424 71.536 1.00 17.22 133 HIS B O 1
ATOM 2704 N N . VAL B 1 115 ? 27.706 58.254 70.953 1.00 22.07 134 VAL B N 1
ATOM 2705 C CA . VAL B 1 115 ? 28.692 59.206 71.488 1.00 18.56 134 VAL B CA 1
ATOM 2706 C C . VAL B 1 115 ? 28.790 59.125 72.984 1.00 18.46 134 VAL B C 1
ATOM 2707 O O . VAL B 1 115 ? 29.894 59.237 73.510 1.00 16.58 134 VAL B O 1
ATOM 2711 N N . ILE B 1 116 ? 27.645 58.923 73.650 1.00 19.27 135 ILE B N 1
ATOM 2712 C CA . ILE B 1 116 ? 27.585 58.799 75.119 1.00 16.95 135 ILE B CA 1
ATOM 2713 C C . ILE B 1 116 ? 26.543 57.730 75.439 1.00 15.81 135 ILE B C 1
ATOM 2714 O O . ILE B 1 116 ? 25.509 57.634 74.756 1.00 16.63 135 ILE B O 1
ATOM 2719 N N . GLU B 1 117 ? 26.818 56.949 76.481 1.00 19.52 136 GLU B N 1
ATOM 2720 C CA . GLU B 1 117 ? 25.813 56.068 77.095 1.00 19.56 136 GLU B CA 1
ATOM 2721 C C . GLU B 1 117 ? 25.668 56.459 78.569 1.00 17.07 136 GLU B C 1
ATOM 2722 O O . GLU B 1 117 ? 26.655 56.624 79.295 1.00 16.21 136 GLU B O 1
ATOM 2728 N N . ILE B 1 118 ? 24.429 56.614 78.987 1.00 15.99 137 ILE B N 1
ATOM 2729 C CA . ILE B 1 118 ? 24.090 57.069 80.327 1.00 17.73 137 ILE B CA 1
ATOM 2730 C C . ILE B 1 118 ? 23.621 55.796 81.057 1.00 16.81 137 ILE B C 1
ATOM 2731 O O . ILE B 1 118 ? 22.814 55.029 80.506 1.00 17.31 137 ILE B O 1
ATOM 2736 N N . HIS B 1 119 ? 24.119 55.591 82.279 1.00 16.22 138 HIS B N 1
ATOM 2737 C CA . HIS B 1 119 ? 23.723 54.473 83.117 1.00 13.21 138 HIS B CA 1
ATOM 2738 C C . HIS B 1 119 ? 23.205 54.894 84.467 1.00 17.06 138 HIS B C 1
ATOM 2739 O O . HIS B 1 119 ? 23.894 55.627 85.192 1.00 15.83 138 HIS B O 1
ATOM 2746 N N . ILE B 1 120 ? 22.009 54.425 84.816 1.00 13.20 139 ILE B N 1
ATOM 2747 C CA . ILE B 1 120 ? 21.502 54.576 86.167 1.00 12.49 139 ILE B CA 1
ATOM 2748 C C . ILE B 1 120 ? 21.517 53.179 86.804 1.00 12.99 139 ILE B C 1
ATOM 2749 O O . ILE B 1 120 ? 20.745 52.272 86.392 1.00 14.36 139 ILE B O 1
ATOM 2754 N N . VAL B 1 121 ? 22.377 53.019 87.811 1.00 14.72 140 VAL B N 1
ATOM 2755 C CA . VAL B 1 121 ? 22.570 51.754 88.505 1.00 18.07 140 VAL B CA 1
ATOM 2756 C C . VAL B 1 121 ? 21.593 51.647 89.680 1.00 17.25 140 VAL B C 1
ATOM 2757 O O . VAL B 1 121 ? 21.390 52.608 90.447 1.00 17.56 140 VAL B O 1
ATOM 2761 N N . HIS B 1 122 ? 20.906 50.500 89.752 1.00 15.58 141 HIS B N 1
ATOM 2762 C CA . HIS B 1 122 ? 19.876 50.243 90.784 1.00 13.98 141 HIS B CA 1
ATOM 2763 C C . HIS B 1 122 ? 20.172 48.919 91.470 1.00 13.47 141 HIS B C 1
ATOM 2764 O O . HIS B 1 122 ? 20.807 48.025 90.885 1.00 13.89 141 HIS B O 1
ATOM 2771 N N . TYR B 1 123 ? 19.741 48.784 92.710 1.00 16.59 142 TYR B N 1
ATOM 2772 C CA . TYR B 1 123 ? 19.883 47.507 93.378 1.00 16.87 142 TYR B CA 1
ATOM 2773 C C . TYR B 1 123 ? 18.552 46.947 93.870 1.00 12.61 142 TYR B C 1
ATOM 2774 O O . TYR B 1 123 ? 17.573 47.682 94.125 1.00 16.82 142 TYR B O 1
ATOM 2783 N N . ASN B 1 124 ? 18.526 45.626 93.979 1.00 14.55 143 ASN B N 1
ATOM 2784 C CA . ASN B 1 124 ? 17.304 44.908 94.289 1.00 16.58 143 ASN B CA 1
ATOM 2785 C C . ASN B 1 124 ? 16.911 45.194 95.727 1.00 15.43 143 ASN B C 1
ATOM 2786 O O . ASN B 1 124 ? 17.713 44.976 96.691 1.00 15.14 143 ASN B O 1
ATOM 2791 N N . SER B 1 125 ? 15.710 45.736 95.882 1.00 17.46 144 SER B N 1
ATOM 2792 C CA . SER B 1 125 ? 15.192 46.059 97.203 1.00 16.58 144 SER B CA 1
ATOM 2793 C C . SER B 1 125 ? 15.106 44.870 98.194 1.00 17.99 144 SER B C 1
ATOM 2794 O O . SER B 1 125 ? 14.993 45.093 99.390 1.00 16.19 144 SER B O 1
ATOM 2797 N N . LYS B 1 126 ? 15.193 43.633 97.722 1.00 18.84 145 LYS B N 1
ATOM 2798 C CA . LYS B 1 126 ? 15.238 42.517 98.660 1.00 22.97 145 LYS B CA 1
ATOM 2799 C C . LYS B 1 126 ? 16.482 42.543 99.546 1.00 24.39 145 LYS B C 1
ATOM 2800 O O . LYS B 1 126 ? 16.471 42.001 100.659 1.00 22.72 145 LYS B O 1
ATOM 2806 N N . TYR B 1 127 ? 17.535 43.214 99.093 1.00 19.36 146 TYR B N 1
ATOM 2807 C CA . TYR B 1 127 ? 18.742 43.351 99.941 1.00 17.50 146 TYR B CA 1
ATOM 2808 C C . TYR B 1 127 ? 18.795 44.629 100.742 1.00 14.62 146 TYR B C 1
ATOM 2809 O O . TYR B 1 127 ? 18.344 45.665 100.287 1.00 19.84 146 TYR B O 1
ATOM 2818 N N . LYS B 1 128 ? 19.454 44.600 101.885 1.00 19.58 147 LYS B N 1
ATOM 2819 C CA . LYS B 1 128 ? 19.516 45.780 102.757 1.00 21.62 147 LYS B CA 1
ATOM 2820 C C . LYS B 1 128 ? 20.424 46.902 102.268 1.00 22.85 147 LYS B C 1
ATOM 2821 O O . LYS B 1 128 ? 20.311 48.014 102.752 1.00 23.08 147 LYS B O 1
ATOM 2827 N N . SER B 1 129 ? 21.354 46.626 101.361 1.00 16.47 148 SER B N 1
ATOM 2828 C CA . SER B 1 129 ? 22.239 47.702 100.872 1.00 17.09 148 SER B CA 1
ATOM 2829 C C . SER B 1 129 ? 22.727 47.400 99.495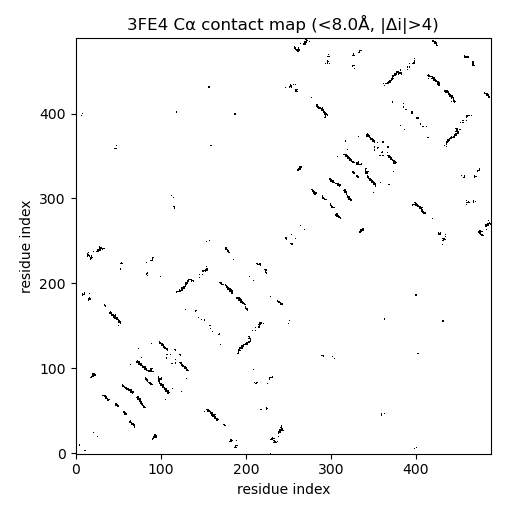 1.00 15.51 148 SER B C 1
ATOM 2830 O O . SER B 1 129 ? 22.764 46.225 99.067 1.00 18.38 148 SER B O 1
ATOM 2833 N N . TYR B 1 130 ? 23.183 48.435 98.820 1.00 14.84 149 TYR B N 1
ATOM 2834 C CA . TYR B 1 130 ? 23.845 48.293 97.512 1.00 14.84 149 TYR B CA 1
ATOM 2835 C C . TYR B 1 130 ? 25.074 47.351 97.579 1.00 18.75 149 TYR B C 1
ATOM 2836 O O . TYR B 1 130 ? 25.311 46.526 96.689 1.00 15.47 149 TYR B O 1
ATOM 2845 N N . ASP B 1 131 ? 25.879 47.485 98.625 1.00 17.62 150 ASP B N 1
ATOM 2846 C CA . ASP B 1 131 ? 27.089 46.615 98.741 1.00 20.27 150 ASP B CA 1
ATOM 2847 C C . ASP B 1 131 ? 26.783 45.157 98.911 1.00 19.85 150 ASP B C 1
ATOM 2848 O O . ASP B 1 131 ? 27.511 44.306 98.404 1.00 15.63 150 ASP B O 1
ATOM 2853 N N . ILE B 1 132 ? 25.695 44.862 99.607 1.00 18.13 151 ILE B N 1
ATOM 2854 C CA . ILE B 1 132 ? 25.175 43.488 99.655 1.00 17.74 151 ILE B CA 1
ATOM 2855 C C . ILE B 1 132 ? 24.641 43.001 98.293 1.00 19.00 151 ILE B C 1
ATOM 2856 O O . ILE B 1 132 ? 24.923 41.888 97.886 1.00 17.82 151 ILE B O 1
ATOM 2861 N N . ALA B 1 133 ? 23.860 43.835 97.607 1.00 17.18 152 ALA B N 1
ATOM 2862 C CA . ALA B 1 133 ? 23.283 43.511 96.279 1.00 17.07 152 ALA B CA 1
ATOM 2863 C C . ALA B 1 133 ? 24.344 43.210 95.223 1.00 19.45 152 ALA B C 1
ATOM 2864 O O . ALA B 1 133 ? 24.151 42.337 94.353 1.00 18.52 152 ALA B O 1
ATOM 2866 N N . GLN B 1 134 ? 25.486 43.877 95.320 1.00 17.82 153 GLN B N 1
ATOM 2867 C CA . GLN B 1 134 ? 26.513 43.693 94.300 1.00 22.18 153 GLN B CA 1
ATOM 2868 C C . GLN B 1 134 ? 27.074 42.240 94.228 1.00 22.12 153 GLN B C 1
ATOM 2869 O O . GLN B 1 134 ? 27.621 41.866 93.225 1.00 27.95 153 GLN B O 1
ATOM 2875 N N . ASP B 1 135 ? 26.928 41.466 95.302 1.00 29.40 154 ASP B N 1
ATOM 2876 C CA . ASP B 1 135 ? 27.353 40.065 95.398 1.00 37.85 154 ASP B CA 1
ATOM 2877 C C . ASP B 1 135 ? 26.193 39.093 95.243 1.00 36.34 154 ASP B C 1
ATOM 2878 O O . ASP B 1 135 ? 26.389 37.884 95.298 1.00 43.43 154 ASP B O 1
ATOM 2883 N N . ALA B 1 136 ? 24.981 39.597 95.102 1.00 28.50 155 ALA B N 1
ATOM 2884 C CA . ALA B 1 136 ? 23.825 38.758 95.158 1.00 24.39 155 ALA B CA 1
ATOM 2885 C C . ALA B 1 136 ? 23.304 38.422 93.783 1.00 21.13 155 ALA B C 1
ATOM 2886 O O . ALA B 1 136 ? 23.356 39.246 92.848 1.00 18.34 155 ALA B O 1
ATOM 2888 N N . PRO B 1 137 ? 22.728 37.224 93.668 1.00 23.09 156 PRO B N 1
ATOM 2889 C CA . PRO B 1 137 ? 21.956 36.918 92.498 1.00 26.60 156 PRO B CA 1
ATOM 2890 C C . PRO B 1 137 ? 20.804 37.953 92.368 1.00 26.71 156 PRO B C 1
ATOM 2891 O O . PRO B 1 137 ? 20.173 38.383 93.369 1.00 28.80 156 PRO B O 1
ATOM 2895 N N . ASP B 1 138 ? 20.544 38.342 91.147 1.00 24.84 157 ASP B N 1
ATOM 2896 C CA . ASP B 1 138 ? 19.505 39.342 90.883 1.00 24.50 157 ASP B CA 1
ATOM 2897 C C . ASP B 1 138 ? 19.698 40.651 91.658 1.00 17.97 157 ASP B C 1
ATOM 2898 O O . ASP B 1 138 ? 18.747 41.362 91.919 1.00 19.72 157 ASP B O 1
ATOM 2903 N N . GLY B 1 139 ? 20.944 40.999 91.933 1.00 15.85 158 GLY B N 1
ATOM 2904 C CA . GLY B 1 139 ? 21.230 42.099 92.829 1.00 17.96 158 GLY B CA 1
ATOM 2905 C C . GLY B 1 139 ? 21.062 43.461 92.156 1.00 16.11 158 GLY B C 1
ATOM 2906 O O . GLY B 1 139 ? 20.678 44.438 92.832 1.00 16.84 158 GLY B O 1
ATOM 2907 N N . LEU B 1 140 ? 21.330 43.528 90.840 1.00 17.50 159 LEU B N 1
ATOM 2908 C CA . LEU B 1 140 ? 21.461 44.831 90.109 1.00 15.78 159 LEU B CA 1
ATOM 2909 C C . LEU B 1 140 ? 20.652 44.967 88.847 1.00 16.29 159 LEU B C 1
ATOM 2910 O O . LEU B 1 140 ? 20.414 43.996 88.140 1.00 13.84 159 LEU B O 1
ATOM 2915 N N . ALA B 1 141 ? 20.234 46.190 88.561 1.00 15.01 160 ALA B N 1
ATOM 2916 C CA . ALA B 1 141 ? 19.582 46.527 87.314 1.00 14.92 160 ALA B CA 1
ATOM 2917 C C . ALA B 1 141 ? 20.168 47.870 86.818 1.00 21.72 160 ALA B C 1
ATOM 2918 O O . ALA B 1 141 ? 20.394 48.785 87.622 1.00 19.80 160 ALA B O 1
ATOM 2920 N N . VAL B 1 142 ? 20.433 47.985 85.514 1.00 18.31 161 VAL B N 1
ATOM 2921 C CA . VAL B 1 142 ? 20.893 49.256 84.917 1.00 13.78 161 VAL B CA 1
ATOM 2922 C C . VAL B 1 142 ? 19.934 49.692 83.865 1.00 16.28 161 VAL B C 1
ATOM 2923 O O . VAL B 1 142 ? 19.545 48.908 83.001 1.00 18.04 161 VAL B O 1
ATOM 2927 N N . LEU B 1 143 ? 19.496 50.935 83.980 1.00 15.21 162 LEU B N 1
ATOM 2928 C CA . LEU B 1 143 ? 18.760 51.613 82.932 1.00 17.52 162 LEU B CA 1
ATOM 2929 C C . LEU B 1 143 ? 19.783 52.375 82.144 1.00 16.45 162 LEU B C 1
ATOM 2930 O O . LEU B 1 143 ? 20.524 53.245 82.688 1.00 15.43 162 LEU B O 1
ATOM 2935 N N . ALA B 1 144 ? 19.807 52.126 80.840 1.00 12.59 163 ALA B N 1
ATOM 2936 C CA . ALA B 1 144 ? 20.814 52.722 79.983 1.00 17.18 163 ALA B CA 1
ATOM 2937 C C . ALA B 1 144 ? 20.130 53.500 78.863 1.00 17.77 163 ALA B C 1
ATOM 2938 O O . ALA B 1 144 ? 19.098 53.050 78.293 1.00 17.62 163 ALA B O 1
ATOM 2940 N N . ALA B 1 145 ? 20.719 54.646 78.535 1.00 19.22 164 ALA B N 1
ATOM 2941 C CA . ALA B 1 145 ? 20.248 55.511 77.462 1.00 17.86 164 ALA B CA 1
ATOM 2942 C C . ALA B 1 145 ? 21.422 56.017 76.628 1.00 17.57 164 ALA B C 1
ATOM 2943 O O . ALA B 1 145 ? 22.492 56.354 77.152 1.00 17.12 164 ALA B O 1
ATOM 2945 N N . PHE B 1 146 ? 21.246 56.009 75.313 1.00 17.15 165 PHE B N 1
ATOM 2946 C CA . PHE B 1 146 ? 22.227 56.613 74.424 1.00 17.08 165 PHE B CA 1
ATOM 2947 C C . PHE B 1 146 ? 21.951 58.096 74.213 1.00 18.95 165 PHE B C 1
ATOM 2948 O O . PHE B 1 146 ? 20.813 58.536 74.278 1.00 19.39 165 PHE B O 1
ATOM 2956 N N . VAL B 1 147 ? 23.022 58.848 73.971 1.00 17.59 166 VAL B N 1
ATOM 2957 C CA . VAL B 1 147 ? 22.937 60.217 73.500 1.00 14.55 166 VAL B CA 1
ATOM 2958 C C . VAL B 1 147 ? 23.175 60.239 71.984 1.00 17.46 166 VAL B C 1
ATOM 2959 O O . VAL B 1 147 ? 24.046 59.534 71.455 1.00 15.99 166 VAL B O 1
ATOM 2963 N N . GLU B 1 148 ? 22.386 61.063 71.313 1.00 18.48 167 GLU B N 1
ATOM 2964 C CA . GLU B 1 148 ? 22.578 61.401 69.893 1.00 19.26 167 GLU B CA 1
ATOM 2965 C C . GLU B 1 148 ? 22.892 62.903 69.752 1.00 19.46 167 GLU B C 1
ATOM 2966 O O . GLU B 1 148 ? 22.478 63.734 70.582 1.00 17.46 167 GLU B O 1
ATOM 2968 N N . VAL B 1 149 ? 23.645 63.245 68.718 1.00 17.60 168 VAL B N 1
ATOM 2969 C CA . VAL B 1 149 ? 23.886 64.636 68.371 1.00 19.33 168 VAL B CA 1
ATOM 2970 C C . VAL B 1 149 ? 23.586 64.828 66.913 1.00 22.03 168 VAL B C 1
ATOM 2971 O O . VAL B 1 149 ? 23.625 63.882 66.115 1.00 28.50 168 VAL B O 1
ATOM 2975 N N . LYS B 1 150 ? 23.236 66.053 66.579 1.00 20.28 169 LYS B N 1
ATOM 2976 C CA . LYS B 1 150 ? 22.871 66.424 65.210 1.00 19.54 169 LYS B CA 1
ATOM 2977 C C . LYS B 1 150 ? 23.035 67.932 65.201 1.00 16.19 169 LYS B C 1
ATOM 2978 O O . LYS B 1 150 ? 24.163 68.426 65.206 1.00 18.91 169 LYS B O 1
ATOM 2983 N N . ASN B 1 151 ? 21.939 68.680 65.250 1.00 17.25 170 ASN B N 1
ATOM 2984 C CA . ASN B 1 151 ? 22.014 70.135 65.304 1.00 17.64 170 ASN B CA 1
ATOM 2985 C C . ASN B 1 151 ? 21.161 70.628 66.456 1.00 17.93 170 ASN B C 1
ATOM 2986 O O . ASN B 1 151 ? 20.589 71.713 66.398 1.00 19.04 170 ASN B O 1
ATOM 2988 N N . TYR B 1 152 ? 21.104 69.835 67.518 1.00 21.03 171 TYR B N 1
ATOM 2989 C CA . TYR B 1 152 ? 20.167 70.077 68.606 1.00 19.07 171 TYR B CA 1
ATOM 2990 C C . TYR B 1 152 ? 20.617 71.260 69.448 1.00 21.16 171 TYR B C 1
ATOM 2991 O O . TYR B 1 152 ? 21.810 71.498 69.626 1.00 19.16 171 TYR B O 1
ATOM 3000 N N . PRO B 1 153 ? 19.651 72.012 69.994 1.00 23.29 172 PRO B N 1
ATOM 3001 C CA . PRO B 1 153 ? 19.995 73.084 70.911 1.00 21.80 172 PRO B CA 1
ATOM 3002 C C . PRO B 1 153 ? 20.418 72.532 72.272 1.00 19.81 172 PRO B C 1
ATOM 3003 O O . PRO B 1 153 ? 20.321 71.326 72.535 1.00 20.08 172 PRO B O 1
ATOM 3007 N N . GLU B 1 154 ? 20.902 73.411 73.127 1.00 19.40 173 GLU B N 1
ATOM 3008 C CA . GLU B 1 154 ? 21.228 73.021 74.489 1.00 19.53 173 GLU B CA 1
ATOM 3009 C C . GLU B 1 154 ? 20.092 72.255 75.136 1.00 21.54 173 GLU B C 1
ATOM 3010 O O . GLU B 1 154 ? 18.955 72.710 75.118 1.00 23.06 173 GLU B O 1
ATOM 3016 N N . ASN B 1 155 ? 20.411 71.116 75.737 1.00 20.13 174 ASN B N 1
ATOM 3017 C CA . ASN B 1 155 ? 19.490 70.413 76.580 1.00 17.30 174 ASN B CA 1
ATOM 3018 C C . ASN B 1 155 ? 19.545 71.020 77.977 1.00 15.92 174 ASN B C 1
ATOM 3019 O O . ASN B 1 155 ? 20.540 70.849 78.677 1.00 18.05 174 ASN B O 1
ATOM 3024 N N . THR B 1 156 ? 18.441 71.649 78.403 1.00 15.10 175 THR B N 1
ATOM 3025 C CA . THR B 1 156 ? 18.387 72.485 79.601 1.00 19.92 175 THR B CA 1
ATOM 3026 C C . THR B 1 156 ? 18.392 71.665 80.847 1.00 19.76 175 THR B C 1
ATOM 3027 O O . THR B 1 156 ? 18.844 72.108 81.872 1.00 21.84 175 THR B O 1
ATOM 3031 N N . TYR B 1 157 ? 17.958 70.409 80.744 1.00 18.47 176 TYR B N 1
ATOM 3032 C CA . TYR B 1 157 ? 18.004 69.529 81.877 1.00 15.86 176 TYR B CA 1
ATOM 3033 C C . TYR B 1 157 ? 19.444 69.141 82.260 1.00 16.39 176 TYR B C 1
ATOM 3034 O O . TYR B 1 157 ? 19.683 68.695 83.373 1.00 19.16 176 TYR B O 1
ATOM 3043 N N . TYR B 1 158 ? 20.400 69.341 81.342 1.00 15.45 177 TYR B N 1
ATOM 3044 C CA . TYR B 1 158 ? 21.823 69.086 81.595 1.00 17.23 177 TYR B CA 1
ATOM 3045 C C . TYR B 1 158 ? 22.645 70.346 81.931 1.00 17.53 177 TYR B C 1
ATOM 3046 O O . TYR B 1 158 ? 23.832 70.250 82.260 1.00 18.70 177 TYR B O 1
ATOM 3055 N N . SER B 1 159 ? 22.025 71.524 81.885 1.00 17.77 178 SER B N 1
ATOM 3056 C CA . SER B 1 159 ? 22.796 72.777 82.044 1.00 16.99 178 SER B CA 1
ATOM 3057 C C . SER B 1 159 ? 23.542 72.898 83.343 1.00 14.63 178 SER B C 1
ATOM 3058 O O . SER B 1 159 ? 24.712 73.208 83.336 1.00 14.84 178 SER B O 1
ATOM 3061 N N . ASN B 1 160 ? 22.891 72.641 84.473 1.00 19.91 179 ASN B N 1
ATOM 3062 C CA . ASN B 1 160 ? 23.611 72.703 85.781 1.00 17.65 179 ASN B CA 1
ATOM 3063 C C . ASN B 1 160 ? 24.669 71.667 85.948 1.00 21.86 179 ASN B C 1
ATOM 3064 O O . ASN B 1 160 ? 25.766 71.944 86.466 1.00 19.72 179 ASN B O 1
ATOM 3069 N N . PHE B 1 161 ? 24.335 70.443 85.555 1.00 18.36 180 PHE B N 1
ATOM 3070 C CA . PHE B 1 161 ? 25.286 69.383 85.589 1.00 15.90 180 PHE B CA 1
ATOM 3071 C C . PHE B 1 161 ? 26.541 69.753 84.793 1.00 18.73 180 PHE B C 1
ATOM 3072 O O . PHE B 1 161 ? 27.667 69.659 85.297 1.00 18.32 180 PHE B O 1
ATOM 3080 N N . ILE B 1 162 ? 26.347 70.145 83.537 1.00 15.31 181 ILE B N 1
ATOM 3081 C CA . ILE B 1 162 ? 27.447 70.471 82.666 1.00 13.79 181 ILE B CA 1
ATOM 3082 C C . ILE B 1 162 ? 28.233 71.631 83.284 1.00 17.14 181 ILE B C 1
ATOM 3083 O O . ILE B 1 162 ? 29.448 71.605 83.302 1.00 12.96 181 ILE B O 1
ATOM 3088 N N . SER B 1 163 ? 27.558 72.624 83.854 1.00 17.40 182 SER B N 1
ATOM 3089 C CA . SER B 1 163 ? 28.288 73.764 84.422 1.00 15.64 182 SER B CA 1
ATOM 3090 C C . SER B 1 163 ? 29.174 73.390 85.604 1.00 18.66 182 SER B C 1
ATOM 3091 O O . SER B 1 163 ? 30.222 73.998 85.797 1.00 18.41 182 SER B O 1
ATOM 3094 N N . HIS B 1 164 ? 28.749 72.386 86.368 1.00 13.73 183 HIS B N 1
ATOM 3095 C CA . HIS B 1 164 ? 29.474 71.900 87.521 1.00 18.09 183 HIS B CA 1
ATOM 3096 C C . HIS B 1 164 ? 30.679 71.015 87.182 1.00 19.24 183 HIS B C 1
ATOM 3097 O O . HIS B 1 164 ? 31.529 70.775 88.042 1.00 16.65 183 HIS B O 1
ATOM 3104 N N . LEU B 1 165 ? 30.769 70.551 85.943 1.00 15.42 184 LEU B N 1
ATOM 3105 C CA . LEU B 1 165 ? 31.939 69.790 85.531 1.00 15.61 184 LEU B CA 1
ATOM 3106 C C . LEU B 1 165 ? 33.202 70.594 85.810 1.00 19.05 184 LEU B C 1
ATOM 3107 O O . LEU B 1 165 ? 34.221 70.003 86.194 1.00 20.38 184 LEU B O 1
ATOM 3112 N N . ALA B 1 166 ? 33.145 71.927 85.651 1.00 13.95 185 ALA B N 1
ATOM 3113 C CA . ALA B 1 166 ? 34.301 72.778 85.901 1.00 17.25 185 ALA B CA 1
ATOM 3114 C C . ALA B 1 166 ? 34.776 72.647 87.362 1.00 21.62 185 ALA B C 1
ATOM 3115 O O . ALA B 1 166 ? 35.913 72.921 87.645 1.00 22.23 185 ALA B O 1
ATOM 3117 N N . ASN B 1 167 ? 33.892 72.269 88.282 1.00 16.55 186 ASN B N 1
ATOM 3118 C CA . ASN B 1 167 ? 34.266 72.143 89.700 1.00 18.63 186 ASN B CA 1
ATOM 3119 C C . ASN B 1 167 ? 34.856 70.790 90.133 1.00 18.34 186 ASN B C 1
ATOM 3120 O O . ASN B 1 167 ? 35.284 70.651 91.285 1.00 17.27 186 ASN B O 1
ATOM 3125 N N . ILE B 1 168 ? 34.912 69.816 89.220 1.00 16.35 187 ILE B N 1
ATOM 3126 C CA . ILE B 1 168 ? 35.386 68.464 89.565 1.00 18.35 187 ILE B CA 1
ATOM 3127 C C . ILE B 1 168 ? 36.416 68.001 88.557 1.00 17.25 187 ILE B C 1
ATOM 3128 O O . ILE B 1 168 ? 36.503 66.840 88.236 1.00 15.94 187 ILE B O 1
ATOM 3133 N N . LYS B 1 169 ? 37.215 68.933 88.063 1.00 16.21 188 LYS B N 1
ATOM 3134 C CA . LYS B 1 169 ? 38.221 68.580 87.098 1.00 15.90 188 LYS B CA 1
ATOM 3135 C C . LYS B 1 169 ? 39.176 67.510 87.632 1.00 17.15 188 LYS B C 1
ATOM 3136 O O . LYS B 1 169 ? 39.653 66.687 86.846 1.00 14.41 188 LYS B O 1
ATOM 3142 N N . TYR B 1 170 ? 39.503 67.525 88.931 1.00 15.57 189 TYR B N 1
ATOM 3143 C CA . TYR B 1 170 ? 40.531 66.569 89.417 1.00 16.98 189 TYR B CA 1
ATOM 3144 C C . TYR B 1 170 ? 39.927 65.397 90.127 1.00 14.89 189 TYR B C 1
ATOM 3145 O O . TYR B 1 170 ? 38.876 65.535 90.763 1.00 12.49 189 TYR B O 1
ATOM 3154 N N . PRO B 1 171 ? 40.565 64.226 90.009 1.00 15.88 190 PRO B N 1
ATOM 3155 C CA . PRO B 1 171 ? 39.979 63.050 90.682 1.00 16.16 190 PRO B CA 1
ATOM 3156 C C . PRO B 1 171 ? 39.807 63.216 92.210 1.00 14.14 190 PRO B C 1
ATOM 3157 O O . PRO B 1 171 ? 40.610 63.853 92.843 1.00 13.04 190 PRO B O 1
ATOM 3161 N N . GLY B 1 172 ? 38.692 62.696 92.730 1.00 14.75 191 GLY B N 1
ATOM 3162 C CA . GLY B 1 172 ? 38.221 62.873 94.096 1.00 15.14 191 GLY B CA 1
ATOM 3163 C C . GLY B 1 172 ? 37.539 64.210 94.408 1.00 16.92 191 GLY B C 1
ATOM 3164 O O . GLY B 1 172 ? 36.997 64.364 95.500 1.00 20.22 191 GLY B O 1
ATOM 3165 N N . GLN B 1 173 ? 37.576 65.194 93.497 1.00 18.24 192 GLN B N 1
ATOM 3166 C CA . GLN B 1 173 ? 36.808 66.436 93.743 1.00 14.19 192 GLN B CA 1
ATOM 3167 C C . GLN B 1 173 ? 35.328 66.174 93.653 1.00 14.17 192 GLN B C 1
ATOM 3168 O O . GLN B 1 173 ? 34.864 65.339 92.846 1.00 18.19 192 GLN B O 1
ATOM 3174 N N . ARG B 1 174 ? 34.579 66.859 94.500 1.00 14.71 193 ARG B N 1
ATOM 3175 C CA . ARG B 1 174 ? 33.146 66.615 94.633 1.00 17.60 193 ARG B CA 1
ATOM 3176 C C . ARG B 1 174 ? 32.453 67.949 94.550 1.00 22.29 193 ARG B C 1
ATOM 3177 O O . ARG B 1 174 ? 33.020 68.962 94.977 1.00 16.12 193 ARG B O 1
ATOM 3185 N N . THR B 1 175 ? 31.209 67.953 94.048 1.00 18.53 194 THR B N 1
ATOM 3186 C CA . THR B 1 175 ? 30.418 69.167 94.025 1.00 19.17 194 THR B CA 1
ATOM 3187 C C . THR B 1 175 ? 28.979 68.711 94.258 1.00 23.35 194 THR B C 1
ATOM 3188 O O . THR B 1 175 ? 28.675 67.532 94.175 1.00 19.01 194 THR B O 1
ATOM 3192 N N . THR B 1 176 ? 28.092 69.622 94.587 1.00 23.70 195 THR B N 1
ATOM 3193 C CA A THR B 1 176 ? 26.712 69.245 94.796 0.50 28.28 195 THR B CA 1
ATOM 3194 C CA B THR B 1 176 ? 26.706 69.234 94.763 0.50 27.52 195 THR B CA 1
ATOM 3195 C C . THR B 1 176 ? 25.760 70.013 93.864 1.00 30.01 195 THR B C 1
ATOM 3196 O O . THR B 1 176 ? 25.921 71.258 93.608 1.00 27.33 195 THR B O 1
ATOM 3203 N N . LEU B 1 177 ? 24.774 69.285 93.364 1.00 25.86 196 LEU B N 1
ATOM 3204 C CA . LEU B 1 177 ? 23.683 69.898 92.652 1.00 20.59 196 LEU B CA 1
ATOM 3205 C C . LEU B 1 177 ? 22.590 69.949 93.686 1.00 22.03 196 LEU B C 1
ATOM 3206 O O . LEU B 1 177 ? 22.350 68.961 94.426 1.00 23.26 196 LEU B O 1
ATOM 3211 N N . THR B 1 178 ? 21.909 71.097 93.765 1.00 22.32 197 THR B N 1
ATOM 3212 C CA . THR B 1 178 ? 20.850 71.320 94.755 1.00 23.57 197 THR B CA 1
ATOM 3213 C C . THR B 1 178 ? 19.443 70.811 94.384 1.00 28.43 197 THR B C 1
ATOM 3214 O O . THR B 1 178 ? 18.484 70.838 95.191 1.00 38.96 197 THR B O 1
ATOM 3218 N N . GLY B 1 179 ? 19.301 70.368 93.170 1.00 27.35 198 GLY B N 1
ATOM 3219 C CA . GLY B 1 179 ? 18.024 69.907 92.668 1.00 24.89 198 GLY B CA 1
ATOM 3220 C C . GLY B 1 179 ? 18.369 69.281 91.349 1.00 24.05 198 GLY B C 1
ATOM 3221 O O . GLY B 1 179 ? 19.421 69.557 90.792 1.00 20.39 198 GLY B O 1
ATOM 3222 N N . LEU B 1 180 ? 17.519 68.393 90.868 1.00 19.83 199 LEU B N 1
ATOM 3223 C CA . LEU B 1 180 ? 17.811 67.647 89.650 1.00 18.58 199 LEU B CA 1
ATOM 3224 C C . LEU B 1 180 ? 16.504 67.067 89.115 1.00 16.63 199 LEU B C 1
ATOM 3225 O O . LEU B 1 180 ? 15.588 66.844 89.882 1.00 17.90 199 LEU B O 1
ATOM 3230 N N . ASP B 1 181 ? 16.417 66.842 87.810 1.00 19.47 200 ASP B N 1
ATOM 3231 C CA . ASP B 1 181 ? 15.254 66.192 87.216 1.00 19.62 200 ASP B CA 1
ATOM 3232 C C . ASP B 1 181 ? 15.761 65.029 86.352 1.00 22.97 200 ASP B C 1
ATOM 3233 O O . ASP B 1 181 ? 15.958 65.169 85.131 1.00 18.32 200 ASP B O 1
ATOM 3238 N N . VAL B 1 182 ? 16.021 63.896 87.015 1.00 19.49 201 VAL B N 1
ATOM 3239 C CA . VAL B 1 182 ? 16.623 62.733 86.357 1.00 14.53 201 VAL B CA 1
ATOM 3240 C C . VAL B 1 182 ? 15.742 62.241 85.225 1.00 14.26 201 VAL B C 1
ATOM 3241 O O . VAL B 1 182 ? 16.242 61.840 84.159 1.00 20.89 201 VAL B O 1
ATOM 3245 N N . GLN B 1 183 ? 14.426 62.242 85.456 1.00 15.47 202 GLN B N 1
ATOM 3246 C CA . GLN B 1 183 ? 13.476 61.817 84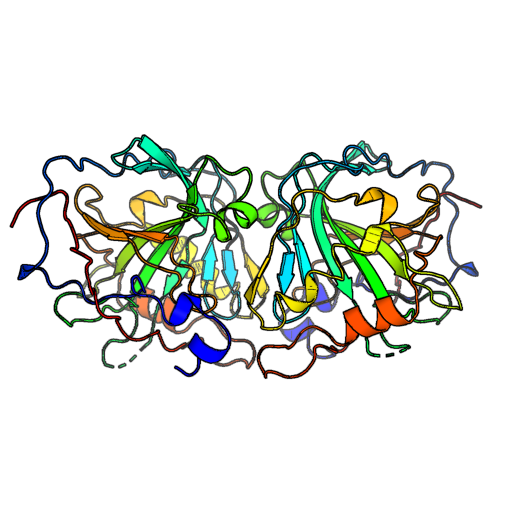.465 1.00 18.09 202 GLN B CA 1
ATOM 3247 C C . GLN B 1 183 ? 13.650 62.555 83.129 1.00 20.03 202 GLN B C 1
ATOM 3248 O O . GLN B 1 183 ? 13.591 61.924 82.057 1.00 19.46 202 GLN B O 1
ATOM 3254 N N . ASP B 1 184 ? 13.852 63.871 83.208 1.00 17.67 203 ASP B N 1
ATOM 3255 C CA . ASP B 1 184 ? 13.955 64.725 82.019 1.00 14.84 203 ASP B CA 1
ATOM 3256 C C . ASP B 1 184 ? 15.395 64.795 81.470 1.00 16.42 203 ASP B C 1
ATOM 3257 O O . ASP B 1 184 ? 15.603 65.319 80.413 1.00 17.86 203 ASP B O 1
ATOM 3262 N N . MET B 1 185 ? 16.361 64.193 82.167 1.00 15.92 204 MET B N 1
ATOM 3263 C CA . MET B 1 185 ? 17.693 63.922 81.576 1.00 17.61 204 MET B CA 1
ATOM 3264 C C . MET B 1 185 ? 17.726 62.657 80.737 1.00 19.33 204 MET B C 1
ATOM 3265 O O . MET B 1 185 ? 18.730 62.362 80.057 1.00 22.75 204 MET B O 1
ATOM 3270 N N . LEU B 1 186 ? 16.671 61.866 80.849 1.00 17.18 205 LEU B N 1
ATOM 3271 C CA . LEU B 1 186 ? 16.546 60.615 80.101 1.00 17.03 205 LEU B CA 1
ATOM 3272 C C . LEU B 1 186 ? 15.781 60.913 78.773 1.00 22.03 205 LEU B C 1
ATOM 3273 O O . LEU B 1 186 ? 15.344 62.062 78.552 1.00 22.33 205 LEU B O 1
ATOM 3278 N N . PRO B 1 187 ? 15.628 59.912 77.879 1.00 18.02 206 PRO B N 1
ATOM 3279 C CA . PRO B 1 187 ? 14.918 60.226 76.639 1.00 17.55 206 PRO B CA 1
ATOM 3280 C C . PRO B 1 187 ? 13.462 60.661 76.890 1.00 19.07 206 PRO B C 1
ATOM 3281 O O . PRO B 1 187 ? 12.875 60.281 77.883 1.00 17.19 206 PRO B O 1
ATOM 3285 N N . ARG B 1 188 ? 12.905 61.424 75.958 1.00 19.03 207 ARG B N 1
ATOM 3286 C CA . ARG B 1 188 ? 11.507 61.857 76.016 1.00 24.85 207 ARG B CA 1
ATOM 3287 C C . ARG B 1 188 ? 10.543 60.660 76.101 1.00 27.33 207 ARG B C 1
ATOM 3288 O O . ARG B 1 188 ? 9.616 60.686 76.885 1.00 25.86 207 ARG B O 1
ATOM 3290 N N . ASN B 1 189 ? 10.789 59.596 75.333 1.00 26.73 208 ASN B N 1
ATOM 3291 C CA . ASN B 1 189 ? 10.040 58.332 75.526 1.00 27.48 208 ASN B CA 1
ATOM 3292 C C . ASN B 1 189 ? 10.721 57.328 76.455 1.00 24.69 208 ASN B C 1
ATOM 3293 O O . ASN B 1 189 ? 11.752 56.753 76.132 1.00 26.73 208 ASN B O 1
ATOM 3298 N N . LEU B 1 190 ? 10.116 57.104 77.604 1.00 20.73 209 LEU B N 1
ATOM 3299 C CA . LEU B 1 190 ? 10.590 56.145 78.551 1.00 24.35 209 LEU B CA 1
ATOM 3300 C C . LEU B 1 190 ? 9.691 54.893 78.550 1.00 28.02 209 LEU B C 1
ATOM 3301 O O . LEU B 1 190 ? 9.765 54.100 79.451 1.00 32.54 209 LEU B O 1
ATOM 3306 N N . GLN B 1 191 ? 8.830 54.743 77.555 1.00 30.46 210 GLN B N 1
ATOM 3307 C CA . GLN B 1 191 ? 7.931 53.593 77.492 1.00 34.43 210 GLN B CA 1
ATOM 3308 C C . GLN B 1 191 ? 8.634 52.371 76.912 1.00 33.21 210 GLN B C 1
ATOM 3309 O O . GLN B 1 191 ? 8.588 51.262 77.493 1.00 32.93 210 GLN B O 1
ATOM 3315 N N . HIS B 1 192 ? 9.327 52.604 75.804 1.00 27.09 211 HIS B N 1
ATOM 3316 C CA . HIS B 1 192 ? 9.901 51.535 75.017 1.00 22.90 211 HIS B CA 1
ATOM 3317 C C . HIS B 1 192 ? 11.375 51.224 75.345 1.00 18.18 211 HIS B C 1
ATOM 3318 O O . HIS B 1 192 ? 12.234 52.133 75.375 1.00 17.16 211 HIS B O 1
ATOM 3325 N N . TYR B 1 193 ? 11.655 49.944 75.564 1.00 14.53 212 TYR B N 1
ATOM 3326 C CA . TYR B 1 193 ? 13.003 49.455 75.872 1.00 15.29 212 TYR B CA 1
ATOM 3327 C C . TYR B 1 193 ? 13.307 48.053 75.336 1.00 16.72 212 TYR B C 1
ATOM 3328 O O . TYR B 1 193 ? 12.391 47.286 74.986 1.00 17.10 212 TYR B O 1
ATOM 3337 N N . TYR B 1 194 ? 14.614 47.763 75.262 1.00 15.30 213 TYR B N 1
ATOM 3338 C CA . TYR B 1 194 ? 15.174 46.430 75.123 1.00 15.16 213 TYR B CA 1
ATOM 3339 C C . TYR B 1 194 ? 15.693 45.988 76.465 1.00 15.92 213 TYR B C 1
ATOM 3340 O O . TYR B 1 194 ? 16.148 46.828 77.262 1.00 16.22 213 TYR B O 1
ATOM 3349 N N . THR B 1 195 ? 15.666 44.678 76.688 1.00 13.26 214 THR B N 1
ATOM 3350 C CA . THR B 1 195 ? 16.108 44.085 77.939 1.00 13.84 214 THR B CA 1
ATOM 3351 C C . THR B 1 195 ? 16.768 42.715 77.744 1.00 14.58 214 THR B C 1
ATOM 3352 O O . THR B 1 195 ? 16.426 41.928 76.849 1.00 16.70 214 THR B O 1
ATOM 3356 N N . TYR B 1 196 ? 17.771 42.466 78.567 1.00 15.20 215 TYR B N 1
ATOM 3357 C CA . TYR B 1 196 ? 18.450 41.191 78.582 1.00 13.30 215 TYR B CA 1
ATOM 3358 C C . TYR B 1 196 ? 19.162 41.073 79.900 1.00 10.42 215 TYR B C 1
ATOM 3359 O O . TYR B 1 196 ? 19.320 42.066 80.644 1.00 17.06 215 TYR B O 1
ATOM 3368 N N . HIS B 1 197 ? 19.589 39.857 80.197 1.00 11.98 216 HIS B N 1
ATOM 3369 C CA . HIS B 1 197 ? 20.325 39.593 81.445 1.00 12.73 216 HIS B CA 1
ATOM 3370 C C . HIS B 1 197 ? 21.814 39.469 81.151 1.00 14.02 216 HIS B C 1
ATOM 3371 O O . HIS B 1 197 ? 22.232 38.664 80.308 1.00 16.89 216 HIS B O 1
ATOM 3378 N N . GLY B 1 198 ? 22.606 40.262 81.867 1.00 15.35 217 GLY B N 1
ATOM 3379 C CA . GLY B 1 198 ? 24.027 40.338 81.629 1.00 13.18 217 GLY B CA 1
ATOM 3380 C C . GLY B 1 198 ? 24.842 40.485 82.883 1.00 16.00 217 GLY B C 1
ATOM 3381 O O . GLY B 1 198 ? 24.510 39.925 83.953 1.00 17.28 217 GLY B O 1
ATOM 3382 N N . SER B 1 199 ? 25.912 41.270 82.732 1.00 15.76 218 SER B N 1
ATOM 3383 C CA . SER B 1 199 ? 26.962 41.377 83.694 1.00 14.82 218 SER B CA 1
ATOM 3384 C C . SER B 1 199 ? 27.473 42.795 83.906 1.00 17.16 218 SER B C 1
ATOM 3385 O O . SER B 1 199 ? 27.164 43.704 83.150 1.00 15.43 218 SER B O 1
ATOM 3388 N N . LEU B 1 200 ? 28.311 42.966 84.930 1.00 14.02 219 LEU B N 1
ATOM 3389 C CA . LEU B 1 200 ? 29.230 44.092 84.964 1.00 16.35 219 LEU B CA 1
ATOM 3390 C C . LEU B 1 200 ? 30.187 44.112 83.743 1.00 17.22 219 LEU B C 1
ATOM 3391 O O . LEU B 1 200 ? 30.580 43.064 83.256 1.00 16.40 219 LEU B O 1
ATOM 3396 N N . THR B 1 201 ? 30.532 45.304 83.236 1.00 19.42 220 THR B N 1
ATOM 3397 C CA . THR B 1 201 ? 31.353 45.417 82.034 1.00 20.25 220 THR B CA 1
ATOM 3398 C C . THR B 1 201 ? 32.837 45.528 82.356 1.00 18.60 220 THR B C 1
ATOM 3399 O O . THR B 1 201 ? 33.652 45.679 81.443 1.00 19.95 220 THR B O 1
ATOM 3403 N N . THR B 1 202 ? 33.177 45.403 83.634 1.00 20.70 221 THR B N 1
ATOM 3404 C CA . THR B 1 202 ? 34.567 45.342 84.085 1.00 19.72 221 THR B CA 1
ATOM 3405 C C . THR B 1 202 ? 34.691 44.294 85.208 1.00 21.68 221 THR B C 1
ATOM 3406 O O . THR B 1 202 ? 33.650 43.916 85.781 1.00 18.36 221 THR B O 1
ATOM 3410 N N . PRO B 1 203 ? 35.944 43.821 85.518 1.00 20.22 222 PRO B N 1
ATOM 3411 C CA . PRO B 1 203 ? 36.097 42.875 86.620 1.00 20.72 222 PRO B CA 1
ATOM 3412 C C . PRO B 1 203 ? 35.458 43.370 87.905 1.00 19.85 222 PRO B C 1
ATOM 3413 O O . PRO B 1 203 ? 35.533 44.557 88.219 1.00 21.37 222 PRO B O 1
ATOM 3417 N N . PRO B 1 204 ? 34.793 42.479 88.647 1.00 18.33 223 PRO B N 1
ATOM 3418 C CA . PRO B 1 204 ? 34.755 41.031 88.523 1.00 19.18 223 PRO B CA 1
ATOM 3419 C C . PRO B 1 204 ? 33.673 40.451 87.590 1.00 18.46 223 PRO B C 1
ATOM 3420 O O . PRO B 1 204 ? 33.459 39.267 87.633 1.00 18.89 223 PRO B O 1
ATOM 3424 N N . CYS B 1 205 ? 33.068 41.260 86.713 1.00 17.50 224 CYS B N 1
ATOM 3425 C CA . CYS B 1 205 ? 32.166 40.784 85.647 1.00 18.60 224 CYS B CA 1
ATOM 3426 C C . CYS B 1 205 ? 30.961 39.978 86.111 1.00 14.84 224 CYS B C 1
ATOM 3427 O O . CYS B 1 205 ? 30.444 39.133 85.358 1.00 19.19 224 CYS B O 1
ATOM 3430 N N . THR B 1 206 ? 30.516 40.255 87.328 1.00 15.76 225 THR B N 1
ATOM 3431 C CA . THR B 1 206 ? 29.417 39.489 87.958 1.00 16.92 225 THR B CA 1
ATOM 3432 C C . THR B 1 206 ? 28.200 39.494 87.053 1.00 16.42 225 THR B C 1
ATOM 3433 O O . THR B 1 206 ? 27.769 40.548 86.561 1.00 14.95 225 THR B O 1
ATOM 3437 N N . GLU B 1 207 ? 27.613 38.317 86.922 1.00 14.72 226 GLU B N 1
ATOM 3438 C CA . GLU B 1 207 ? 26.531 38.089 86.018 1.00 17.43 226 GLU B CA 1
ATOM 3439 C C . GLU B 1 207 ? 25.221 38.245 86.765 1.00 18.74 226 GLU B C 1
ATOM 3440 O O . GLU B 1 207 ? 24.439 37.304 86.855 1.00 20.09 226 GLU B O 1
ATOM 3446 N N . ASN B 1 208 ? 25.008 39.417 87.359 1.00 17.32 227 ASN B N 1
ATOM 3447 C CA . ASN B 1 208 ? 23.790 39.641 88.154 1.00 17.39 227 ASN B CA 1
ATOM 3448 C C . ASN B 1 208 ? 23.099 40.952 87.758 1.00 17.70 227 ASN B C 1
ATOM 3449 O O . ASN B 1 208 ? 22.439 41.624 88.575 1.00 14.87 227 ASN B O 1
ATOM 3454 N N . VAL B 1 209 ? 23.257 41.323 86.499 1.00 12.11 228 VAL B N 1
ATOM 3455 C CA . VAL B 1 209 ? 22.741 42.632 86.060 1.00 14.19 228 VAL B CA 1
ATOM 3456 C C . VAL B 1 209 ? 21.616 42.451 85.055 1.00 14.09 228 VAL B C 1
ATOM 3457 O O . VAL B 1 209 ? 21.780 41.828 83.982 1.00 14.32 228 VAL B O 1
ATOM 3461 N N . HIS B 1 210 ? 20.483 43.014 85.423 1.00 16.28 229 HIS B N 1
ATOM 3462 C CA . HIS B 1 210 ? 19.330 43.089 84.557 1.00 16.65 229 HIS B CA 1
ATOM 3463 C C . HIS B 1 210 ? 19.392 44.438 83.818 1.00 13.83 229 HIS B C 1
ATOM 3464 O O . HIS B 1 210 ? 19.250 45.515 84.414 1.00 14.04 229 HIS B O 1
ATOM 3471 N N . TRP B 1 211 ? 19.649 44.368 82.515 1.00 11.37 230 TRP B N 1
ATOM 3472 C CA . TRP B 1 211 ? 19.835 45.522 81.685 1.00 14.00 230 TRP B CA 1
ATOM 3473 C C . TRP B 1 211 ? 18.532 45.953 80.976 1.00 16.21 230 TRP B C 1
ATOM 3474 O O . TRP B 1 211 ? 17.849 45.156 80.344 1.00 17.80 230 TRP B O 1
ATOM 3485 N N . PHE B 1 212 ? 18.240 47.243 81.073 1.00 14.90 231 PHE B N 1
ATOM 3486 C CA . PHE B 1 212 ? 17.202 47.886 80.277 1.00 14.74 231 PHE B CA 1
ATOM 3487 C C . PHE B 1 212 ? 17.843 48.958 79.379 1.00 16.16 231 PHE B C 1
ATOM 3488 O O . PHE B 1 212 ? 18.434 49.909 79.857 1.00 18.95 231 PHE B O 1
ATOM 3496 N N . VAL B 1 213 ? 17.729 48.792 78.082 1.00 14.46 232 VAL B N 1
ATOM 3497 C CA . VAL B 1 213 ? 18.263 49.750 77.141 1.00 12.58 232 VAL B CA 1
ATOM 3498 C C . VAL B 1 213 ? 17.129 50.478 76.481 1.00 16.29 232 VAL B C 1
ATOM 3499 O O . VAL B 1 213 ? 16.329 49.883 75.796 1.00 14.15 232 VAL B O 1
ATOM 3503 N N . LEU B 1 214 ? 17.055 51.784 76.692 1.00 15.67 233 LEU B N 1
ATOM 3504 C CA . LEU B 1 214 ? 15.989 52.595 76.135 1.00 17.77 233 LEU B CA 1
ATOM 3505 C C . LEU B 1 214 ? 16.160 52.694 74.631 1.00 19.34 233 LEU B C 1
ATOM 3506 O O . LEU B 1 214 ? 17.288 52.741 74.140 1.00 15.93 233 LEU B O 1
ATOM 3511 N N . ALA B 1 215 ? 15.026 52.635 73.925 1.00 18.81 234 ALA B N 1
ATOM 3512 C CA . ALA B 1 215 ? 14.962 52.734 72.455 1.00 21.56 234 ALA B CA 1
ATOM 3513 C C . ALA B 1 215 ? 15.144 54.175 71.959 1.00 20.04 234 ALA B C 1
ATOM 3514 O O . ALA B 1 215 ? 15.837 54.421 70.970 1.00 25.17 234 ALA B O 1
ATOM 3516 N N . ASP B 1 216 ? 14.534 55.127 72.639 1.00 17.84 235 ASP B N 1
ATOM 3517 C CA . ASP B 1 216 ? 14.680 56.553 72.292 1.00 21.28 235 ASP B CA 1
ATOM 3518 C C . ASP B 1 216 ? 16.020 57.054 72.895 1.00 22.81 235 ASP B C 1
ATOM 3519 O O . ASP B 1 216 ? 16.619 56.378 73.747 1.00 21.03 235 ASP B O 1
ATOM 3524 N N . PHE B 1 217 ? 16.483 58.205 72.421 1.00 19.87 236 PHE B N 1
ATOM 3525 C CA . PHE B 1 217 ? 17.809 58.757 72.693 1.00 22.01 236 PHE B CA 1
ATOM 3526 C C . PHE B 1 217 ? 17.685 60.086 73.465 1.00 20.71 236 PHE B C 1
ATOM 3527 O O . PHE B 1 217 ? 16.647 60.752 73.417 1.00 20.72 236 PHE B O 1
ATOM 3535 N N . VAL B 1 218 ? 18.751 60.459 74.164 1.00 22.58 237 VAL B N 1
ATOM 3536 C CA . VAL B 1 218 ? 18.871 61.784 74.773 1.00 18.89 237 VAL B CA 1
ATOM 3537 C C . VAL B 1 218 ? 19.499 62.697 73.740 1.00 15.23 237 VAL B C 1
ATOM 3538 O O . VAL B 1 218 ? 20.472 62.335 73.118 1.00 18.29 237 VAL B O 1
ATOM 3542 N N . LYS B 1 219 ? 18.920 63.873 73.528 1.00 16.31 238 LYS B N 1
ATOM 3543 C CA . LYS B 1 219 ? 19.479 64.845 72.589 1.00 16.02 238 LYS B CA 1
ATOM 3544 C C . LYS B 1 219 ? 20.367 65.828 73.341 1.00 17.01 238 LYS B C 1
ATOM 3545 O O . LYS B 1 219 ? 19.881 66.516 74.236 1.00 19.04 238 LYS B O 1
ATOM 3551 N N . LEU B 1 220 ? 21.663 65.852 73.040 1.00 14.34 239 LEU B N 1
ATOM 3552 C CA . LEU B 1 220 ? 22.551 66.909 73.572 1.00 16.17 239 LEU B CA 1
ATOM 3553 C C . LEU B 1 220 ? 23.067 67.798 72.453 1.00 18.89 239 LEU B C 1
ATOM 3554 O O . LEU B 1 220 ? 23.227 67.351 71.326 1.00 15.18 239 LEU B O 1
ATOM 3559 N N . SER B 1 221 ? 23.434 69.032 72.792 1.00 17.71 240 SER B N 1
ATOM 3560 C CA . SER B 1 221 ? 24.119 69.881 71.851 1.00 13.02 240 SER B CA 1
ATOM 3561 C C . SER B 1 221 ? 25.542 69.362 71.686 1.00 15.05 240 SER B C 1
ATOM 3562 O O . SER B 1 221 ? 26.058 68.612 72.530 1.00 16.33 240 SER B O 1
ATOM 3565 N N . ARG B 1 222 ? 26.163 69.727 70.565 1.00 10.94 241 ARG B N 1
ATOM 3566 C CA . ARG B 1 222 ? 27.554 69.336 70.302 1.00 14.73 241 ARG B CA 1
ATOM 3567 C C . ARG B 1 222 ? 28.516 69.972 71.334 1.00 15.23 241 ARG B C 1
ATOM 3568 O O . ARG B 1 222 ? 29.535 69.372 71.733 1.00 14.05 241 ARG B O 1
ATOM 3576 N N . THR B 1 223 ? 28.178 71.168 71.782 1.00 12.83 242 THR B N 1
ATOM 3577 C CA . THR B 1 223 ? 28.907 71.828 72.864 1.00 14.72 242 THR B CA 1
ATOM 3578 C C . THR B 1 223 ? 28.846 71.041 74.164 1.00 15.90 242 THR B C 1
ATOM 3579 O O . THR B 1 223 ? 29.878 70.861 74.818 1.00 12.46 242 THR B O 1
ATOM 3583 N N . GLN B 1 224 ? 27.649 70.600 74.557 1.00 15.16 243 GLN B N 1
ATOM 3584 C CA . GLN B 1 224 ? 27.496 69.844 75.780 1.00 15.32 243 GLN B CA 1
ATOM 3585 C C . GLN B 1 224 ? 28.286 68.534 75.711 1.00 18.53 243 GLN B C 1
ATOM 3586 O O . GLN B 1 224 ? 28.888 68.140 76.694 1.00 15.07 243 GLN B O 1
ATOM 3592 N N . VAL B 1 225 ? 28.272 67.859 74.558 1.00 13.20 244 VAL B N 1
ATOM 3593 C CA . VAL B 1 225 ? 28.994 66.623 74.422 1.00 15.57 244 VAL B CA 1
ATOM 3594 C C . VAL B 1 225 ? 30.492 66.942 74.555 1.00 13.40 244 VAL B C 1
ATOM 3595 O O . VAL B 1 225 ? 31.232 66.280 75.300 1.00 15.23 244 VAL B O 1
ATOM 3599 N N . TRP B 1 226 ? 30.942 67.974 73.851 1.00 12.51 245 TRP B N 1
ATOM 3600 C CA . TRP B 1 226 ? 32.333 68.388 73.945 1.00 12.71 245 TRP B CA 1
ATOM 3601 C C . TRP B 1 226 ? 32.780 68.726 75.381 1.00 16.67 245 TRP B C 1
ATOM 3602 O O . TRP B 1 226 ? 33.863 68.300 75.798 1.00 16.25 245 TRP B O 1
ATOM 3613 N N . LYS B 1 227 ? 31.968 69.469 76.138 1.00 15.22 246 LYS B N 1
ATOM 3614 C CA . LYS B 1 227 ? 32.311 69.732 77.545 1.00 19.27 246 LYS B CA 1
ATOM 3615 C C . LYS B 1 227 ? 32.436 68.440 78.369 1.00 21.03 246 LYS B C 1
ATOM 3616 O O . LYS B 1 227 ? 33.353 68.309 79.163 1.00 18.26 246 LYS B O 1
ATOM 3622 N N . LEU B 1 228 ? 31.520 67.485 78.181 1.00 17.41 247 LEU B N 1
ATOM 3623 C CA . LEU B 1 228 ? 31.640 66.211 78.902 1.00 19.41 247 LEU B CA 1
ATOM 3624 C C . LEU B 1 228 ? 32.958 65.496 78.614 1.00 18.27 247 LEU B C 1
ATOM 3625 O O . LEU B 1 228 ? 33.622 64.985 79.514 1.00 19.82 247 LEU B O 1
ATOM 3630 N N . GLU B 1 229 ? 33.316 65.469 77.340 1.00 17.02 248 GLU B N 1
ATOM 3631 C CA . GLU B 1 229 ? 34.474 64.763 76.880 1.00 18.93 248 GLU B CA 1
ATOM 3632 C C . GLU B 1 229 ? 35.780 65.438 77.278 1.00 20.59 248 GLU B C 1
ATOM 3633 O O . GLU B 1 229 ? 36.788 64.790 77.277 1.00 23.35 248 GLU B O 1
ATOM 3639 N N . ASN B 1 230 ? 35.762 66.730 77.593 1.00 20.92 249 ASN B N 1
ATOM 3640 C CA . ASN B 1 230 ? 37.007 67.486 77.715 1.00 21.37 249 ASN B CA 1
ATOM 3641 C C . ASN B 1 230 ? 37.191 68.194 79.045 1.00 22.04 249 ASN B C 1
ATOM 3642 O O . ASN B 1 230 ? 38.072 69.018 79.178 1.00 29.78 249 ASN B O 1
ATOM 3647 N N . SER B 1 231 ? 36.385 67.850 80.048 1.00 21.10 250 SER B N 1
ATOM 3648 C CA . SER B 1 231 ? 36.403 68.585 81.287 1.00 24.80 250 SER B CA 1
ATOM 3649 C C . SER B 1 231 ? 37.101 67.880 82.464 1.00 22.42 250 SER B C 1
ATOM 3650 O O . SER B 1 231 ? 37.585 68.528 83.356 1.00 25.28 250 SER B O 1
ATOM 3653 N N . LEU B 1 232 ? 37.155 66.558 82.453 1.00 21.26 251 LEU B N 1
ATOM 3654 C CA . LEU B 1 232 ? 37.629 65.804 83.593 1.00 20.01 251 LEU B CA 1
ATOM 3655 C C . LEU B 1 232 ? 39.021 65.229 83.358 1.00 20.32 251 LEU B C 1
ATOM 3656 O O . LEU B 1 232 ? 39.328 64.739 82.258 1.00 19.04 251 LEU B O 1
ATOM 3661 N N . LEU B 1 233 ? 39.857 65.288 84.396 1.00 19.78 252 LEU B N 1
ATOM 3662 C CA . LEU B 1 233 ? 41.175 64.677 84.368 1.00 23.71 252 LEU B CA 1
ATOM 3663 C C . LEU B 1 233 ? 41.209 63.375 85.159 1.00 22.50 252 LEU B C 1
ATOM 3664 O O . LEU B 1 233 ? 40.429 63.177 86.160 1.00 16.44 252 LEU B O 1
ATOM 3669 N N . ASP B 1 234 ? 42.099 62.482 84.720 1.00 20.91 253 ASP B N 1
ATOM 3670 C CA . ASP B 1 234 ? 42.315 61.232 85.445 1.00 26.51 253 ASP B CA 1
ATOM 3671 C C . ASP B 1 234 ? 43.454 61.389 86.468 1.00 29.66 253 ASP B C 1
ATOM 3672 O O . ASP B 1 234 ? 43.968 62.498 86.684 1.00 27.85 253 ASP B O 1
ATOM 3677 N N . HIS B 1 235 ? 43.852 60.274 87.077 1.00 32.51 254 HIS B N 1
ATOM 3678 C CA . HIS B 1 235 ? 44.887 60.278 88.121 1.00 34.41 254 HIS B CA 1
ATOM 3679 C C . HIS B 1 235 ? 46.287 60.593 87.607 1.00 35.05 254 HIS B C 1
ATOM 3680 O O . HIS B 1 235 ? 47.205 60.755 88.397 1.00 40.20 254 HIS B O 1
ATOM 3687 N N . ARG B 1 236 ? 46.465 60.663 86.298 1.00 33.69 255 ARG B N 1
ATOM 3688 C CA . ARG B 1 236 ? 47.743 61.082 85.727 1.00 34.74 255 ARG B CA 1
ATOM 3689 C C . ARG B 1 236 ? 47.610 62.465 85.095 1.00 34.54 255 ARG B C 1
ATOM 3690 O O . ARG B 1 236 ? 48.449 62.863 84.303 1.00 30.25 255 ARG B O 1
ATOM 3692 N N . ASN B 1 237 ? 46.544 63.194 85.442 1.00 35.03 256 ASN B N 1
ATOM 3693 C CA . ASN B 1 237 ? 46.250 64.501 84.840 1.00 35.18 256 ASN B CA 1
ATOM 3694 C C . ASN B 1 237 ? 46.034 64.478 83.327 1.00 33.66 256 ASN B C 1
ATOM 3695 O O . ASN B 1 237 ? 46.262 65.475 82.657 1.00 35.46 256 ASN B O 1
ATOM 3700 N N . LYS B 1 238 ? 45.599 63.341 82.794 1.00 30.27 257 LYS B N 1
ATOM 3701 C CA . LYS B 1 238 ? 45.177 63.249 81.395 1.00 26.28 257 LYS B CA 1
ATOM 3702 C C . LYS B 1 238 ? 43.657 63.348 81.356 1.00 25.22 257 LYS B C 1
ATOM 3703 O O . LYS B 1 238 ? 42.988 62.897 82.283 1.00 19.01 257 LYS B O 1
ATOM 3705 N N . THR B 1 239 ? 43.119 63.931 80.286 1.00 23.68 258 THR B N 1
ATOM 3706 C CA . THR B 1 239 ? 41.679 63.921 80.045 1.00 26.15 258 THR B CA 1
ATOM 3707 C C . THR B 1 239 ? 41.202 62.490 80.070 1.00 24.70 258 THR B C 1
ATOM 3708 O O . THR B 1 239 ? 41.826 61.614 79.451 1.00 17.81 258 THR B O 1
ATOM 3712 N N . ILE B 1 240 ? 40.131 62.256 80.805 1.00 25.10 259 ILE B N 1
ATOM 3713 C CA . ILE B 1 240 ? 39.510 60.940 80.874 1.00 31.09 259 ILE B CA 1
ATOM 3714 C C . ILE B 1 240 ? 39.090 60.500 79.482 1.00 35.08 259 ILE B C 1
ATOM 3715 O O . ILE B 1 240 ? 38.236 61.143 78.851 1.00 31.43 259 ILE B O 1
ATOM 3720 N N . HIS B 1 241 ? 39.748 59.430 79.033 1.00 42.68 260 HIS B N 1
ATOM 3721 C CA . HIS B 1 241 ? 39.396 58.649 77.828 1.00 51.03 260 HIS B CA 1
ATOM 3722 C C . HIS B 1 241 ? 39.742 57.183 78.104 1.00 52.86 260 HIS B C 1
ATOM 3723 O O . HIS B 1 241 ? 40.894 56.775 77.880 1.00 55.88 260 HIS B O 1
ATOM 3730 N N . ASN B 1 242 ? 38.767 56.412 78.593 1.00 50.97 261 ASN B N 1
ATOM 3731 C CA . ASN B 1 242 ? 38.955 54.987 78.930 1.00 52.61 261 ASN B CA 1
ATOM 3732 C C . ASN B 1 242 ? 38.369 54.083 77.849 1.00 50.87 261 ASN B C 1
ATOM 3733 O O . ASN B 1 242 ? 37.294 54.358 77.334 1.00 54.03 261 ASN B O 1
ATOM 3735 N N . ASP B 1 243 ? 39.058 53.005 77.498 1.00 48.88 262 ASP B N 1
ATOM 3736 C CA . ASP B 1 243 ? 38.515 52.095 76.502 1.00 46.00 262 ASP B CA 1
ATOM 3737 C C . ASP B 1 243 ? 37.324 51.362 77.117 1.00 41.65 262 ASP B C 1
ATOM 3738 O O . ASP B 1 243 ? 37.213 51.220 78.327 1.00 46.31 262 ASP B O 1
ATOM 3740 N N . TYR B 1 244 ? 36.412 50.946 76.259 1.00 35.58 263 TYR B N 1
ATOM 3741 C CA . TYR B 1 244 ? 35.257 50.157 76.644 1.00 27.96 263 TYR B CA 1
ATOM 3742 C C . TYR B 1 244 ? 35.633 48.718 76.396 1.00 21.18 263 TYR B C 1
ATOM 3743 O O . TYR B 1 244 ? 36.551 48.418 75.604 1.00 23.79 263 TYR B O 1
ATOM 3752 N N . ARG B 1 245 ? 34.929 47.824 77.075 1.00 24.25 264 ARG B N 1
ATOM 3753 C CA . ARG B 1 245 ? 35.016 46.385 76.845 1.00 20.41 264 ARG B CA 1
ATOM 3754 C C . ARG B 1 245 ? 34.284 46.109 75.533 1.00 18.57 264 ARG B C 1
ATOM 3755 O O . ARG B 1 245 ? 33.214 46.659 75.306 1.00 19.37 264 ARG B O 1
ATOM 3763 N N . ARG B 1 246 ? 34.852 45.288 74.678 1.00 14.43 265 ARG B N 1
ATOM 3764 C CA . ARG B 1 246 ? 34.179 44.944 73.421 1.00 21.61 265 ARG B CA 1
ATOM 3765 C C . ARG B 1 246 ? 32.848 44.222 73.655 1.00 18.55 265 ARG B C 1
ATOM 3766 O O . ARG B 1 246 ? 32.661 43.564 74.696 1.00 14.74 265 ARG B O 1
ATOM 3774 N N . THR B 1 247 ? 31.945 44.312 72.676 1.00 19.74 266 THR B N 1
ATOM 3775 C CA . THR B 1 247 ? 30.674 43.610 72.765 1.00 20.06 266 THR B CA 1
ATOM 3776 C C . THR B 1 247 ? 30.911 42.095 72.867 1.00 22.21 266 THR B C 1
ATOM 3777 O O . THR B 1 247 ? 31.889 41.562 72.322 1.00 14.78 266 THR B O 1
ATOM 3781 N N . GLN B 1 248 ? 30.017 41.435 73.614 1.00 20.74 267 GLN B N 1
ATOM 3782 C CA . GLN B 1 248 ? 30.141 40.040 73.952 1.00 20.36 267 GLN B CA 1
ATOM 3783 C C . GLN B 1 248 ? 29.046 39.194 73.288 1.00 19.27 267 GLN B C 1
ATOM 3784 O O . GLN B 1 248 ? 27.980 39.685 72.955 1.00 17.65 267 GLN B O 1
ATOM 3790 N N . PRO B 1 249 ? 29.338 37.920 73.043 1.00 18.47 268 PRO B N 1
ATOM 3791 C CA . PRO B 1 249 ? 28.344 37.059 72.375 1.00 19.83 268 PRO B CA 1
ATOM 3792 C C . PRO B 1 249 ? 27.079 36.878 73.206 1.00 13.21 268 PRO B C 1
ATOM 3793 O O . PRO B 1 249 ? 27.155 36.714 74.433 1.00 16.83 268 PRO B O 1
ATOM 3797 N N . LEU B 1 250 ? 25.923 36.927 72.561 1.00 14.62 269 LEU B N 1
ATOM 3798 C CA . LEU B 1 250 ? 24.654 36.662 73.262 1.00 15.90 269 LEU B CA 1
ATOM 3799 C C . LEU B 1 250 ? 24.613 35.234 73.803 1.00 13.96 269 LEU B C 1
ATOM 3800 O O . LEU B 1 250 ? 24.023 34.966 74.843 1.00 13.91 269 LEU B O 1
ATOM 3805 N N . ASN B 1 251 ? 25.246 34.306 73.086 1.00 15.10 270 ASN B N 1
ATOM 3806 C CA . ASN B 1 251 ? 25.173 32.878 73.445 1.00 19.62 270 ASN B CA 1
ATOM 3807 C C . ASN B 1 251 ? 23.719 32.427 73.461 1.00 20.58 270 ASN B C 1
ATOM 3808 O O . ASN B 1 251 ? 23.046 32.547 72.424 1.00 20.61 270 ASN B O 1
ATOM 3813 N N . HIS B 1 252 ? 23.199 31.974 74.604 1.00 20.15 271 HIS B N 1
ATOM 3814 C CA . HIS B 1 252 ? 21.835 31.432 74.594 1.00 25.67 271 HIS B CA 1
ATOM 3815 C C . HIS B 1 252 ? 20.772 32.492 74.888 1.00 26.62 271 HIS B C 1
ATOM 3816 O O . HIS B 1 252 ? 19.580 32.216 74.861 1.00 27.96 271 HIS B O 1
ATOM 3823 N N . ARG B 1 253 ? 21.204 33.730 75.062 1.00 24.55 272 ARG B N 1
ATOM 3824 C CA . ARG B 1 253 ? 20.282 34.811 75.390 1.00 18.18 272 ARG B CA 1
ATOM 3825 C C . ARG B 1 253 ? 19.538 35.367 74.187 1.00 18.03 272 ARG B C 1
ATOM 3826 O O . ARG B 1 253 ? 20.026 35.332 73.068 1.00 15.29 272 ARG B O 1
ATOM 3834 N N . VAL B 1 254 ? 18.331 35.857 74.429 1.00 15.80 273 VAL B N 1
ATOM 3835 C CA . VAL B 1 254 ? 17.522 36.479 73.402 1.00 15.96 273 VAL B CA 1
ATOM 3836 C C . VAL B 1 254 ? 17.124 37.854 73.948 1.00 22.40 273 VAL B C 1
ATOM 3837 O O . VAL B 1 254 ? 16.529 37.950 75.047 1.00 18.54 273 VAL B O 1
ATOM 3841 N N . VAL B 1 255 ? 17.473 38.918 73.220 1.00 15.33 274 VAL B N 1
ATOM 3842 C CA . VAL B 1 255 ? 17.167 40.254 73.689 1.00 16.48 274 VAL B CA 1
ATOM 3843 C C . VAL B 1 255 ? 15.664 40.397 73.419 1.00 15.81 274 VAL B C 1
ATOM 3844 O O . VAL B 1 255 ? 15.191 40.018 72.359 1.00 18.02 274 VAL B O 1
ATOM 3848 N N . GLU B 1 256 ? 14.930 40.905 74.397 1.00 14.92 275 GLU B N 1
ATOM 3849 C CA . GLU B 1 256 ? 13.507 41.148 74.269 1.00 17.11 275 GLU B CA 1
ATOM 3850 C C . GLU B 1 256 ? 13.147 42.641 74.270 1.00 17.34 275 GLU B C 1
ATOM 3851 O O . GLU B 1 256 ? 13.845 43.480 74.858 1.00 16.81 275 GLU B O 1
ATOM 3857 N N . SER B 1 257 ? 12.059 42.985 73.577 1.00 16.69 276 SER B N 1
ATOM 3858 C CA . SER B 1 257 ? 11.490 44.352 73.654 1.00 15.17 276 SER B CA 1
ATOM 3859 C C . SER B 1 257 ? 10.051 44.339 74.163 1.00 18.94 276 SER B C 1
ATOM 3860 O O . SER B 1 257 ? 9.337 43.328 74.058 1.00 19.32 276 SER B O 1
ATOM 3863 N N . ASN B 1 258 ? 9.609 45.489 74.666 1.00 17.92 277 ASN B N 1
ATOM 3864 C CA . ASN B 1 258 ? 8.250 45.630 75.145 1.00 18.54 277 ASN B CA 1
ATOM 3865 C C . ASN B 1 258 ? 7.376 46.320 74.115 1.00 17.29 277 ASN B C 1
ATOM 3866 O O . ASN B 1 258 ? 6.303 46.790 74.438 1.00 21.89 277 ASN B O 1
ATOM 3871 N N . PHE B 1 259 ? 7.836 46.345 72.862 1.00 20.23 278 PHE B N 1
ATOM 3872 C CA . PHE B 1 259 ? 7.088 46.890 71.740 1.00 20.46 278 PHE B CA 1
ATOM 3873 C C . PHE B 1 259 ? 7.398 46.048 70.479 1.00 19.81 278 PHE B C 1
ATOM 3874 O O . PHE B 1 259 ? 8.404 45.373 70.413 1.00 16.53 278 PHE B O 1
ATOM 3882 N N . PRO B 1 260 ? 6.525 46.060 69.476 1.00 22.80 279 PRO B N 1
ATOM 3883 C CA . PRO B 1 260 ? 6.821 45.177 68.293 1.00 23.59 279 PRO B CA 1
ATOM 3884 C C . PRO B 1 260 ? 8.018 45.553 67.326 1.00 22.28 279 PRO B C 1
ATOM 3885 O O . PRO B 1 260 ? 8.418 46.685 67.298 1.00 25.35 279 PRO B O 1
ATOM 3889 N N . ASN B 1 261 ? 8.627 44.571 66.645 1.00 25.10 280 ASN B N 1
ATOM 3890 C CA . ASN B 1 261 ? 8.850 44.549 65.111 1.00 27.93 280 ASN B CA 1
ATOM 3891 C C . ASN B 1 261 ? 9.694 43.339 64.653 1.00 28.68 280 ASN B C 1
ATOM 3892 O O . ASN B 1 261 ? 10.839 43.467 64.181 1.00 35.74 280 ASN B O 1
#

B-factor: mean 23.48, std 10.08, range [2.0, 75.7]

Organism: Homo sapiens (NCBI:txid9606)

Sequence (489 aa):
EAHWPQHYPACGGQRQSPINLQRTKVRYNPSLKGLNMTGYETQAGEFPMVNNGHHTVQISLPSTMRMTVADGTVYIAQQMHFHWGGISGSEHTVDGIRHVIEIHIVHYNSKYKSYDIAQDAPDGLAVLAAFVEVKNYPENTYYSNFISSHLANIKYPGQRTTTLTGLDVQDMLPRNLQHYYTYHGSLTTPPCTENVHWFVLADFVKLSRTQVWKLENSLLDHRNKTIHNDYRRTQPLNHRVVESNFPAHWPQHYPACGGQRQSPINLQRTKVRYNPSLKGLNMTGYETQAGEFPMVNNGHHTVQISLPSTMRMTVADGTVYIAQQMMHFHWGGEISGSEHTVDGIRHVIEIHIVHYNSKYKSYDIAQDAPDGLAVLAAFVEVKNYPENTYYSNFISHLANIKYPGQRTTTLTGLDVQDMLPRNLQHYYTYHGSLTTPPCTENVHWFVLADFVKLSRTQVWKLENSLLDHRNKTIHNDYRRTQPLNHRVVESNFPN

InterPro domains:
  IPR001148 Alpha carbonic anhydrase domain [PF00194] (31-278)
  IPR001148 Alpha carbonic anhydrase domain [PS51144] (21-278)
  IPR001148 Alpha carbonic anhydrase domain [SM01057] (23-278)
  IPR018338 Carbonic anhydrase, alpha-class, conserved site [PS00162] (124-140)
  IPR023561 Carbonic anhydrase, alpha-class [PTHR18952] (21-273)
  IPR036398 Alpha carbonic anhydrase domain superfamily [G3DSA:3.10.200.10] (20-280)
  IPR036398 Alpha carbonic anhydrase domain superfamily [SSF51069] (22-278)